Protein 7UDM (pdb70)

Radius of gyration: 28.14 Å; Cα contacts (8 Å, |Δi|>4): 615; chains: 3; bounding box: 60×64×90 Å

Secondary structure (DSSP, 8-state):
-HHHHHHHHHHHHHHHHHHHHHHHT-HHHHHHHHHHHHHHHHHHHHHHHHHHHHHHHHHHHHHHHHHHHHTT-HHHHHHHHHHHHHHHHHHHHHHHHHHHHHHHHHHHHHHHHHHHHHT-HHHHHHHHHHHHHHHHHHHHHHHHHHHHHHHHHHHHHHHHHHHHTT-HHHHHHHHHHHHHHHHHHHHHHHHHHHHHHHHHHHHHHHHHHHHHT-HHHHHHHHHHHHHHHHHHHHHHHHHHHHHHHHHHHHHHHHHHHHTT-HHHHHHHHHHHHHHHHHH-/-TTHHHHHHHHHHHHHHHHHHHHT-HHHHHHHHHHHHHHHHHHHHHHHHHHHHHHHHHHHHHHHHHHHHHT-HHHHHHHHHHHHHHHHHHHHHHHHHHHHHHHHHHHHHHHHHHHHHT-HHHHHHHHHHHHHHHHHHHHHHHHHHHHHHHHHHHHHHHHHHHHTT-HHHHHHHHHHHHHHHHHHHHHHHHHHHHHHHHHHHHHHHHHHHHHT-HHHHHHHHHHHHHHHHHHHHHHHHHHHHHHHHHHHHHHHHHHHHTT-HHHHHHHHHHHHHHHHHTTT-/---PPPPPPP--

Foldseek 3Di:
DVVVVLLVVLLVLLCVQLVVCVVVVNVLSNVLSVLLSVLSVVLSVLVVVLVVLLVVLLCLLQVVLVVCVVVPNNVLNVLSVLLSVLSVVLVVLVVVLVVLLSVLLVLLSVQLSVCVVVPVNVSNSLSSNLSSLSSVLSVLVSVVSVLLSVLLVLLSVQLVVCVVVVNNVSNSLSSLLSSLSSVLSSVVSVVSVVLSVVLSVLSVQLSVCVVVPVNVSNSVSSVVSSVSSVVVSVVVVVLSVLSVVLVVLSVQLVVCVVVPVNVRNSVSSVVSSVSSNPSD/DLPPLLVVLLVLLVVQLVVCVVVVNVLSNVLSVLLSVLSVVLNVLVVVLVVLLVVLLVLLQVQLVVCVVVPNNVSSVLSVLLSVLSVVLVVLVVVLVVLLSVLLVLLSVQLSVCVVVPVNVSNSLSSLLSSLSSVLSVVVSVVSVVLSVVLVVLQVLLVVCVVVVNHVSNSLSSLLSSLSSVLSSLVSVVSSVLSVVLVVLSVQLSVCVVVVVNVSNSVSSVVSSVSSVVVVVVVVVVVVLVVVLVVLQVQLVVCVVVPNNVSNSVSSVVSSVSSNPHSPD/DDDDDDDDDDDD

Solvent-accessible surface area: 29214 Å² total; per-residue (Å²): 70,108,125,75,115,149,40,124,118,12,22,83,17,1,65,90,1,7,127,37,0,124,163,87,53,45,75,116,0,1,126,30,0,89,153,0,4,85,10,11,70,91,14,37,116,124,19,97,69,28,80,113,102,34,81,128,6,31,80,22,0,70,105,2,4,105,39,0,110,194,94,52,49,76,104,0,5,142,19,0,96,130,0,2,100,28,8,64,99,10,33,83,83,17,105,74,31,81,116,90,29,42,102,7,22,40,6,2,8,48,0,0,48,32,0,21,196,93,48,61,43,136,4,0,36,21,0,0,91,2,0,15,41,6,2,54,19,28,28,91,24,21,61,21,33,25,18,36,10,16,7,13,19,6,0,1,63,1,0,28,84,0,10,158,110,59,55,40,103,0,0,72,28,0,0,119,0,0,5,23,6,3,59,12,26,36,87,20,25,89,92,30,9,157,42,13,127,78,10,19,62,27,2,67,72,0,22,109,4,14,142,105,52,82,52,104,87,0,78,100,8,0,126,77,1,1,73,32,13,53,58,32,12,136,42,48,95,104,52,30,121,59,20,24,68,6,1,32,11,0,30,35,0,48,20,0,16,99,28,48,64,45,124,91,0,34,155,9,0,44,48,0,28,116,31,6,74,86,42,88,76,153,110,136,103,44,130,89,7,30,82,10,2,67,90,2,11,129,35,0,128,158,84,53,36,80,115,0,3,127,18,0,89,151,1,4,93,24,9,70,108,14,44,118,35,20,109,57,30,75,110,32,32,76,29,6,28,62,8,0,71,107,3,2,124,49,0,114,218,92,52,60,73,108,1,3,130,18,0,96,134,0,2,97,33,6,63,96,8,31,79,90,16,107,73,29,79,84,93,30,18,107,6,18,18,9,2,3,50,0,0,60,38,0,23,199,97,46,60,39,129,8,0,25,41,0,0,104,1,0,3,18,7,4,60,21,30,16,123,24,19,38,25,34,7,68,40,10,27,35,10,5,21,3,1,36,7,2,26,51,1,14,161,114,58,55,46,113,0,0,63,20,0,0,116,1,1,6,19,13,8,71,14,33,38,55,17,28,86,96,45,8,182,60,11,133,69,10,20,63,28,2,73,70,0,20,106,4,15,139,104,51,78,58,103,88,0,92,102,8,0,130,75,1,7,66,34,11,46,55,43,45,146,38,57,132,102,55,30,111,81,42,7,74,15,19,23,11,15,21,113,0,38,82,7,21,112,94,49,90,47,124,152,0,34,168,13,1,48,66,0,26,120,90,12,59,71,30,65,235,57,132,65,33,7,30,27,33,95,58,112,129,225

Nearest PDB structures (foldseek):
  7udm-assembly1_A  TM=1.004E+00  e=1.720E-29  synthetic construct
  7n6g-assembly1_3X  TM=1.688E-01  e=4.566E-02  Chlamydomonas reinhardtii
  7n6g-assembly1_3T  TM=1.803E-01  e=6.769E-02  Chlamydomonas reinhardtii
  7n6g-assembly1_3U  TM=1.849E-01  e=1.424E-01  Chlamydomonas reinhardtii
  7n6g-assembly1_3W  TM=1.535E-01  e=7.718E-02  Chlamydomonas reinhardtii

Structure (mmCIF, N/CA/C/O backbone):
data_7UDM
#
_entry.id   7UDM
#
_cell.length_a   54.380
_cell.length_b   80.260
_cell.length_c   154.360
_cell.angle_alpha   90.000
_cell.angle_beta   90.000
_cell.angle_gamma   90.000
#
_symmetry.space_group_name_H-M   'P 2 21 21'
#
loop_
_entity.id
_entity.type
_entity.pdbx_description
1 polymer 'Designed helical repeat protein (DHR) RPB_PLP1_R6'
2 polymer 6xPLP
#
loop_
_atom_site.group_PDB
_atom_site.id
_atom_site.type_symbol
_atom_site.label_atom_id
_atom_site.label_alt_id
_atom_site.label_comp_id
_atom_site.label_asym_id
_atom_site.label_entity_id
_atom_site.label_seq_id
_atom_site.pdbx_PDB_ins_code
_atom_site.Cartn_x
_atom_site.Cartn_y
_atom_site.Cartn_z
_atom_site.occupancy
_atom_site.B_iso_or_equiv
_atom_site.auth_seq_id
_atom_site.auth_comp_id
_atom_site.auth_asym_id
_atom_site.auth_atom_id
_atom_site.pdbx_PDB_model_num
ATOM 1 N N . ALA A 1 1 ? 3.20747 30.71457 24.62195 1.000 157.53138 0 ALA A N 1
ATOM 2 C CA . ALA A 1 1 ? 4.66489 30.68537 24.58801 1.000 175.29797 0 ALA A CA 1
ATOM 3 C C . ALA A 1 1 ? 5.17053 29.81037 23.44545 1.000 194.41080 0 ALA A C 1
ATOM 4 O O . ALA A 1 1 ? 5.13148 28.58403 23.53858 1.000 192.23650 0 ALA A O 1
ATOM 6 N N . PRO A 1 2 ? 5.64607 30.44230 22.36847 1.000 205.68432 1 PRO A N 1
ATOM 7 C CA . PRO A 1 2 ? 6.17482 29.65951 21.23766 1.000 211.18180 1 PRO A CA 1
ATOM 8 C C . PRO A 1 2 ? 7.36641 28.79448 21.61027 1.000 213.39422 1 PRO A C 1
ATOM 9 O O . PRO A 1 2 ? 7.51957 27.69544 21.06263 1.000 208.02341 1 PRO A O 1
ATOM 13 N N . GLU A 1 3 ? 8.21709 29.26035 22.52787 1.000 220.92264 2 GLU A N 1
ATOM 14 C CA . GLU A 1 3 ? 9.33959 28.46127 23.00856 1.000 219.34184 2 GLU A CA 1
ATOM 15 C C . GLU A 1 3 ? 8.87411 27.23742 23.78664 1.000 213.25468 2 GLU A C 1
ATOM 16 O O . GLU A 1 3 ? 9.64493 26.28421 23.94301 1.000 209.60419 2 GLU A O 1
ATOM 22 N N . GLU A 1 4 ? 7.63049 27.24432 24.26768 1.000 206.52969 3 GLU A N 1
ATOM 23 C CA . GLU A 1 4 ? 7.07229 26.15036 25.04844 1.000 201.03548 3 GLU A CA 1
ATOM 24 C C . GLU A 1 4 ? 6.17263 25.24507 24.22138 1.000 198.00267 3 GLU A C 1
ATOM 25 O O . GLU A 1 4 ? 6.02489 24.06697 24.56102 1.000 195.44755 3 GLU A O 1
ATOM 31 N N . GLU A 1 5 ? 5.59316 25.75668 23.13525 1.000 202.90886 4 GLU A N 1
ATOM 32 C CA . GLU A 1 5 ? 4.69769 24.94920 22.31582 1.000 201.22655 4 GLU A CA 1
ATOM 33 C C . GLU A 1 5 ? 5.49052 24.04447 21.38138 1.000 188.64368 4 GLU A C 1
ATOM 34 O O . GLU A 1 5 ? 5.08605 22.90495 21.12493 1.000 182.78205 4 GLU A O 1
ATOM 40 N N . ARG A 1 6 ? 6.61611 24.53941 20.85996 1.000 187.14099 5 ARG A N 1
ATOM 41 C CA . ARG A 1 6 ? 7.42891 23.73779 19.95173 1.000 182.40191 5 ARG A CA 1
ATOM 42 C C . ARG A 1 6 ? 8.00951 22.52355 20.66625 1.000 169.92121 5 ARG A C 1
ATOM 43 O O . ARG A 1 6 ? 8.09606 21.43422 20.08736 1.000 165.22054 5 ARG A O 1
ATOM 51 N N . ILE A 1 7 ? 8.41469 22.69400 21.92699 1.000 169.83032 6 ILE A N 1
ATOM 52 C CA . ILE A 1 7 ? 8.98694 21.58622 22.68617 1.000 163.80301 6 ILE A CA 1
ATOM 53 C C . ILE A 1 7 ? 7.91781 20.55349 23.02435 1.000 157.60745 6 ILE A C 1
ATOM 54 O O . ILE A 1 7 ? 8.16566 19.34277 22.96545 1.000 143.24985 6 ILE A O 1
ATOM 59 N N . LYS A 1 8 ? 6.71398 21.01085 23.38261 1.000 169.67342 7 LYS A N 1
ATOM 60 C CA . LYS A 1 8 ? 5.63049 20.08108 23.69015 1.000 168.32855 7 LYS A CA 1
ATOM 61 C C . LYS A 1 8 ? 5.25857 19.23495 22.47983 1.000 161.13358 7 LYS A C 1
ATOM 62 O O . LYS A 1 8 ? 4.99525 18.03453 22.61370 1.000 175.79854 7 LYS A O 1
ATOM 68 N N . TYR A 1 9 ? 5.23006 19.83897 21.28928 1.000 162.64858 8 TYR A N 1
ATOM 69 C CA . TYR A 1 9 ? 4.90027 19.07124 20.09289 1.000 156.25927 8 TYR A CA 1
ATOM 70 C C . TYR A 1 9 ? 5.97725 18.03831 19.78710 1.000 142.39558 8 TYR A C 1
ATOM 71 O O . TYR A 1 9 ? 5.66844 16.92195 19.35493 1.000 141.11233 8 TYR A O 1
ATOM 80 N N . VAL A 1 10 ? 7.24545 18.39399 20.00208 1.000 136.72266 9 VAL A N 1
ATOM 81 C CA . VAL A 1 10 ? 8.33905 17.45900 19.74939 1.000 129.22386 9 VAL A CA 1
ATOM 82 C C . VAL A 1 10 ? 8.22051 16.24360 20.66134 1.000 125.59339 9 VAL A C 1
ATOM 83 O O . VAL A 1 10 ? 8.31101 15.09482 20.21235 1.000 114.19064 9 VAL A O 1
ATOM 87 N N . ILE A 1 11 ? 8.00929 16.48077 21.95728 1.000 127.69094 10 ILE A N 1
ATOM 88 C CA . ILE A 1 11 ? 7.90702 15.37983 22.90998 1.000 113.67725 10 ILE A CA 1
ATOM 89 C C . ILE A 1 11 ? 6.63247 14.57657 22.67406 1.000 116.45165 10 ILE A C 1
ATOM 90 O O . ILE A 1 11 ? 6.62396 13.34756 22.81333 1.000 115.10288 10 ILE A O 1
ATOM 95 N N . THR A 1 12 ? 5.53958 15.25147 22.30662 1.000 121.31646 11 THR A N 1
ATOM 96 C CA . THR A 1 12 ? 4.27439 14.55298 22.09346 1.000 125.87510 11 THR A CA 1
ATOM 97 C C . THR A 1 12 ? 4.36617 13.57931 20.92417 1.000 125.88120 11 THR A C 1
ATOM 98 O O . THR A 1 12 ? 3.81907 12.47150 20.98511 1.000 127.80747 11 THR A O 1
ATOM 102 N N . VAL A 1 13 ? 5.05537 13.97310 19.85136 1.000 124.64909 12 VAL A N 1
ATOM 103 C CA . VAL A 1 13 ? 5.17652 13.10455 18.68341 1.000 124.96895 12 VAL A CA 1
ATOM 104 C C . VAL A 1 13 ? 5.97357 11.85195 19.02873 1.000 111.24920 12 VAL A C 1
ATOM 105 O O . VAL A 1 13 ? 5.58689 10.73316 18.67082 1.000 107.02769 12 VAL A O 1
ATOM 109 N N . VAL A 1 14 ? 7.09420 12.01921 19.73482 1.000 112.42821 13 VAL A N 1
ATOM 110 C CA . VAL A 1 14 ? 7.93653 10.87433 20.06814 1.000 112.44415 13 VAL A CA 1
ATOM 111 C C . VAL A 1 14 ? 7.20904 9.93200 21.01961 1.000 114.55515 13 VAL A C 1
ATOM 112 O O . VAL A 1 14 ? 7.30910 8.70521 20.89561 1.000 112.38229 13 VAL A O 1
ATOM 116 N N . GLU A 1 15 ? 6.46652 10.48399 21.98309 1.000 116.62058 14 GLU A N 1
ATOM 117 C CA . GLU A 1 15 ? 5.67585 9.63789 22.87052 1.000 122.05812 14 GLU A CA 1
ATOM 118 C C . GLU A 1 15 ? 4.55661 8.93265 22.11616 1.000 123.85516 14 GLU A C 1
ATOM 119 O O . GLU A 1 15 ? 4.16759 7.81895 22.48619 1.000 128.27187 14 GLU A O 1
ATOM 125 N N . GLN A 1 16 ? 4.02803 9.56075 21.06262 1.000 124.50023 15 GLN A N 1
ATOM 126 C CA . GLN A 1 16 ? 3.02918 8.89642 20.23318 1.000 132.19836 15 GLN A CA 1
ATOM 127 C C . GLN A 1 16 ? 3.63962 7.74890 19.43901 1.000 126.11903 15 GLN A C 1
ATOM 128 O O . GLN A 1 16 ? 2.97175 6.73555 19.20241 1.000 124.95213 15 GLN A O 1
ATOM 134 N N . ILE A 1 17 ? 4.90069 7.88698 19.02344 1.000 119.71983 16 ILE A N 1
ATOM 135 C CA . ILE A 1 17 ? 5.57308 6.80266 18.31527 1.000 119.93845 16 ILE A CA 1
ATOM 136 C C . ILE A 1 17 ? 5.82635 5.63147 19.25598 1.000 118.56636 16 ILE A C 1
ATOM 137 O O . ILE A 1 17 ? 5.71054 4.46410 18.86278 1.000 114.35287 16 ILE A O 1
ATOM 142 N N . ALA A 1 18 ? 6.16944 5.92257 20.51358 1.000 116.60523 17 ALA A N 1
ATOM 143 C CA . ALA A 1 18 ? 6.42490 4.85834 21.47881 1.000 115.38834 17 ALA A CA 1
ATOM 144 C C . ALA A 1 18 ? 5.16168 4.05673 21.76603 1.000 117.26319 17 ALA A C 1
ATOM 145 O O . ALA A 1 18 ? 5.21527 2.82790 21.89367 1.000 110.28562 17 ALA A O 1
ATOM 147 N N . LYS A 1 19 ? 4.01623 4.73405 21.87407 1.000 120.65128 18 LYS A N 1
ATOM 148 C CA . LYS A 1 19 ? 2.76302 4.02813 22.12013 1.000 125.70224 18 LYS A CA 1
ATOM 149 C C . LYS A 1 19 ? 2.35054 3.19868 20.91028 1.000 137.74959 18 LYS A C 1
ATOM 150 O O . LYS A 1 19 ? 1.79985 2.10163 21.06168 1.000 142.85826 18 LYS A O 1
ATOM 156 N N . ASP A 1 20 ? 2.60608 3.70521 19.70092 1.000 152.83099 19 ASP A N 1
ATOM 157 C CA . ASP A 1 20 ? 2.29018 2.93585 18.50233 1.000 138.80836 19 ASP A CA 1
ATOM 158 C C . ASP A 1 20 ? 3.25314 1.77073 18.31746 1.000 136.72412 19 ASP A C 1
ATOM 159 O O . ASP A 1 20 ? 2.87326 0.73746 17.75532 1.000 137.47932 19 ASP A O 1
ATOM 164 N N . ALA A 1 21 ? 4.49882 1.91948 18.77319 1.000 132.18329 20 ALA A N 1
ATOM 165 C CA . ALA A 1 21 ? 5.46168 0.82889 18.66596 1.000 128.89146 20 ALA A CA 1
ATOM 166 C C . ALA A 1 21 ? 5.09642 -0.31999 19.59761 1.000 134.83164 20 ALA A C 1
ATOM 167 O O . ALA A 1 21 ? 5.27920 -1.49259 19.24922 1.000 139.12740 20 ALA A O 1
ATOM 169 N N . HIS A 1 22 ? 4.58249 -0.00113 20.78858 1.000 131.49701 21 HIS A N 1
ATOM 170 C CA . HIS A 1 22 ? 4.22198 -1.04134 21.74635 1.000 133.16761 21 HIS A CA 1
ATOM 171 C C . HIS A 1 22 ? 3.02177 -1.84709 21.26465 1.000 141.27423 21 HIS A C 1
ATOM 172 O O . HIS A 1 22 ? 3.00183 -3.07694 21.39313 1.000 144.52415 21 HIS A O 1
ATOM 179 N N . ARG A 1 23 ? 2.01012 -1.17452 20.71010 1.000 141.10086 22 ARG A N 1
ATOM 180 C CA . ARG A 1 23 ? 0.82930 -1.88104 20.22810 1.000 148.71895 22 ARG A CA 1
ATOM 181 C C . ARG A 1 23 ? 1.11526 -2.69449 18.97212 1.000 154.57054 22 ARG A C 1
ATOM 182 O O . ARG A 1 23 ? 0.38129 -3.64649 18.68599 1.000 151.92820 22 ARG A O 1
ATOM 190 N N . ASN A 1 24 ? 2.15894 -2.34467 18.21872 1.000 179.12295 23 ASN A N 1
ATOM 191 C CA . ASN A 1 24 ? 2.52265 -3.09452 17.02402 1.000 180.76317 23 ASN A CA 1
ATOM 192 C C . ASN A 1 24 ? 3.53722 -4.19620 17.29621 1.000 175.07832 23 ASN A C 1
ATOM 193 O O . ASN A 1 24 ? 3.70471 -5.08509 16.45387 1.000 188.24994 23 ASN A O 1
ATOM 198 N N . GLY A 1 25 ? 4.21412 -4.16128 18.44289 1.000 148.56510 24 GLY A N 1
ATOM 199 C CA . GLY A 1 25 ? 5.14021 -5.20197 18.83201 1.000 139.21431 24 GLY A CA 1
ATOM 200 C C . GLY A 1 25 ? 6.60699 -4.86049 18.67035 1.000 135.65294 24 GLY A C 1
ATOM 201 O O . GLY A 1 25 ? 7.45608 -5.65269 19.09765 1.000 131.59971 24 GLY A O 1
ATOM 202 N N . GLN A 1 26 ? 6.93496 -3.71644 18.07317 1.000 147.86053 25 GLN A N 1
ATOM 203 C CA . GLN A 1 26 ? 8.33144 -3.32085 17.89684 1.000 146.95802 25 GLN A CA 1
ATOM 204 C C . GLN A 1 26 ? 8.81948 -2.67962 19.18878 1.000 146.56064 25 GLN A C 1
ATOM 205 O O . GLN A 1 26 ? 8.62813 -1.48263 19.41435 1.000 151.86433 25 GLN A O 1
ATOM 211 N N . GLU A 1 27 ? 9.45666 -3.47952 20.04589 1.000 129.15580 26 GLU A N 1
ATOM 212 C CA . GLU A 1 27 ? 9.98432 -2.95104 21.29800 1.000 129.33247 26 GLU A CA 1
ATOM 213 C C . GLU A 1 27 ? 11.28706 -2.18944 21.09861 1.000 125.04027 26 GLU A C 1
ATOM 214 O O . GLU A 1 27 ? 11.56650 -1.24898 21.85099 1.000 128.73126 26 GLU A O 1
ATOM 220 N N . GLU A 1 28 ? 12.09553 -2.57918 20.10943 1.000 121.12393 27 GLU A N 1
ATOM 221 C CA . GLU A 1 28 ? 13.29179 -1.80471 19.79621 1.000 133.05704 27 GLU A CA 1
ATOM 222 C C . GLU A 1 28 ? 12.92796 -0.37500 19.41794 1.000 121.87728 27 GLU A C 1
ATOM 223 O O . GLU A 1 28 ? 13.59711 0.57673 19.83650 1.000 112.02269 27 GLU A O 1
ATOM 229 N N . LEU A 1 29 ? 11.86430 -0.20523 18.62885 1.000 120.79748 28 LEU A N 1
ATOM 230 C CA . LEU A 1 29 ? 11.39209 1.13439 18.29942 1.000 117.99832 28 LEU A CA 1
ATOM 231 C C . LEU A 1 29 ? 10.76302 1.81763 19.50693 1.000 116.12410 28 LEU A C 1
ATOM 232 O O . LEU A 1 29 ? 10.87518 3.04023 19.65496 1.000 109.83943 28 LEU A O 1
ATOM 237 N N . ALA A 1 30 ? 10.10577 1.04862 20.37864 1.000 115.30762 29 ALA A N 1
ATOM 238 C CA . ALA A 1 30 ? 9.47917 1.62956 21.56194 1.000 113.00669 29 ALA A CA 1
ATOM 239 C C . ALA A 1 30 ? 10.52314 2.10246 22.56618 1.000 110.09676 29 ALA A C 1
ATOM 240 O O . ALA A 1 30 ? 10.45152 3.23148 23.06494 1.000 107.80905 29 ALA A O 1
ATOM 242 N N . LYS A 1 31 ? 11.50422 1.25026 22.87585 1.000 112.34125 30 LYS A N 1
ATOM 243 C CA . LYS A 1 31 ? 12.54933 1.63976 23.81726 1.000 114.59535 30 LYS A CA 1
ATOM 244 C C . LYS A 1 31 ? 13.40593 2.77228 23.26837 1.000 105.16776 30 LYS A C 1
ATOM 245 O O . LYS A 1 31 ? 13.91445 3.59371 24.04006 1.000 105.48205 30 LYS A O 1
ATOM 251 N N . LEU A 1 32 ? 13.57756 2.83209 21.94645 1.000 118.80661 31 LEU A N 1
ATOM 252 C CA . LEU A 1 32 ? 14.33712 3.92314 21.34811 1.000 106.84647 31 LEU A CA 1
ATOM 253 C C . LEU A 1 32 ? 13.55629 5.23049 21.38452 1.000 106.96449 31 LEU A C 1
ATOM 254 O O . LEU A 1 32 ? 14.15094 6.30206 21.54649 1.000 98.25083 31 LEU A O 1
ATOM 259 N N . ALA A 1 33 ? 12.23078 5.16394 21.23680 1.000 103.85788 32 ALA A N 1
ATOM 260 C CA . ALA A 1 33 ? 11.41764 6.37446 21.28918 1.000 101.63630 32 ALA A CA 1
ATOM 261 C C . ALA A 1 33 ? 11.27878 6.89207 22.71596 1.000 109.42162 32 ALA A C 1
ATOM 262 O O . ALA A 1 33 ? 11.40146 8.09871 22.95766 1.000 105.77261 32 ALA A O 1
ATOM 264 N N . GLU A 1 34 ? 11.01653 5.99690 23.67319 1.000 105.27690 33 GLU A N 1
ATOM 265 C CA . GLU A 1 34 ? 10.86562 6.42137 25.06226 1.000 109.20927 33 GLU A CA 1
ATOM 266 C C . GLU A 1 34 ? 12.13988 7.06878 25.58847 1.000 106.59196 33 GLU A C 1
ATOM 267 O O . GLU A 1 34 ? 12.08378 8.08377 26.29257 1.000 96.89807 33 GLU A O 1
ATOM 273 N N . ARG A 1 35 ? 13.29962 6.49742 25.25826 1.000 105.22283 34 ARG A N 1
ATOM 274 C CA . ARG A 1 35 ? 14.55634 7.07240 25.72490 1.000 99.30276 34 ARG A CA 1
ATOM 275 C C . ARG A 1 35 ? 14.84934 8.39440 25.02627 1.000 95.23494 34 ARG A C 1
ATOM 276 O O . ARG A 1 35 ? 15.36491 9.32982 25.64862 1.000 106.19572 34 ARG A O 1
ATOM 284 N N . THR A 1 36 ? 14.52317 8.49248 23.73462 1.000 104.93988 35 THR A N 1
ATOM 285 C CA . THR A 1 36 ? 14.73788 9.74128 23.00901 1.000 106.63464 35 THR A CA 1
ATOM 286 C C . THR A 1 36 ? 13.83641 10.84945 23.54012 1.000 104.89298 35 THR A C 1
ATOM 287 O O . THR A 1 36 ? 14.27215 11.99856 23.67967 1.000 103.65800 35 THR A O 1
ATOM 291 N N . ALA A 1 37 ? 12.57628 10.52421 23.84199 1.000 114.06592 36 ALA A N 1
ATOM 292 C CA . ALA A 1 37 ? 11.66148 11.52875 24.37394 1.000 119.41279 36 ALA A CA 1
ATOM 293 C C . ALA A 1 37 ? 12.12465 12.04344 25.72899 1.000 117.15258 36 ALA A C 1
ATOM 294 O O . ALA A 1 37 ? 11.89577 13.21222 26.06137 1.000 118.30456 36 ALA A O 1
ATOM 296 N N A GLU A 1 38 ? 12.76289 11.18115 26.52620 0.659 104.80690 37 GLU A N 1
ATOM 297 N N B GLU A 1 38 ? 12.78730 11.20266 26.51941 0.341 105.10646 37 GLU A N 1
ATOM 298 C CA A GLU A 1 38 ? 13.28272 11.58690 27.82626 0.659 101.30704 37 GLU A CA 1
ATOM 299 C CA B GLU A 1 38 ? 13.26322 11.63877 27.82453 0.341 101.23842 37 GLU A CA 1
ATOM 300 C C A GLU A 1 38 ? 14.53656 12.44056 27.69179 0.659 99.83764 37 GLU A C 1
ATOM 301 C C B GLU A 1 38 ? 14.59485 12.37195 27.75212 0.341 99.77595 37 GLU A C 1
ATOM 302 O O A GLU A 1 38 ? 14.74626 13.35946 28.49296 0.659 98.17528 37 GLU A O 1
ATOM 303 O O B GLU A 1 38 ? 14.91203 13.14022 28.66617 0.341 98.48409 37 GLU A O 1
ATOM 314 N N . GLU A 1 39 ? 15.37786 12.15263 26.69425 1.000 99.93583 38 GLU A N 1
ATOM 315 C CA . GLU A 1 39 ? 16.56634 12.96731 26.47600 1.000 98.19135 38 GLU A CA 1
ATOM 316 C C . GLU A 1 39 ? 16.18685 14.38225 26.06368 1.000 92.74864 38 GLU A C 1
ATOM 317 O O . GLU A 1 39 ? 16.88214 15.33927 26.41987 1.000 95.14980 38 GLU A O 1
ATOM 323 N N . ALA A 1 40 ? 15.09254 14.53077 25.31266 1.000 94.71969 39 ALA A N 1
ATOM 324 C CA . ALA A 1 40 ? 14.61683 15.85876 24.94204 1.000 94.32316 39 ALA A CA 1
ATOM 325 C C . ALA A 1 40 ? 14.13596 16.63284 26.16280 1.000 94.40790 39 ALA A C 1
ATOM 326 O O . ALA A 1 40 ? 14.33878 17.84969 26.25171 1.000 90.73772 39 ALA A O 1
ATOM 328 N N . LYS A 1 41 ? 13.48755 15.94683 27.10885 1.000 88.14325 40 LYS A N 1
ATOM 329 C CA . LYS A 1 41 ? 13.04592 16.61161 28.33105 1.000 90.29325 40 LYS A CA 1
ATOM 330 C C . LYS A 1 41 ? 14.23244 17.12118 29.13792 1.000 92.39490 40 LYS A C 1
ATOM 331 O O . LYS A 1 41 ? 14.20638 18.24444 29.65488 1.000 96.57713 40 LYS A O 1
ATOM 337 N N . LYS A 1 42 ? 15.28507 16.30817 29.25456 1.000 91.04960 41 LYS A N 1
ATOM 338 C CA . LYS A 1 42 ? 16.47346 16.73761 29.98250 1.000 88.76291 41 LYS A CA 1
ATOM 339 C C . LYS A 1 42 ? 17.21827 17.83987 29.24225 1.000 83.40526 41 LYS A C 1
ATOM 340 O O . LYS A 1 42 ? 17.80359 18.72323 29.87804 1.000 80.05115 41 LYS A O 1
ATOM 346 N N . ALA A 1 43 ? 17.20871 17.81005 27.90769 1.000 87.47523 42 ALA A N 1
ATOM 347 C CA . ALA A 1 43 ? 17.85160 18.87747 27.15059 1.000 84.45113 42 ALA A CA 1
ATOM 348 C C . ALA A 1 43 ? 17.07777 20.18295 27.26667 1.000 87.15626 42 ALA A C 1
ATOM 349 O O . ALA A 1 43 ? 17.67816 21.26323 27.23800 1.000 83.79207 42 ALA A O 1
ATOM 351 N N . THR A 1 44 ? 15.75222 20.10497 27.39747 1.000 89.29194 43 THR A N 1
ATOM 352 C CA . THR A 1 44 ? 14.95431 21.30937 27.59831 1.000 89.56246 43 THR A CA 1
ATOM 353 C C . THR A 1 44 ? 15.16402 21.87173 28.99889 1.000 98.00460 43 THR A C 1
ATOM 354 O O . THR A 1 44 ? 15.37015 23.07918 29.17047 1.000 101.70497 43 THR A O 1
ATOM 358 N N . GLU A 1 45 ? 15.11372 21.00587 30.01563 1.000 93.24754 44 GLU A N 1
ATOM 359 C CA . GLU A 1 45 ? 15.31172 21.46311 31.38707 1.000 93.65013 44 GLU A CA 1
ATOM 360 C C . GLU A 1 45 ? 16.71762 22.01290 31.58901 1.000 89.98102 44 GLU A C 1
ATOM 361 O O . GLU A 1 45 ? 16.90471 23.02218 32.27838 1.000 102.18581 44 GLU A O 1
ATOM 367 N N . ARG A 1 46 ? 17.72187 21.35667 31.00254 1.000 85.91611 45 ARG A N 1
ATOM 368 C CA . ARG A 1 46 ? 19.08865 21.85403 31.10993 1.000 85.78528 45 ARG A CA 1
ATOM 369 C C . ARG A 1 46 ? 19.27719 23.13542 30.30949 1.000 92.71360 45 ARG A C 1
ATOM 370 O O . ARG A 1 46 ? 20.09547 23.98357 30.68036 1.000 86.40645 45 ARG A O 1
ATOM 378 N N . GLY A 1 47 ? 18.53738 23.28637 29.20987 1.000 89.74525 46 GLY A N 1
ATOM 379 C CA . GLY A 1 47 ? 18.62635 24.50896 28.42871 1.000 90.36635 46 GLY A CA 1
ATOM 380 C C . GLY A 1 47 ? 18.03072 25.70408 29.14215 1.000 92.23952 46 GLY A C 1
ATOM 381 O O . GLY A 1 47 ? 18.53936 26.82450 29.02668 1.000 84.97652 46 GLY A O 1
ATOM 382 N N A GLU A 1 48 ? 16.94480 25.49058 29.89272 0.541 94.65398 47 GLU A N 1
ATOM 383 N N B GLU A 1 48 ? 16.94508 25.49357 29.89252 0.459 90.99209 47 GLU A N 1
ATOM 384 C CA A GLU A 1 48 ? 16.35432 26.57509 30.66959 0.541 94.37387 47 GLU A CA 1
ATOM 385 C CA B GLU A 1 48 ? 16.36454 26.58953 30.65950 0.459 90.79238 47 GLU A CA 1
ATOM 386 C C A GLU A 1 48 ? 17.30175 27.05169 31.76217 0.541 88.01501 47 GLU A C 1
ATOM 387 C C B GLU A 1 48 ? 17.31359 27.05718 31.75512 0.459 88.89140 47 GLU A C 1
ATOM 388 O O A GLU A 1 48 ? 17.40465 28.25634 32.02056 0.541 85.15401 47 GLU A O 1
ATOM 389 O O B GLU A 1 48 ? 17.43385 28.26168 32.00586 0.459 85.77085 47 GLU A O 1
ATOM 400 N N . GLU A 1 49 ? 17.99582 26.12115 32.41985 1.000 94.16867 48 GLU A N 1
ATOM 401 C CA . GLU A 1 49 ? 18.95328 26.51032 33.44587 1.000 89.37619 48 GLU A CA 1
ATOM 402 C C . GLU A 1 49 ? 20.18640 27.15066 32.82433 1.000 90.43590 48 GLU A C 1
ATOM 403 O O . GLU A 1 49 ? 20.77599 28.05888 33.41553 1.000 91.64517 48 GLU A O 1
ATOM 409 N N . GLU A 1 50 ? 20.55545 26.73080 31.61236 1.000 88.72229 49 GLU A N 1
ATOM 410 C CA . GLU A 1 50 ? 21.68629 27.34706 30.92677 1.000 82.31495 49 GLU A CA 1
ATOM 411 C C . GLU A 1 50 ? 21.38841 28.79690 30.56773 1.000 89.56725 49 GLU A C 1
ATOM 412 O O . GLU A 1 50 ? 22.27243 29.65707 30.65370 1.000 85.42621 49 GLU A O 1
ATOM 418 N N . THR A 1 51 ? 20.14859 29.08682 30.16553 1.000 88.45418 50 THR A N 1
ATOM 419 C CA . THR A 1 51 ? 19.78573 30.45454 29.80803 1.000 80.64773 50 THR A CA 1
ATOM 420 C C . THR A 1 51 ? 19.85671 31.37960 31.01837 1.000 76.80073 50 THR A C 1
ATOM 421 O O . THR A 1 51 ? 20.29108 32.53173 30.90349 1.000 87.53322 50 THR A O 1
ATOM 425 N N . LEU A 1 52 ? 19.44331 30.88905 32.18841 1.000 84.03938 51 LEU A N 1
ATOM 426 C CA . LEU A 1 52 ? 19.43760 31.72340 33.38574 1.000 83.30594 51 LEU A CA 1
ATOM 427 C C . LEU A 1 52 ? 20.85282 32.06839 33.84117 1.000 76.59139 51 LEU A C 1
ATOM 428 O O . LEU A 1 52 ? 21.11595 33.20768 34.24357 1.000 69.35543 51 LEU A O 1
ATOM 433 N N . ARG A 1 53 ? 21.77856 31.10355 33.78625 1.000 84.45485 52 ARG A N 1
ATOM 434 C CA . ARG A 1 53 ? 23.15325 31.38113 34.19907 1.000 79.42808 52 ARG A CA 1
ATOM 435 C C . ARG A 1 53 ? 23.81981 32.38498 33.26782 1.000 77.96092 52 ARG A C 1
ATOM 436 O O . ARG A 1 53 ? 24.59514 33.23632 33.71799 1.000 76.89552 52 ARG A O 1
ATOM 444 N N . ILE A 1 54 ? 23.53426 32.29918 31.96652 1.000 78.38222 53 ILE A N 1
ATOM 445 C CA . ILE A 1 54 ? 24.10964 33.24729 31.01627 1.000 79.14072 53 ILE A CA 1
ATOM 446 C C . ILE A 1 54 ? 23.60116 34.65755 31.28926 1.000 79.07848 53 ILE A C 1
ATOM 447 O O . ILE A 1 54 ? 24.37211 35.62568 31.27299 1.000 68.90227 53 ILE A O 1
ATOM 452 N N . VAL A 1 55 ? 22.29793 34.79757 31.54452 1.000 81.93896 54 VAL A N 1
ATOM 453 C CA . VAL A 1 55 ? 21.75213 36.09707 31.92823 1.000 73.47433 54 VAL A CA 1
ATOM 454 C C . VAL A 1 55 ? 22.41032 36.59089 33.21011 1.000 73.11144 54 VAL A C 1
ATOM 455 O O . VAL A 1 55 ? 22.76457 37.77024 33.33012 1.000 76.96310 54 VAL A O 1
ATOM 459 N N . TYR A 1 56 ? 22.59066 35.69465 34.18414 1.000 74.39620 55 TYR A N 1
ATOM 460 C CA . TYR A 1 56 ? 23.26043 36.06647 35.42670 1.000 82.49096 55 TYR A CA 1
ATOM 461 C C . TYR A 1 56 ? 24.67564 36.56680 35.16216 1.000 74.94526 55 TYR A C 1
ATOM 462 O O . TYR A 1 56 ? 25.12733 37.53168 35.78912 1.000 73.20485 55 TYR A O 1
ATOM 471 N N . VAL A 1 57 ? 25.39061 35.92147 34.23673 1.000 73.63643 56 VAL A N 1
ATOM 472 C CA . VAL A 1 57 ? 26.74834 36.34974 33.90783 1.000 80.34549 56 VAL A CA 1
ATOM 473 C C . VAL A 1 57 ? 26.73415 37.74944 33.30909 1.000 82.87531 56 VAL A C 1
ATOM 474 O O . VAL A 1 57 ? 27.55916 38.60127 33.66279 1.000 81.45023 56 VAL A O 1
ATOM 478 N N . ILE A 1 58 ? 25.79566 38.00985 32.39604 1.000 80.88906 57 ILE A N 1
ATOM 479 C CA . ILE A 1 58 ? 25.73825 39.31014 31.73468 1.000 78.27607 57 ILE A CA 1
ATOM 480 C C . ILE A 1 58 ? 25.45328 40.40790 32.75151 1.000 77.69629 57 ILE A C 1
ATOM 481 O O . ILE A 1 58 ? 25.99878 41.51505 32.66353 1.000 73.51941 57 ILE A O 1
ATOM 486 N N . VAL A 1 59 ? 24.59975 40.11748 33.73605 1.000 75.12115 58 VAL A N 1
ATOM 487 C CA . VAL A 1 59 ? 24.30046 41.09975 34.77443 1.000 75.40894 58 VAL A CA 1
ATOM 488 C C . VAL A 1 59 ? 25.54747 41.40819 35.59303 1.000 72.88409 58 VAL A C 1
ATOM 489 O O . VAL A 1 59 ? 25.82541 42.57006 35.91157 1.000 81.94023 58 VAL A O 1
ATOM 493 N N . VAL A 1 60 ? 26.32703 40.37827 35.92964 1.000 71.82318 59 VAL A N 1
ATOM 494 C CA . VAL A 1 60 ? 27.51503 40.57765 36.75663 1.000 80.63204 59 VAL A CA 1
ATOM 495 C C . VAL A 1 60 ? 28.55476 41.41089 36.01584 1.000 77.67607 59 VAL A C 1
ATOM 496 O O . VAL A 1 60 ? 29.12904 42.35194 36.57614 1.000 78.17336 59 VAL A O 1
ATOM 500 N N . VAL A 1 61 ? 28.81478 41.07926 34.74775 1.000 81.24835 60 VAL A N 1
ATOM 501 C CA . VAL A 1 61 ? 29.80945 41.82570 33.97985 1.000 83.85994 60 VAL A CA 1
ATOM 502 C C . VAL A 1 61 ? 29.37729 43.27752 33.82543 1.000 83.64161 60 VAL A C 1
ATOM 503 O O . VAL A 1 61 ? 30.18759 44.20256 33.96359 1.000 81.91076 60 VAL A O 1
ATOM 507 N N . LEU A 1 62 ? 28.09348 43.50033 33.53754 1.000 76.25811 61 LEU A N 1
ATOM 508 C CA . LEU A 1 62 ? 27.57915 44.86182 33.45754 1.000 73.82479 61 LEU A CA 1
ATOM 509 C C . LEU A 1 62 ? 27.57020 45.53600 34.82426 1.000 79.35799 61 LEU A C 1
ATOM 510 O O . LEU A 1 62 ? 27.78244 46.75053 34.91562 1.000 84.37002 61 LEU A O 1
ATOM 515 N N . GLN A 1 63 ? 27.31866 44.77081 35.89067 1.000 79.87780 62 GLN A N 1
ATOM 516 C CA . GLN A 1 63 ? 27.34489 45.33589 37.23684 1.000 68.14719 62 GLN A CA 1
ATOM 517 C C . GLN A 1 63 ? 28.74502 45.81134 37.60544 1.000 77.69869 62 GLN A C 1
ATOM 518 O O . GLN A 1 63 ? 28.90556 46.84441 38.26651 1.000 85.25920 62 GLN A O 1
ATOM 524 N N . ILE A 1 64 ? 29.77115 45.06602 37.18722 1.000 68.57788 63 ILE A N 1
ATOM 525 C CA . ILE A 1 64 ? 31.14929 45.45147 37.47708 1.000 75.67860 63 ILE A CA 1
ATOM 526 C C . ILE A 1 64 ? 31.50774 46.74841 36.76249 1.000 82.48181 63 ILE A C 1
ATOM 527 O O . ILE A 1 64 ? 32.17390 47.62229 37.33125 1.000 86.48832 63 ILE A O 1
ATOM 532 N N . ALA A 1 65 ? 31.07363 46.89586 35.50794 1.000 80.48522 64 ALA A N 1
ATOM 533 C CA . ALA A 1 65 ? 31.37533 48.11098 34.75784 1.000 80.26022 64 ALA A CA 1
ATOM 534 C C . ALA A 1 65 ? 30.77880 49.34130 35.42998 1.000 83.46930 64 ALA A C 1
ATOM 535 O O . ALA A 1 65 ? 31.43491 50.38536 35.52404 1.000 89.59105 64 ALA A O 1
ATOM 537 N N . LEU A 1 66 ? 29.53370 49.24020 35.90087 1.000 76.43824 65 LEU A N 1
ATOM 538 C CA . LEU A 1 66 ? 28.90934 50.37215 36.57827 1.000 82.68907 65 LEU A CA 1
ATOM 539 C C . LEU A 1 66 ? 29.57848 50.65591 37.91856 1.000 90.47066 65 LEU A C 1
ATOM 540 O O . LEU A 1 66 ? 29.71060 51.81879 38.31876 1.000 83.39079 65 LEU A O 1
ATOM 545 N N . GLU A 1 67 ? 30.00607 49.60809 38.62721 1.000 85.60070 66 GLU A N 1
ATOM 546 C CA . GLU A 1 67 ? 30.66275 49.81019 39.91493 1.000 86.13712 66 GLU A CA 1
ATOM 547 C C . GLU A 1 67 ? 32.07490 50.35602 39.73821 1.000 89.36495 66 GLU A C 1
ATOM 548 O O . GLU A 1 67 ? 32.49347 51.25676 40.47467 1.000 99.31429 66 GLU A O 1
ATOM 554 N N . ALA A 1 68 ? 32.82383 49.82580 38.76683 1.000 89.43811 67 ALA A N 1
ATOM 555 C CA . ALA A 1 68 ? 34.18986 50.29230 38.54996 1.000 92.16142 67 ALA A CA 1
ATOM 556 C C . ALA A 1 68 ? 34.22290 51.74819 38.10564 1.000 94.34985 67 ALA A C 1
ATOM 557 O O . ALA A 1 68 ? 35.17254 52.47255 38.42578 1.000 102.57619 67 ALA A O 1
ATOM 559 N N . HIS A 1 69 ? 33.20188 52.19405 37.37015 1.000 92.21848 68 HIS A N 1
ATOM 560 C CA . HIS A 1 69 ? 33.13763 53.59527 36.96849 1.000 94.62847 68 HIS A CA 1
ATOM 561 C C . HIS A 1 69 ? 32.92525 54.50464 38.17177 1.000 94.23681 68 HIS A C 1
ATOM 562 O O . HIS A 1 69 ? 33.53769 55.57502 38.26486 1.000 90.84824 68 HIS A O 1
ATOM 569 N N . ARG A 1 70 ? 32.06053 54.09523 39.10250 1.000 92.12551 69 ARG A N 1
ATOM 570 C CA . ARG A 1 70 ? 31.81141 54.90330 40.29069 1.000 96.28250 69 ARG A CA 1
ATOM 571 C C . ARG A 1 70 ? 33.01933 54.92861 41.21866 1.000 93.04064 69 ARG A C 1
ATOM 572 O O . ARG A 1 70 ? 33.22764 55.91535 41.93382 1.000 128.30981 69 ARG A O 1
ATOM 580 N N . ASN A 1 71 ? 33.82108 53.86276 41.22467 1.000 82.64115 70 ASN A N 1
ATOM 581 C CA . ASN A 1 71 ? 34.99389 53.79669 42.08693 1.000 90.70632 70 ASN A CA 1
ATOM 582 C C . ASN A 1 71 ? 36.20376 54.51796 41.50649 1.000 90.96699 70 ASN A C 1
ATOM 583 O O . ASN A 1 71 ? 37.22161 54.63475 42.19801 1.000 99.49451 70 ASN A O 1
ATOM 588 N N . GLY A 1 72 ? 36.12451 54.99750 40.26291 1.000 91.38338 71 GLY A N 1
ATOM 589 C CA . GLY A 1 72 ? 37.17087 55.78090 39.64925 1.000 92.83461 71 GLY A CA 1
ATOM 590 C C . GLY A 1 72 ? 38.01005 55.03530 38.62951 1.000 98.11715 71 GLY A C 1
ATOM 591 O O . GLY A 1 72 ? 38.55737 55.66322 37.71542 1.000 104.40915 71 GLY A O 1
ATOM 592 N N . GLN A 1 73 ? 38.12870 53.71819 38.76587 1.000 99.50552 72 GLN A N 1
ATOM 593 C CA . GLN A 1 73 ? 38.93566 52.91272 37.85125 1.000 109.31979 72 GLN A CA 1
ATOM 594 C C . GLN A 1 73 ? 38.22655 52.81667 36.50591 1.000 105.35889 72 GLN A C 1
ATOM 595 O O . GLN A 1 73 ? 37.30463 52.01735 36.32893 1.000 97.09464 72 GLN A O 1
ATOM 601 N N . GLU A 1 74 ? 38.66183 53.63537 35.54491 1.000 109.99881 73 GLU A N 1
ATOM 602 C CA . GLU A 1 74 ? 37.99001 53.69366 34.25080 1.000 105.86150 73 GLU A CA 1
ATOM 603 C C . GLU A 1 74 ? 38.47352 52.60146 33.30356 1.000 109.39014 73 GLU A C 1
ATOM 604 O O . GLU A 1 74 ? 37.68370 52.07368 32.51221 1.000 103.65698 73 GLU A O 1
ATOM 610 N N . GLU A 1 75 ? 39.76415 52.25991 33.35549 1.000 106.05691 74 GLU A N 1
ATOM 611 C CA . GLU A 1 75 ? 40.28958 51.23793 32.45534 1.000 93.99101 74 GLU A CA 1
ATOM 612 C C . GLU A 1 75 ? 39.64498 49.88299 32.71245 1.000 101.86266 74 GLU A C 1
ATOM 613 O O . GLU A 1 75 ? 39.49210 49.08124 31.78329 1.000 97.85233 74 GLU A O 1
ATOM 619 N N . LEU A 1 76 ? 39.26004 49.61071 33.96029 1.000 101.37404 75 LEU A N 1
ATOM 620 C CA . LEU A 1 76 ? 38.55216 48.37577 34.27263 1.000 80.06132 75 LEU A CA 1
ATOM 621 C C . LEU A 1 76 ? 37.10117 48.42069 33.81202 1.000 84.64533 75 LEU A C 1
ATOM 622 O O . LEU A 1 76 ? 36.54389 47.38495 33.43187 1.000 91.49300 75 LEU A O 1
ATOM 627 N N . ALA A 1 77 ? 36.47711 49.60072 33.84052 1.000 92.34088 76 ALA A N 1
ATOM 628 C CA . ALA A 1 77 ? 35.10071 49.72159 33.37219 1.000 99.51726 76 ALA A CA 1
ATOM 629 C C . ALA A 1 77 ? 35.00167 49.49588 31.86866 1.000 93.73721 76 ALA A C 1
ATOM 630 O O . ALA A 1 77 ? 34.07720 48.82269 31.39882 1.000 85.31115 76 ALA A O 1
ATOM 632 N N . LYS A 1 78 ? 35.94035 50.05150 31.09701 1.000 94.97059 77 LYS A N 1
ATOM 633 C CA . LYS A 1 78 ? 35.94173 49.81468 29.65649 1.000 91.31711 77 LYS A CA 1
ATOM 634 C C . LYS A 1 78 ? 36.21775 48.35050 29.33825 1.000 94.62358 77 LYS A C 1
ATOM 635 O O . LYS A 1 78 ? 35.64658 47.79603 28.39170 1.000 87.40331 77 LYS A O 1
ATOM 641 N N . LEU A 1 79 ? 37.09281 47.70950 30.11633 1.000 88.75276 78 LEU A N 1
ATOM 642 C CA . LEU A 1 79 ? 37.38809 46.29879 29.89065 1.000 84.72953 78 LEU A CA 1
ATOM 643 C C . LEU A 1 79 ? 36.16954 45.42883 30.17361 1.000 83.44551 78 LEU A C 1
ATOM 644 O O . LEU A 1 79 ? 35.92034 44.44945 29.46077 1.000 91.16049 78 LEU A O 1
ATOM 649 N N . ALA A 1 80 ? 35.39675 45.77111 31.20745 1.000 82.67815 79 ALA A N 1
ATOM 650 C CA . ALA A 1 80 ? 34.18033 45.01906 31.49681 1.000 84.58578 79 ALA A CA 1
ATOM 651 C C . ALA A 1 80 ? 33.11591 45.26961 30.43640 1.000 78.14104 79 ALA A C 1
ATOM 652 O O . ALA A 1 80 ? 32.36692 44.35535 30.07246 1.000 87.21856 79 ALA A O 1
ATOM 654 N N . LEU A 1 81 ? 33.02854 46.50491 29.93583 1.000 80.56729 80 LEU A N 1
ATOM 655 C CA . LEU A 1 81 ? 32.08972 46.80109 28.85855 1.000 87.10911 80 LEU A CA 1
ATOM 656 C C . LEU A 1 81 ? 32.44990 46.03624 27.59158 1.000 89.80808 80 LEU A C 1
ATOM 657 O O . LEU A 1 81 ? 31.56805 45.50833 26.90358 1.000 91.47591 80 LEU A O 1
ATOM 662 N N . ARG A 1 82 ? 33.74288 45.96968 27.26453 1.000 92.56018 81 ARG A N 1
ATOM 663 C CA . ARG A 1 82 ? 34.17441 45.17153 26.12212 1.000 88.15046 81 ARG A CA 1
ATOM 664 C C . ARG A 1 82 ? 33.91372 43.69046 26.36316 1.000 88.84157 81 ARG A C 1
ATOM 665 O O . ARG A 1 82 ? 33.54151 42.95962 25.43759 1.000 88.25947 81 ARG A O 1
ATOM 673 N N . THR A 1 83 ? 34.10573 43.23141 27.60197 1.000 87.39446 82 THR A N 1
ATOM 674 C CA . THR A 1 83 ? 33.82407 41.83837 27.93199 1.000 85.62777 82 THR A CA 1
ATOM 675 C C . THR A 1 83 ? 32.32811 41.55207 27.87088 1.000 83.84179 82 THR A C 1
ATOM 676 O O . THR A 1 83 ? 31.91190 40.47926 27.41746 1.000 87.49285 82 THR A O 1
ATOM 680 N N . ALA A 1 84 ? 31.50536 42.50373 28.31776 1.000 82.84214 83 ALA A N 1
ATOM 681 C CA . ALA A 1 84 ? 30.05879 42.31364 28.28730 1.000 84.22284 83 ALA A CA 1
ATOM 682 C C . ALA A 1 84 ? 29.52950 42.27505 26.85921 1.000 86.72061 83 ALA A C 1
ATOM 683 O O . ALA A 1 84 ? 28.62219 41.49364 26.55023 1.000 89.79354 83 ALA A O 1
ATOM 685 N N . GLU A 1 85 ? 30.07836 43.11406 25.97663 1.000 79.66615 84 GLU A N 1
ATOM 686 C CA . GLU A 1 85 ? 29.61416 43.13907 24.59290 1.000 90.59356 84 GLU A CA 1
ATOM 687 C C . GLU A 1 85 ? 29.88314 41.81324 23.89263 1.000 92.71497 84 GLU A C 1
ATOM 688 O O . GLU A 1 85 ? 29.03759 41.31789 23.13799 1.000 86.92180 84 GLU A O 1
ATOM 694 N N . GLU A 1 86 ? 31.05773 41.22486 24.12733 1.000 89.05790 85 GLU A N 1
ATOM 695 C CA . GLU A 1 86 ? 31.37007 39.93236 23.52813 1.000 87.67803 85 GLU A CA 1
ATOM 696 C C . GLU A 1 86 ? 30.53534 38.81216 24.13550 1.000 82.53873 85 GLU A C 1
ATOM 697 O O . GLU A 1 86 ? 30.17363 37.86172 23.43276 1.000 87.03435 85 GLU A O 1
ATOM 703 N N . ALA A 1 87 ? 30.22536 38.90009 25.43170 1.000 86.76483 86 ALA A N 1
ATOM 704 C CA . ALA A 1 87 ? 29.32426 37.92750 26.04189 1.000 82.23292 86 ALA A CA 1
ATOM 705 C C . ALA A 1 87 ? 27.93815 37.99476 25.41539 1.000 82.15922 86 ALA A C 1
ATOM 706 O O . ALA A 1 87 ? 27.27413 36.96564 25.24341 1.000 83.93675 86 ALA A O 1
ATOM 708 N N . ILE A 1 88 ? 27.48246 39.20080 25.07284 1.000 84.48815 87 ILE A N 1
ATOM 709 C CA . ILE A 1 88 ? 26.20121 39.34421 24.39116 1.000 82.76453 87 ILE A CA 1
ATOM 710 C C . ILE A 1 88 ? 26.27831 38.76451 22.98437 1.000 89.03849 87 ILE A C 1
ATOM 711 O O . ILE A 1 88 ? 25.35935 38.06999 22.53309 1.000 92.13228 87 ILE A O 1
ATOM 716 N N . LYS A 1 89 ? 27.37436 39.03581 22.27023 1.000 86.51198 88 LYS A N 1
ATOM 717 C CA . LYS A 1 89 ? 27.54356 38.47509 20.93304 1.000 91.79256 88 LYS A CA 1
ATOM 718 C C . LYS A 1 89 ? 27.65214 36.95632 20.98308 1.000 96.42169 88 LYS A C 1
ATOM 719 O O . LYS A 1 89 ? 27.15605 36.26048 20.08896 1.000 90.34302 88 LYS A O 1
ATOM 725 N N . ALA A 1 90 ? 28.30143 36.42449 22.02164 1.000 86.68882 89 ALA A N 1
ATOM 726 C CA . ALA A 1 90 ? 28.38957 34.97667 22.17945 1.000 86.62996 89 ALA A CA 1
ATOM 727 C C . ALA A 1 90 ? 27.01838 34.36373 22.43375 1.000 82.79211 89 ALA A C 1
ATOM 728 O O . ALA A 1 90 ? 26.71044 33.28260 21.91877 1.000 92.28415 89 ALA A O 1
ATOM 730 N N . THR A 1 91 ? 26.18341 35.03645 23.22915 1.000 81.70133 90 THR A N 1
ATOM 731 C CA . THR A 1 91 ? 24.85607 34.50599 23.52169 1.000 82.52810 90 THR A CA 1
ATOM 732 C C . THR A 1 91 ? 23.96208 34.55207 22.28933 1.000 87.41329 90 THR A C 1
ATOM 733 O O . THR A 1 91 ? 23.19288 33.61685 22.03978 1.000 88.05443 90 THR A O 1
ATOM 737 N N . GLU A 1 92 ? 24.05118 35.63057 21.50598 1.000 88.02633 91 GLU A N 1
ATOM 738 C CA . GLU A 1 92 ? 23.24772 35.73150 20.29130 1.000 99.94128 91 GLU A CA 1
ATOM 739 C C . GLU A 1 92 ? 23.62859 34.65041 19.28719 1.000 97.66371 91 GLU A C 1
ATOM 740 O O . GLU A 1 92 ? 22.76365 34.10870 18.58847 1.000 96.21804 91 GLU A O 1
ATOM 746 N N . ARG A 1 93 ? 24.92139 34.32859 19.19428 1.000 94.13623 92 ARG A N 1
ATOM 747 C CA . ARG A 1 93 ? 25.34411 33.22217 18.34205 1.000 90.47473 92 ARG A CA 1
ATOM 748 C C . ARG A 1 93 ? 24.81690 31.89213 18.86435 1.000 91.52836 92 ARG A C 1
ATOM 749 O O . ARG A 1 93 ? 24.43246 31.01882 18.07736 1.000 92.80816 92 ARG A O 1
ATOM 757 N N . GLY A 1 94 ? 24.79850 31.71616 20.18791 1.000 83.45886 93 GLY A N 1
ATOM 758 C CA . GLY A 1 94 ? 24.22606 30.50912 20.75652 1.000 84.50238 93 GLY A CA 1
ATOM 759 C C . GLY A 1 94 ? 22.73568 30.38607 20.51476 1.000 90.11789 93 GLY A C 1
ATOM 760 O O . GLY A 1 94 ? 22.20970 29.27276 20.41824 1.000 94.71753 93 GLY A O 1
ATOM 761 N N . GLU A 1 95 ? 22.03460 31.51861 20.41978 1.000 87.19568 94 GLU A N 1
ATOM 762 C CA . GLU A 1 95 ? 20.60737 31.48564 20.11670 1.000 91.48091 94 GLU A CA 1
ATOM 763 C C . GLU A 1 95 ? 20.36002 30.98294 18.69976 1.000 98.49015 94 GLU A C 1
ATOM 764 O O . GLU A 1 95 ? 19.47595 30.14884 18.47137 1.000 98.64002 94 GLU A O 1
ATOM 770 N N . GLU A 1 96 ? 21.12894 31.48629 17.73038 1.000 106.32222 95 GLU A N 1
ATOM 771 C CA . GLU A 1 96 ? 21.00541 30.98820 16.36521 1.000 114.62107 95 GLU A CA 1
ATOM 772 C C . GLU A 1 96 ? 21.50953 29.55677 16.24902 1.000 110.99972 95 GLU A C 1
ATOM 773 O O . GLU A 1 96 ? 20.98812 28.78054 15.44037 1.000 109.51812 95 GLU A O 1
ATOM 779 N N . GLU A 1 97 ? 22.52003 29.19276 17.04179 1.000 102.76556 96 GLU A N 1
ATOM 780 C CA . GLU A 1 97 ? 22.97562 27.80736 17.07352 1.000 97.38465 96 GLU A CA 1
ATOM 781 C C . GLU A 1 97 ? 21.89861 26.89006 17.63624 1.000 88.05843 96 GLU A C 1
ATOM 782 O O . GLU A 1 97 ? 21.66329 25.79896 17.10486 1.000 92.28443 96 GLU A O 1
ATOM 788 N N . THR A 1 98 ? 21.23483 27.31782 18.71231 1.000 87.76176 97 THR A N 1
ATOM 789 C CA . THR A 1 98 ? 20.14644 26.52775 19.27687 1.000 85.77420 97 THR A CA 1
ATOM 790 C C . THR A 1 98 ? 18.97334 26.43499 18.30893 1.000 88.74867 97 THR A C 1
ATOM 791 O O . THR A 1 98 ? 18.34197 25.37866 18.18957 1.000 86.97996 97 THR A O 1
ATOM 795 N N . LEU A 1 99 ? 18.67258 27.52750 17.60215 1.000 86.16139 98 LEU A N 1
ATOM 796 C CA . LEU A 1 99 ? 17.54564 27.52041 16.67544 1.000 93.33508 98 LEU A CA 1
ATOM 797 C C . LEU A 1 99 ? 17.77227 26.55579 15.51798 1.000 88.23261 98 LEU A C 1
ATOM 798 O O . LEU A 1 99 ? 16.81706 25.93937 15.03209 1.000 81.24067 98 LEU A O 1
ATOM 803 N N . ARG A 1 100 ? 19.01986 26.40681 15.06734 1.000 86.34380 99 ARG A N 1
ATOM 804 C CA . ARG A 1 100 ? 19.31602 25.45477 14.00291 1.000 101.13165 99 ARG A CA 1
ATOM 805 C C . ARG A 1 100 ? 19.32587 24.01732 14.50701 1.000 99.62274 99 ARG A C 1
ATOM 806 O O . ARG A 1 100 ? 18.95336 23.10293 13.76293 1.000 96.32154 99 ARG A O 1
ATOM 814 N N . ILE A 1 101 ? 19.74402 23.79880 15.75568 1.000 92.46935 100 ILE A N 1
ATOM 815 C CA . ILE A 1 101 ? 19.74215 22.45081 16.31522 1.000 74.38791 100 ILE A CA 1
ATOM 816 C C . ILE A 1 101 ? 18.31423 21.95585 16.51413 1.000 86.28684 100 ILE A C 1
ATOM 817 O O . ILE A 1 101 ? 18.01621 20.77504 16.29469 1.000 82.28419 100 ILE A O 1
ATOM 822 N N . VAL A 1 102 ? 17.40802 22.84587 16.92714 1.000 88.95623 101 VAL A N 1
ATOM 823 C CA . VAL A 1 102 ? 16.00630 22.46057 17.07306 1.000 94.03520 101 VAL A CA 1
ATOM 824 C C . VAL A 1 102 ? 15.42968 22.03938 15.72735 1.000 93.94827 101 VAL A C 1
ATOM 825 O O . VAL A 1 102 ? 14.70082 21.04422 15.63085 1.000 99.33211 101 VAL A O 1
ATOM 829 N N . TYR A 1 103 ? 15.75447 22.78280 14.66614 1.000 83.89499 102 TYR A N 1
ATOM 830 C CA . TYR A 1 103 ? 15.30041 22.40664 13.33138 1.000 86.96258 102 TYR A CA 1
ATOM 831 C C . TYR A 1 103 ? 15.88276 21.06721 12.89913 1.000 81.36755 102 TYR A C 1
ATOM 832 O O . TYR A 1 103 ? 15.22435 20.30844 12.17868 1.000 87.38231 102 TYR A O 1
ATOM 841 N N . VAL A 1 104 ? 17.11532 20.76733 13.31605 1.000 78.03306 103 VAL A N 1
ATOM 842 C CA . VAL A 1 104 ? 17.70617 19.45924 13.04043 1.000 81.88780 103 VAL A CA 1
ATOM 843 C C . VAL A 1 104 ? 16.84820 18.35056 13.63820 1.000 86.83500 103 VAL A C 1
ATOM 844 O O . VAL A 1 104 ? 16.52112 17.36295 12.96951 1.000 85.11928 103 VAL A O 1
ATOM 848 N N . ILE A 1 105 ? 16.46571 18.50320 14.90755 1.000 82.55197 104 ILE A N 1
ATOM 849 C CA . ILE A 1 105 ? 15.69238 17.46704 15.58441 1.000 82.86214 104 ILE A CA 1
ATOM 850 C C . ILE A 1 105 ? 14.30052 17.34333 14.97483 1.000 87.77197 104 ILE A C 1
ATOM 851 O O . ILE A 1 105 ? 13.77364 16.23499 14.82027 1.000 89.58742 104 ILE A O 1
ATOM 856 N N . VAL A 1 106 ? 13.68601 18.47176 14.61189 1.000 88.66251 105 VAL A N 1
ATOM 857 C CA . VAL A 1 106 ? 12.33217 18.43675 14.06337 1.000 92.28493 105 VAL A CA 1
ATOM 858 C C . VAL A 1 106 ? 12.31246 17.71022 12.72404 1.000 90.69283 105 VAL A C 1
ATOM 859 O O . VAL A 1 106 ? 11.40520 16.91580 12.44587 1.000 97.52434 105 VAL A O 1
ATOM 863 N N . VAL A 1 107 ? 13.31272 17.96337 11.87679 1.000 86.13410 106 VAL A N 1
ATOM 864 C CA . VAL A 1 107 ? 13.36503 17.30493 10.57464 1.000 88.89770 106 VAL A CA 1
ATOM 865 C C . VAL A 1 107 ? 13.57214 15.80379 10.73765 1.000 89.48205 106 VAL A C 1
ATOM 866 O O . VAL A 1 107 ? 12.91140 14.99806 10.07134 1.000 99.44483 106 VAL A O 1
ATOM 870 N N . VAL A 1 108 ? 14.48328 15.40302 11.62722 1.000 87.66471 107 VAL A N 1
ATOM 871 C CA . VAL A 1 108 ? 14.74945 13.98081 11.83365 1.000 89.55602 107 VAL A CA 1
ATOM 872 C C . VAL A 1 108 ? 13.50903 13.28010 12.37320 1.000 91.47767 107 VAL A C 1
ATOM 873 O O . VAL A 1 108 ? 13.12091 12.20782 11.89458 1.000 93.69532 107 VAL A O 1
ATOM 877 N N . LEU A 1 109 ? 12.87029 13.87487 13.38373 1.000 98.98394 108 LEU A N 1
ATOM 878 C CA . LEU A 1 109 ? 11.65381 13.28553 13.93193 1.000 97.11216 108 LEU A CA 1
ATOM 879 C C . LEU A 1 109 ? 10.52168 13.28744 12.91392 1.000 94.29560 108 LEU A C 1
ATOM 880 O O . LEU A 1 109 ? 9.66643 12.39516 12.94004 1.000 98.46565 108 LEU A O 1
ATOM 885 N N . GLN A 1 110 ? 10.49350 14.27676 12.01815 1.000 90.99417 109 GLN A N 1
ATOM 886 C CA . GLN A 1 110 ? 9.52143 14.25130 10.93098 1.000 101.94019 109 GLN A CA 1
ATOM 887 C C . GLN A 1 110 ? 9.78830 13.08175 9.99199 1.000 106.68647 109 GLN A C 1
ATOM 888 O O . GLN A 1 110 ? 8.84964 12.46519 9.47445 1.000 108.53881 109 GLN A O 1
ATOM 894 N N . ILE A 1 111 ? 11.06431 12.76298 9.76170 1.000 101.16134 110 ILE A N 1
ATOM 895 C CA . ILE A 1 111 ? 11.40760 11.57150 8.99083 1.000 99.26078 110 ILE A CA 1
ATOM 896 C C . ILE A 1 111 ? 10.94948 10.31802 9.72363 1.000 102.12137 110 ILE A C 1
ATOM 897 O O . ILE A 1 111 ? 10.37820 9.40175 9.12067 1.000 114.93031 110 ILE A O 1
ATOM 902 N N . ALA A 1 112 ? 11.18733 10.25972 11.03656 1.000 105.48140 111 ALA A N 1
ATOM 903 C CA . ALA A 1 112 ? 10.77684 9.09478 11.81388 1.000 105.94142 111 ALA A CA 1
ATOM 904 C C . ALA A 1 112 ? 9.25975 8.96964 11.86494 1.000 107.90374 111 ALA A C 1
ATOM 905 O O . ALA A 1 112 ? 8.72080 7.85866 11.79822 1.000 118.08248 111 ALA A O 1
ATOM 907 N N . LEU A 1 113 ? 8.55485 10.09653 11.99039 1.000 107.66877 112 LEU A N 1
ATOM 908 C CA . LEU A 1 113 ? 7.09677 10.05416 12.02653 1.000 108.23092 112 LEU A CA 1
ATOM 909 C C . LEU A 1 113 ? 6.52572 9.56325 10.70279 1.000 113.61435 112 LEU A C 1
ATOM 910 O O . LEU A 1 113 ? 5.57848 8.76881 10.68527 1.000 117.44635 112 LEU A O 1
ATOM 915 N N . GLU A 1 114 ? 7.09217 10.02073 9.58420 1.000 114.39037 113 GLU A N 1
ATOM 916 C CA . GLU A 1 114 ? 6.60234 9.59097 8.27865 1.000 122.34867 113 GLU A CA 1
ATOM 917 C C . GLU A 1 114 ? 7.03441 8.16380 7.96173 1.000 118.56841 113 GLU A C 1
ATOM 918 O O . GLU A 1 114 ? 6.27185 7.40066 7.35742 1.000 122.24053 113 GLU A O 1
ATOM 924 N N . ALA A 1 115 ? 8.25378 7.78467 8.35501 1.000 119.21170 114 ALA A N 1
ATOM 925 C CA . ALA A 1 115 ? 8.72340 6.42860 8.08543 1.000 117.49559 114 ALA A CA 1
ATOM 926 C C . ALA A 1 115 ? 7.91896 5.39845 8.86756 1.000 118.39767 114 ALA A C 1
ATOM 927 O O . ALA A 1 115 ? 7.54889 4.35041 8.32536 1.000 128.93491 114 ALA A O 1
ATOM 929 N N . HIS A 1 116 ? 7.64394 5.67390 10.14455 1.000 116.46114 115 HIS A N 1
ATOM 930 C CA . HIS A 1 116 ? 6.83728 4.75274 10.93697 1.000 124.82526 115 HIS A CA 1
ATOM 931 C C . HIS A 1 116 ? 5.39313 4.71618 10.45484 1.000 130.88524 115 HIS A C 1
ATOM 932 O O . HIS A 1 116 ? 4.73718 3.67192 10.54335 1.000 139.67615 115 HIS A O 1
ATOM 939 N N . ARG A 1 117 ? 4.88252 5.83859 9.94517 1.000 128.33402 116 ARG A N 1
ATOM 940 C CA . ARG A 1 117 ? 3.50667 5.88224 9.46545 1.000 136.23368 116 ARG A CA 1
ATOM 941 C C . ARG A 1 117 ? 3.34674 5.19225 8.11632 1.000 144.46235 116 ARG A C 1
ATOM 942 O O . ARG A 1 117 ? 2.26507 4.67475 7.81577 1.000 150.42291 116 ARG A O 1
ATOM 950 N N . ASN A 1 118 ? 4.39788 5.16866 7.29862 1.000 132.61484 117 ASN A N 1
ATOM 951 C CA . ASN A 1 118 ? 4.35026 4.53853 5.98645 1.000 123.07034 117 ASN A CA 1
ATOM 952 C C . ASN A 1 118 ? 4.86347 3.10414 5.99203 1.000 133.46785 117 ASN A C 1
ATOM 953 O O . ASN A 1 118 ? 4.88349 2.46519 4.93560 1.000 142.77831 117 ASN A O 1
ATOM 958 N N . GLY A 1 119 ? 5.27714 2.58308 7.14671 1.000 133.09361 118 GLY A N 1
ATOM 959 C CA . GLY A 1 119 ? 5.66452 1.19828 7.28539 1.000 130.16934 118 GLY A CA 1
ATOM 960 C C . GLY A 1 119 ? 7.15818 0.94934 7.35570 1.000 136.57635 118 GLY A C 1
ATOM 961 O O . GLY A 1 119 ? 7.56806 -0.11973 7.82293 1.000 143.20571 118 GLY A O 1
ATOM 962 N N . GLN A 1 120 ? 7.98195 1.89792 6.90605 1.000 135.84042 119 GLN A N 1
ATOM 963 C CA . GLN A 1 120 ? 9.43663 1.73608 6.93275 1.000 131.41242 119 GLN A CA 1
ATOM 964 C C . GLN A 1 120 ? 9.90842 1.76151 8.38425 1.000 131.72444 119 GLN A C 1
ATOM 965 O O . GLN A 1 120 ? 10.36688 2.77775 8.91164 1.000 129.20255 119 GLN A O 1
ATOM 971 N N . GLU A 1 121 ? 9.79021 0.60579 9.04300 1.000 147.77413 120 GLU A N 1
ATOM 972 C CA . GLU A 1 121 ? 10.18865 0.51043 10.44316 1.000 161.34397 120 GLU A CA 1
ATOM 973 C C . GLU A 1 121 ? 11.70111 0.58052 10.60523 1.000 141.16653 120 GLU A C 1
ATOM 974 O O . GLU A 1 121 ? 12.19006 1.11739 11.60551 1.000 139.79616 120 GLU A O 1
ATOM 980 N N . GLU A 1 122 ? 12.45580 0.04700 9.64150 1.000 135.41127 121 GLU A N 1
ATOM 981 C CA . GLU A 1 122 ? 13.91016 0.13120 9.71813 1.000 132.51915 121 GLU A CA 1
ATOM 982 C C . GLU A 1 122 ? 14.39510 1.56270 9.52795 1.000 130.18235 121 GLU A C 1
ATOM 983 O O . GLU A 1 122 ? 15.38826 1.96827 10.14288 1.000 125.75189 121 GLU A O 1
ATOM 989 N N . LEU A 1 123 ? 13.70922 2.34018 8.68736 1.000 124.27271 122 LEU A N 1
ATOM 990 C CA . LEU A 1 123 ? 14.06667 3.74476 8.51980 1.000 112.57408 122 LEU A CA 1
ATOM 991 C C . LEU A 1 123 ? 13.65012 4.56690 9.73291 1.000 122.01824 122 LEU A C 1
ATOM 992 O O . LEU A 1 123 ? 14.35553 5.50331 10.12735 1.000 108.78498 122 LEU A O 1
ATOM 997 N N . ALA A 1 124 ? 12.50552 4.23268 10.33554 1.000 126.44108 123 ALA A N 1
ATOM 998 C CA . ALA A 1 124 ? 12.06550 4.93741 11.53535 1.000 118.31850 123 ALA A CA 1
ATOM 999 C C . ALA A 1 124 ? 13.03426 4.72425 12.69203 1.000 119.59725 123 ALA A C 1
ATOM 1000 O O . ALA A 1 124 ? 13.36101 5.66993 13.41906 1.000 113.18317 123 ALA A O 1
ATOM 1002 N N . LYS A 1 125 ? 13.49791 3.48626 12.88452 1.000 126.15599 124 LYS A N 1
ATOM 1003 C CA . LYS A 1 125 ? 14.46915 3.21892 13.94111 1.000 130.15413 124 LYS A CA 1
ATOM 1004 C C . LYS A 1 125 ? 15.78316 3.94369 13.67945 1.000 126.76937 124 LYS A C 1
ATOM 1005 O O . LYS A 1 125 ? 16.42209 4.44234 14.61347 1.000 128.52352 124 LYS A O 1
ATOM 1011 N N . LEU A 1 126 ? 16.20673 4.00649 12.41459 1.000 115.35486 125 LEU A N 1
ATOM 1012 C CA . LEU A 1 126 ? 17.42423 4.73817 12.08057 1.000 113.49543 125 LEU A CA 1
ATOM 1013 C C . LEU A 1 126 ? 17.27749 6.22275 12.38494 1.000 108.48398 125 LEU A C 1
ATOM 1014 O O . LEU A 1 126 ? 18.21844 6.85936 12.87060 1.000 105.55954 125 LEU A O 1
ATOM 1019 N N . ALA A 1 127 ? 16.10195 6.79177 12.11361 1.000 107.98564 126 ALA A N 1
ATOM 1020 C CA . ALA A 1 127 ? 15.89964 8.21189 12.37755 1.000 104.29286 126 ALA A CA 1
ATOM 1021 C C . ALA A 1 127 ? 15.88593 8.50554 13.87232 1.000 110.29787 126 ALA A C 1
ATOM 1022 O O . ALA A 1 127 ? 16.50555 9.47496 14.32489 1.000 107.11216 126 ALA A O 1
ATOM 1024 N N . LEU A 1 128 ? 15.19107 7.67783 14.65545 1.000 108.04534 127 LEU A N 1
ATOM 1025 C CA . LEU A 1 128 ? 15.09160 7.93104 16.08930 1.000 101.30202 127 LEU A CA 1
ATOM 1026 C C . LEU A 1 128 ? 16.45225 7.84927 16.77226 1.000 104.65027 127 LEU A C 1
ATOM 1027 O O . LEU A 1 128 ? 16.75482 8.65379 17.66151 1.000 102.76020 127 LEU A O 1
ATOM 1032 N N . ARG A 1 129 ? 17.28967 6.88724 16.37319 1.000 105.83040 128 ARG A N 1
ATOM 1033 C CA . ARG A 1 129 ? 18.61202 6.78357 16.98381 1.000 109.07824 128 ARG A CA 1
ATOM 1034 C C . ARG A 1 129 ? 19.51691 7.93674 16.56412 1.000 100.81367 128 ARG A C 1
ATOM 1035 O O . ARG A 1 129 ? 20.38630 8.35121 17.33931 1.000 108.37001 128 ARG A O 1
ATOM 1043 N N . THR A 1 130 ? 19.33536 8.46506 15.35092 1.000 101.61379 129 THR A N 1
ATOM 1044 C CA . THR A 1 130 ? 20.04305 9.68468 14.97322 1.000 116.39271 129 THR A CA 1
ATOM 1045 C C . THR A 1 130 ? 19.51239 10.88190 15.75019 1.000 107.16730 129 THR A C 1
ATOM 1046 O O . THR A 1 130 ? 20.28101 11.77070 16.13608 1.000 105.07835 129 THR A O 1
ATOM 1050 N N . ALA A 1 131 ? 18.19756 10.92527 15.98031 1.000 101.87088 130 ALA A N 1
ATOM 1051 C CA . ALA A 1 131 ? 17.62017 12.00229 16.77659 1.000 103.56237 130 ALA A CA 1
ATOM 1052 C C . ALA A 1 131 ? 18.11663 11.94954 18.21510 1.000 96.39210 130 ALA A C 1
ATOM 1053 O O . ALA A 1 131 ? 18.37527 12.99139 18.82800 1.000 92.89372 130 ALA A O 1
ATOM 1055 N N . GLU A 1 132 ? 18.26223 10.74394 18.77026 1.000 96.03292 131 GLU A N 1
ATOM 1056 C CA . GLU A 1 132 ? 18.76266 10.62140 20.13527 1.000 99.66820 131 GLU A CA 1
ATOM 1057 C C . GLU A 1 132 ? 20.21428 11.07201 20.23325 1.000 101.85615 131 GLU A C 1
ATOM 1058 O O . GLU A 1 132 ? 20.59311 11.75827 21.18983 1.000 101.02966 131 GLU A O 1
ATOM 1064 N N . GLU A 1 133 ? 21.04219 10.69436 19.25538 1.000 98.43976 132 GLU A N 1
ATOM 1065 C CA . GLU A 1 133 ? 22.43256 11.13544 19.25830 1.000 98.28389 132 GLU A CA 1
ATOM 1066 C C . GLU A 1 133 ? 22.53849 12.64509 19.09788 1.000 99.85875 132 GLU A C 1
ATOM 1067 O O . GLU A 1 133 ? 23.44418 13.26700 19.66471 1.000 104.56802 132 GLU A O 1
ATOM 1073 N N . ALA A 1 134 ? 21.62795 13.25052 18.33199 1.000 99.19126 133 ALA A N 1
ATOM 1074 C CA . ALA A 1 134 ? 21.62432 14.70311 18.20167 1.000 96.19927 133 ALA A CA 1
ATOM 1075 C C . ALA A 1 134 ? 21.24671 15.37116 19.51718 1.000 86.84635 133 ALA A C 1
ATOM 1076 O O . ALA A 1 134 ? 21.80555 16.41528 19.87301 1.000 82.26428 133 ALA A O 1
ATOM 1078 N N . ILE A 1 135 ? 20.30070 14.78377 20.25291 1.000 77.91919 134 ILE A N 1
ATOM 1079 C CA . ILE A 1 135 ? 19.92234 15.33619 21.54919 1.000 89.94603 134 ILE A CA 1
ATOM 1080 C C . ILE A 1 135 ? 21.03208 15.11404 22.56987 1.000 99.37177 134 ILE A C 1
ATOM 1081 O O . ILE A 1 135 ? 21.34938 16.00781 23.36422 1.000 88.41112 134 ILE A O 1
ATOM 1086 N N . LYS A 1 136 ? 21.63605 13.92130 22.57121 1.000 90.05193 135 LYS A N 1
ATOM 1087 C CA . LYS A 1 136 ? 22.74895 13.65933 23.47985 1.000 93.41797 135 LYS A CA 1
ATOM 1088 C C . LYS A 1 136 ? 23.92109 14.59035 23.19866 1.000 92.38368 135 LYS A C 1
ATOM 1089 O O . LYS A 1 136 ? 24.54684 15.11047 24.13002 1.000 96.83181 135 LYS A O 1
ATOM 1095 N N . ALA A 1 137 ? 24.23790 14.80768 21.91911 1.000 89.81792 136 ALA A N 1
ATOM 1096 C CA . ALA A 1 137 ? 25.29106 15.75539 21.57231 1.000 87.56723 136 ALA A CA 1
ATOM 1097 C C . ALA A 1 137 ? 24.93034 17.16772 22.00817 1.000 85.99904 136 ALA A C 1
ATOM 1098 O O . ALA A 1 137 ? 25.81273 17.94375 22.39281 1.000 86.79951 136 ALA A O 1
ATOM 1100 N N . THR A 1 138 ? 23.64356 17.51952 21.95189 1.000 82.38469 137 THR A N 1
ATOM 1101 C CA . THR A 1 138 ? 23.21425 18.83046 22.42565 1.000 83.56928 137 THR A CA 1
ATOM 1102 C C . THR A 1 138 ? 23.36954 18.94193 23.93737 1.000 90.41322 137 THR A C 1
ATOM 1103 O O . THR A 1 138 ? 23.79733 19.98394 24.44842 1.000 80.43349 137 THR A O 1
ATOM 1107 N N . GLU A 1 139 ? 23.03197 17.87455 24.66713 1.000 97.67844 138 GLU A N 1
ATOM 1108 C CA . GLU A 1 139 ? 23.21335 17.87651 26.11542 1.000 85.69603 138 GLU A CA 1
ATOM 1109 C C . GLU A 1 139 ? 24.68277 18.02288 26.48633 1.000 89.25491 138 GLU A C 1
ATOM 1110 O O . GLU A 1 139 ? 25.02333 18.74663 27.42951 1.000 102.10274 138 GLU A O 1
ATOM 1116 N N . ARG A 1 140 ? 25.56858 17.33561 25.75969 1.000 87.77286 139 ARG A N 1
ATOM 1117 C CA . ARG A 1 140 ? 26.99812 17.48142 26.00993 1.000 86.16712 139 ARG A CA 1
ATOM 1118 C C . ARG A 1 140 ? 27.46343 18.90661 25.74736 1.000 97.07041 139 ARG A C 1
ATOM 1119 O O . ARG A 1 140 ? 28.37236 19.39800 26.42606 1.000 90.99019 139 ARG A O 1
ATOM 1127 N N . GLY A 1 141 ? 26.85509 19.58456 24.77156 1.000 95.58379 140 GLY A N 1
ATOM 1128 C CA . GLY A 1 141 ? 27.16162 20.98685 24.55531 1.000 87.25587 140 GLY A CA 1
ATOM 1129 C C . GLY A 1 141 ? 26.58879 21.88835 25.62949 1.000 83.56841 140 GLY A C 1
ATOM 1130 O O . GLY A 1 141 ? 27.19652 22.90466 25.97920 1.000 96.71652 140 GLY A O 1
ATOM 1131 N N . GLU A 1 142 ? 25.41686 21.53654 26.16521 1.000 85.78755 141 GLU A N 1
ATOM 1132 C CA . GLU A 1 142 ? 24.83270 22.31820 27.25073 1.000 80.48052 141 GLU A CA 1
ATOM 1133 C C . GLU A 1 142 ? 25.67117 22.20069 28.51715 1.000 87.59451 141 GLU A C 1
ATOM 1134 O O . GLU A 1 142 ? 25.96961 23.20601 29.17283 1.000 85.34596 141 GLU A O 1
ATOM 1140 N N . GLU A 1 143 ? 26.05303 20.97374 28.88124 1.000 90.81970 142 GLU A N 1
ATOM 1141 C CA . GLU A 1 143 ? 26.90425 20.77914 30.05046 1.000 96.09066 142 GLU A CA 1
ATOM 1142 C C . GLU A 1 143 ? 28.24799 21.47237 29.86694 1.000 93.06617 142 GLU A C 1
ATOM 1143 O O . GLU A 1 143 ? 28.81160 22.01924 30.82244 1.000 96.86540 142 GLU A O 1
ATOM 1149 N N . GLU A 1 144 ? 28.77759 21.45540 28.64174 1.000 93.42739 143 GLU A N 1
ATOM 1150 C CA . GLU A 1 144 ? 30.05748 22.10163 28.37372 1.000 95.86684 143 GLU A CA 1
ATOM 1151 C C . GLU A 1 144 ? 29.94503 23.61735 28.47498 1.000 98.24471 143 GLU A C 1
ATOM 1152 O O . GLU A 1 144 ? 30.86658 24.28147 28.96432 1.000 87.85290 143 GLU A O 1
ATOM 1158 N N . THR A 1 145 ? 28.82613 24.18323 28.01526 1.000 87.37532 144 THR A N 1
ATOM 1159 C CA . THR A 1 145 ? 28.61351 25.61817 28.17043 1.000 85.31200 144 THR A CA 1
ATOM 1160 C C . THR A 1 145 ? 28.48953 25.99353 29.64166 1.000 84.27564 144 THR A C 1
ATOM 1161 O O . THR A 1 145 ? 29.02038 27.02372 30.07266 1.000 83.28065 144 THR A O 1
ATOM 1165 N N . LEU A 1 146 ? 27.79789 25.16469 30.42799 1.000 85.68163 145 LEU A N 1
ATOM 1166 C CA . LEU A 1 146 ? 27.70287 25.41020 31.86324 1.000 80.44317 145 LEU A CA 1
ATOM 1167 C C . LEU A 1 146 ? 29.07705 25.35843 32.51675 1.000 79.27985 145 LEU A C 1
ATOM 1168 O O . LEU A 1 146 ? 29.35525 26.11110 33.45737 1.000 81.78089 145 LEU A O 1
ATOM 1173 N N . ARG A 1 147 ? 29.94796 24.46871 32.03497 1.000 75.65329 146 ARG A N 1
ATOM 1174 C CA . ARG A 1 147 ? 31.32384 24.44390 32.51859 1.000 74.69988 146 ARG A CA 1
ATOM 1175 C C . ARG A 1 147 ? 32.06268 25.71904 32.13266 1.000 80.19604 146 ARG A C 1
ATOM 1176 O O . ARG A 1 147 ? 32.86992 26.23678 32.91361 1.000 84.82161 146 ARG A O 1
ATOM 1184 N N . ILE A 1 148 ? 31.80328 26.23594 30.92948 1.000 82.73500 147 ILE A N 1
ATOM 1185 C CA . ILE A 1 148 ? 32.40532 27.49978 30.51747 1.000 78.97341 147 ILE A CA 1
ATOM 1186 C C . ILE A 1 148 ? 31.84995 28.64652 31.35270 1.000 76.53997 147 ILE A C 1
ATOM 1187 O O . ILE A 1 148 ? 32.58904 29.55143 31.76007 1.000 67.68384 147 ILE A O 1
ATOM 1192 N N . VAL A 1 149 ? 30.54063 28.62768 31.61883 1.000 76.29307 148 VAL A N 1
ATOM 1193 C CA . VAL A 1 149 ? 29.92486 29.66762 32.43947 1.000 77.07840 148 VAL A CA 1
ATOM 1194 C C . VAL A 1 149 ? 30.55628 29.69409 33.82566 1.000 74.75073 148 VAL A C 1
ATOM 1195 O O . VAL A 1 149 ? 30.83502 30.76655 34.37587 1.000 80.28027 148 VAL A O 1
ATOM 1199 N N . TYR A 1 150 ? 30.80122 28.51650 34.40763 1.000 73.22335 149 TYR A N 1
ATOM 1200 C CA . TYR A 1 150 ? 31.46470 28.45779 35.70681 1.000 85.37042 149 TYR A CA 1
ATOM 1201 C C . TYR A 1 150 ? 32.84737 29.09332 35.65716 1.000 84.52311 149 TYR A C 1
ATOM 1202 O O . TYR A 1 150 ? 33.24947 29.79356 36.59446 1.000 86.58308 149 TYR A O 1
ATOM 1211 N N . VAL A 1 151 ? 33.59687 28.84470 34.58099 1.000 76.14499 150 VAL A N 1
ATOM 1212 C CA . VAL A 1 151 ? 34.90670 29.47092 34.42729 1.000 82.63115 150 VAL A CA 1
ATOM 1213 C C . VAL A 1 151 ? 34.77481 30.98809 34.44165 1.000 88.14604 150 VAL A C 1
ATOM 1214 O O . VAL A 1 151 ? 35.57149 31.69066 35.07563 1.000 88.96620 150 VAL A O 1
ATOM 1218 N N . ILE A 1 152 ? 33.75640 31.51619 33.76090 1.000 83.29008 151 ILE A N 1
ATOM 1219 C CA . ILE A 1 152 ? 33.55621 32.96089 33.73274 1.000 83.09989 151 ILE A CA 1
ATOM 1220 C C . ILE A 1 152 ? 33.14552 33.47961 35.10682 1.000 80.65288 151 ILE A C 1
ATOM 1221 O O . ILE A 1 152 ? 33.68057 34.48521 35.58709 1.000 78.59160 151 ILE A O 1
ATOM 1226 N N . VAL A 1 153 ? 32.21166 32.79096 35.77104 1.000 82.58016 152 VAL A N 1
ATOM 1227 C CA . VAL A 1 153 ? 31.69893 33.26501 37.05676 1.000 79.47826 152 VAL A CA 1
ATOM 1228 C C . VAL A 1 153 ? 32.80601 33.31619 38.10278 1.000 84.42237 152 VAL A C 1
ATOM 1229 O O . VAL A 1 153 ? 32.91867 34.28884 38.85939 1.000 82.53947 152 VAL A O 1
ATOM 1233 N N . VAL A 1 154 ? 33.64224 32.27735 38.16122 1.000 82.28374 153 VAL A N 1
ATOM 1234 C CA . VAL A 1 154 ? 34.74322 32.26616 39.12171 1.000 85.73230 153 VAL A CA 1
ATOM 1235 C C . VAL A 1 154 ? 35.70335 33.41422 38.84722 1.000 87.33215 153 VAL A C 1
ATOM 1236 O O . VAL A 1 154 ? 36.15933 34.09972 39.77101 1.000 92.81500 153 VAL A O 1
ATOM 1240 N N . VAL A 1 155 ? 36.01165 33.65265 37.57355 1.000 85.01493 154 VAL A N 1
ATOM 1241 C CA . VAL A 1 155 ? 36.92231 34.73459 37.22123 1.000 85.99120 154 VAL A CA 1
ATOM 1242 C C . VAL A 1 155 ? 36.29599 36.08971 37.53402 1.000 84.98499 154 VAL A C 1
ATOM 1243 O O . VAL A 1 155 ? 36.98043 37.01420 37.99037 1.000 70.93438 154 VAL A O 1
ATOM 1247 N N . LEU A 1 156 ? 34.98680 36.22886 37.30578 1.000 86.33330 155 LEU A N 1
ATOM 1248 C CA . LEU A 1 156 ? 34.31419 37.48809 37.61327 1.000 76.29738 155 LEU A CA 1
ATOM 1249 C C . LEU A 1 156 ? 34.34613 37.78457 39.10721 1.000 88.97892 155 LEU A C 1
ATOM 1250 O O . LEU A 1 156 ? 34.46174 38.94675 39.51450 1.000 96.12443 155 LEU A O 1
ATOM 1255 N N . GLN A 1 157 ? 34.24108 36.74665 39.94043 1.000 89.53054 156 GLN A N 1
ATOM 1256 C CA . GLN A 1 157 ? 34.28851 36.95382 41.38394 1.000 92.94862 156 GLN A CA 1
ATOM 1257 C C . GLN A 1 157 ? 35.67461 37.39778 41.83490 1.000 95.57949 156 GLN A C 1
ATOM 1258 O O . GLN A 1 157 ? 35.80183 38.21245 42.75645 1.000 94.79906 156 GLN A O 1
ATOM 1264 N N . ILE A 1 158 ? 36.72443 36.86965 41.20137 1.000 84.89208 157 ILE A N 1
ATOM 1265 C CA . ILE A 1 158 ? 38.08357 37.29114 41.53126 1.000 87.35029 157 ILE A CA 1
ATOM 1266 C C . ILE A 1 158 ? 38.29206 38.75639 41.17196 1.000 88.45254 157 ILE A C 1
ATOM 1267 O O . ILE A 1 158 ? 38.90310 39.51744 41.93231 1.000 90.24627 157 ILE A O 1
ATOM 1272 N N . ALA A 1 159 ? 37.78721 39.17543 40.00912 1.000 85.81477 158 ALA A N 1
ATOM 1273 C CA . ALA A 1 159 ? 37.94872 40.56335 39.58801 1.000 81.84868 158 ALA A CA 1
ATOM 1274 C C . ALA A 1 159 ? 37.20531 41.51884 40.51285 1.000 86.86603 158 ALA A C 1
ATOM 1275 O O . ALA A 1 159 ? 37.69516 42.61678 40.80128 1.000 90.94340 158 ALA A O 1
ATOM 1277 N N . LEU A 1 160 ? 36.02215 41.12349 40.98724 1.000 91.21783 159 LEU A N 1
ATOM 1278 C CA . LEU A 1 160 ? 35.26043 41.99889 41.87244 1.000 89.34169 159 LEU A CA 1
ATOM 1279 C C . LEU A 1 160 ? 35.92299 42.11961 43.23930 1.000 91.17037 159 LEU A C 1
ATOM 1280 O O . LEU A 1 160 ? 35.97626 43.21308 43.81425 1.000 100.06156 159 LEU A O 1
ATOM 1285 N N . GLU A 1 161 ? 36.42976 41.00798 43.77833 1.000 106.75507 160 GLU A N 1
ATOM 1286 C CA . GLU A 1 161 ? 37.12619 41.06485 45.05973 1.000 110.21130 160 GLU A CA 1
ATOM 1287 C C . GLU A 1 161 ? 38.43289 41.83802 44.94187 1.000 112.16786 160 GLU A C 1
ATOM 1288 O O . GLU A 1 161 ? 38.79133 42.60322 45.84465 1.000 118.72423 160 GLU A O 1
ATOM 1294 N N . ALA A 1 162 ? 39.15919 41.65023 43.83798 1.000 100.44656 161 ALA A N 1
ATOM 1295 C CA . ALA A 1 162 ? 40.40325 42.38595 43.64365 1.000 95.93507 161 ALA A CA 1
ATOM 1296 C C . ALA A 1 162 ? 40.13820 43.87133 43.43262 1.000 96.38870 161 ALA A C 1
ATOM 1297 O O . ALA A 1 162 ? 40.92609 44.71581 43.87401 1.000 103.00683 161 ALA A O 1
ATOM 1299 N N . HIS A 1 163 ? 39.03356 44.20963 42.76178 1.000 91.81195 162 HIS A N 1
ATOM 1300 C CA . HIS A 1 163 ? 38.69013 45.61424 42.56272 1.000 94.13516 162 HIS A CA 1
ATOM 1301 C C . HIS A 1 163 ? 38.36734 46.29909 43.88436 1.000 93.39848 162 HIS A C 1
ATOM 1302 O O . HIS A 1 163 ? 38.81467 47.42501 44.13183 1.000 91.60621 162 HIS A O 1
ATOM 1309 N N . ARG A 1 164 ? 37.59365 45.63592 44.74654 1.000 88.98587 163 ARG A N 1
ATOM 1310 C CA . ARG A 1 164 ? 37.23943 46.22315 46.03270 1.000 94.02785 163 ARG A CA 1
ATOM 1311 C C . ARG A 1 164 ? 38.41296 46.24505 47.00223 1.000 95.57604 163 ARG A C 1
ATOM 1312 O O . ARG A 1 164 ? 38.41329 47.05507 47.93540 1.000 88.31903 163 ARG A O 1
ATOM 1320 N N . ASN A 1 165 ? 39.40544 45.38038 46.80563 1.000 89.70633 164 ASN A N 1
ATOM 1321 C CA . ASN A 1 165 ? 40.61595 45.38172 47.61358 1.000 93.42372 164 ASN A CA 1
ATOM 1322 C C . ASN A 1 165 ? 41.68967 46.30415 47.05271 1.000 90.74937 164 ASN A C 1
ATOM 1323 O O . ASN A 1 165 ? 42.81309 46.31317 47.56743 1.000 90.25041 164 ASN A O 1
ATOM 1328 N N . GLY A 1 166 ? 41.37117 47.07413 46.01350 1.000 90.65016 165 GLY A N 1
ATOM 1329 C CA . GLY A 1 166 ? 42.33241 47.96335 45.39706 1.000 92.43263 165 GLY A CA 1
ATOM 1330 C C . GLY A 1 166 ? 43.34877 47.28536 44.51358 1.000 95.22593 165 GLY A C 1
ATOM 1331 O O . GLY A 1 166 ? 44.30136 47.94060 44.07505 1.000 98.22462 165 GLY A O 1
ATOM 1332 N N A GLN A 1 167 ? 43.18546 45.98846 44.24509 0.409 95.70938 166 GLN A N 1
ATOM 1333 N N B GLN A 1 167 ? 43.18157 45.99225 44.23689 0.591 95.54329 166 GLN A N 1
ATOM 1334 C CA A GLN A 1 167 ? 44.10534 45.24954 43.38125 0.409 97.62040 166 GLN A CA 1
ATOM 1335 C CA B GLN A 1 167 ? 44.10197 45.24859 43.37775 0.591 100.37251 166 GLN A CA 1
ATOM 1336 C C A GLN A 1 167 ? 43.56579 45.29548 41.95291 0.409 95.79437 166 GLN A C 1
ATOM 1337 C C B GLN A 1 167 ? 43.56831 45.29447 41.94973 0.591 98.34061 166 GLN A C 1
ATOM 1338 O O A GLN A 1 167 ? 42.88796 44.38552 41.46899 0.409 100.49115 166 GLN A O 1
ATOM 1339 O O B GLN A 1 167 ? 42.89578 44.38201 41.46373 0.591 99.78842 166 GLN A O 1
ATOM 1350 N N . GLU A 1 168 ? 43.87882 46.39943 41.26955 1.000 98.54084 167 GLU A N 1
ATOM 1351 C CA . GLU A 1 168 ? 43.41287 46.58411 39.90075 1.000 103.55242 167 GLU A CA 1
ATOM 1352 C C . GLU A 1 168 ? 44.14621 45.67368 38.92576 1.000 92.77598 167 GLU A C 1
ATOM 1353 O O . GLU A 1 168 ? 43.56723 45.26341 37.91342 1.000 91.65121 167 GLU A O 1
ATOM 1359 N N . GLU A 1 169 ? 45.41723 45.36857 39.19646 1.000 97.58282 168 GLU A N 1
ATOM 1360 C CA . GLU A 1 169 ? 46.16629 44.46965 38.32431 1.000 92.16444 168 GLU A CA 1
ATOM 1361 C C . GLU A 1 169 ? 45.48294 43.11085 38.22113 1.000 91.65187 168 GLU A C 1
ATOM 1362 O O . GLU A 1 169 ? 45.29774 42.57805 37.12100 1.000 84.76465 168 GLU A O 1
ATOM 1368 N N . LEU A 1 170 ? 45.09762 42.53421 39.36242 1.000 87.42387 169 LEU A N 1
ATOM 1369 C CA . LEU A 1 170 ? 44.39967 41.25283 39.34347 1.000 90.02752 169 LEU A CA 1
ATOM 1370 C C . LEU A 1 170 ? 43.00046 41.37693 38.75222 1.000 85.99177 169 LEU A C 1
ATOM 1371 O O . LEU A 1 170 ? 42.52607 40.44759 38.08954 1.000 87.70210 169 LEU A O 1
ATOM 1376 N N . ALA A 1 171 ? 42.32673 42.50697 38.97973 1.000 86.75897 170 ALA A N 1
ATOM 1377 C CA . ALA A 1 171 ? 40.98989 42.70008 38.42493 1.000 90.34966 170 ALA A CA 1
ATOM 1378 C C . ALA A 1 171 ? 41.02694 42.77951 36.90319 1.000 86.44274 170 ALA A C 1
ATOM 1379 O O . ALA A 1 171 ? 40.20561 42.15730 36.21911 1.000 90.15909 170 ALA A O 1
ATOM 1381 N N . LYS A 1 172 ? 41.97160 43.54676 36.35397 1.000 87.52630 171 LYS A N 1
ATOM 1382 C CA . LYS A 1 172 ? 42.10508 43.62466 34.90262 1.000 96.29576 171 LYS A CA 1
ATOM 1383 C C . LYS A 1 172 ? 42.57649 42.29834 34.32019 1.000 94.37150 171 LYS A C 1
ATOM 1384 O O . LYS A 1 172 ? 42.10280 41.87587 33.25864 1.000 92.19420 171 LYS A O 1
ATOM 1390 N N . LEU A 1 173 ? 43.51250 41.63013 34.99879 1.000 91.78585 172 LEU A N 1
ATOM 1391 C CA . LEU A 1 173 ? 43.99658 40.34038 34.51908 1.000 86.19931 172 LEU A CA 1
ATOM 1392 C C . LEU A 1 173 ? 42.90456 39.27993 34.56100 1.000 88.72726 172 LEU A C 1
ATOM 1393 O O . LEU A 1 173 ? 42.85978 38.40248 33.69077 1.000 93.47802 172 LEU A O 1
ATOM 1398 N N . ALA A 1 174 ? 42.01825 39.34228 35.55598 1.000 90.79964 173 ALA A N 1
ATOM 1399 C CA . ALA A 1 174 ? 40.89571 38.41228 35.59878 1.000 82.44757 173 ALA A CA 1
ATOM 1400 C C . ALA A 1 174 ? 39.92188 38.67383 34.45641 1.000 84.66155 173 ALA A C 1
ATOM 1401 O O . ALA A 1 174 ? 39.61427 37.76864 33.67374 1.000 86.24526 173 ALA A O 1
ATOM 1403 N N . LEU A 1 175 ? 39.46080 39.92010 34.31597 1.000 81.73689 174 LEU A N 1
ATOM 1404 C CA . LEU A 1 175 ? 38.52904 40.24378 33.23861 1.000 83.41258 174 LEU A CA 1
ATOM 1405 C C . LEU A 1 175 ? 39.09973 39.86970 31.87644 1.000 84.47046 174 LEU A C 1
ATOM 1406 O O . LEU A 1 175 ? 38.36115 39.42858 30.98835 1.000 85.75153 174 LEU A O 1
ATOM 1411 N N . ARG A 1 176 ? 40.41038 40.04117 31.68901 1.000 83.07870 175 ARG A N 1
ATOM 1412 C CA . ARG A 1 176 ? 41.02948 39.60513 30.44212 1.000 97.17491 175 ARG A CA 1
ATOM 1413 C C . ARG A 1 176 ? 40.94357 38.09111 30.29058 1.000 91.28633 175 ARG A C 1
ATOM 1414 O O . ARG A 1 176 ? 40.75336 37.58028 29.18034 1.000 86.99427 175 ARG A O 1
ATOM 1422 N N . THR A 1 177 ? 41.08256 37.35577 31.39749 1.000 96.28595 176 THR A N 1
ATOM 1423 C CA . THR A 1 177 ? 40.90370 35.90774 31.34881 1.000 89.61907 176 THR A CA 1
ATOM 1424 C C . THR A 1 177 ? 39.45922 35.54503 31.02606 1.000 95.55750 176 THR A C 1
ATOM 1425 O O . THR A 1 177 ? 39.20450 34.64988 30.21137 1.000 113.80871 176 THR A O 1
ATOM 1429 N N . ALA A 1 178 ? 38.49958 36.22820 31.65667 1.000 88.41016 177 ALA A N 1
ATOM 1430 C CA . ALA A 1 178 ? 37.09775 36.01693 31.31283 1.000 91.67440 177 ALA A CA 1
ATOM 1431 C C . ALA A 1 178 ? 36.79423 36.47896 29.89418 1.000 96.19045 177 ALA A C 1
ATOM 1432 O O . ALA A 1 178 ? 35.90994 35.91816 29.23716 1.000 90.27137 177 ALA A O 1
ATOM 1434 N N . GLU A 1 179 ? 37.51015 37.49572 29.40920 1.000 93.10762 178 GLU A N 1
ATOM 1435 C CA . GLU A 1 179 ? 37.29802 37.97398 28.04712 1.000 91.38079 178 GLU A CA 1
ATOM 1436 C C . GLU A 1 179 ? 37.70497 36.91792 27.02670 1.000 89.79073 178 GLU A C 1
ATOM 1437 O O . GLU A 1 179 ? 36.95922 36.63209 26.08241 1.000 76.02405 178 GLU A O 1
ATOM 1443 N N . GLU A 1 180 ? 38.89012 36.32654 27.20171 1.000 84.63787 179 GLU A N 1
ATOM 1444 C CA . GLU A 1 180 ? 39.35690 35.31179 26.26322 1.000 90.51632 179 GLU A CA 1
ATOM 1445 C C . GLU A 1 180 ? 38.48770 34.06186 26.30537 1.000 94.43647 179 GLU A C 1
ATOM 1446 O O . GLU A 1 180 ? 38.32058 33.39196 25.27978 1.000 95.76227 179 GLU A O 1
ATOM 1452 N N . ALA A 1 181 ? 37.93222 33.72947 27.47379 1.000 96.07654 180 ALA A N 1
ATOM 1453 C CA . ALA A 1 181 ? 37.02978 32.58651 27.56097 1.000 91.20656 180 ALA A CA 1
ATOM 1454 C C . ALA A 1 181 ? 35.77041 32.80952 26.73690 1.000 82.94491 180 ALA A C 1
ATOM 1455 O O . ALA A 1 181 ? 35.21645 31.85639 26.17701 1.000 82.45259 180 ALA A O 1
ATOM 1457 N N . ILE A 1 182 ? 35.30698 34.05721 26.64803 1.000 85.00897 181 ILE A N 1
ATOM 1458 C CA . ILE A 1 182 ? 34.16434 34.36469 25.79601 1.000 86.96533 181 ILE A CA 1
ATOM 1459 C C . ILE A 1 182 ? 34.56783 34.32832 24.32680 1.000 92.50636 181 ILE A C 1
ATOM 1460 O O . ILE A 1 182 ? 33.82497 33.81826 23.47956 1.000 85.01811 181 ILE A O 1
ATOM 1465 N N . LYS A 1 183 ? 35.74899 34.86322 23.99988 1.000 90.95694 182 LYS A N 1
ATOM 1466 C CA . LYS A 1 183 ? 36.23468 34.79648 22.62417 1.000 85.36033 182 LYS A CA 1
ATOM 1467 C C . LYS A 1 183 ? 36.43128 33.35432 22.17552 1.000 89.54064 182 LYS A C 1
ATOM 1468 O O . LYS A 1 183 ? 36.12682 33.00613 21.02855 1.000 88.73448 182 LYS A O 1
ATOM 1474 N N . ALA A 1 184 ? 36.94187 32.50075 23.06601 1.000 92.16673 183 ALA A N 1
ATOM 1475 C CA . ALA A 1 184 ? 37.11632 31.09361 22.72313 1.000 91.50755 183 ALA A CA 1
ATOM 1476 C C . ALA A 1 184 ? 35.77463 30.40506 22.50895 1.000 92.41881 183 ALA A C 1
ATOM 1477 O O . ALA A 1 184 ? 35.64400 29.54998 21.62484 1.000 91.87679 183 ALA A O 1
ATOM 1479 N N . THR A 1 185 ? 34.76650 30.76127 23.30928 1.000 87.52192 184 THR A N 1
ATOM 1480 C CA . THR A 1 185 ? 33.43617 30.19626 23.11221 1.000 92.00166 184 THR A CA 1
ATOM 1481 C C . THR A 1 185 ? 32.81562 30.67102 21.80353 1.000 84.92607 184 THR A C 1
ATOM 1482 O O . THR A 1 185 ? 32.10179 29.90595 21.14455 1.000 79.58490 184 THR A O 1
ATOM 1486 N N . GLU A 1 186 ? 33.08582 31.91709 21.40556 1.000 87.80953 185 GLU A N 1
ATOM 1487 C CA . GLU A 1 186 ? 32.58395 32.41619 20.12831 1.000 86.79662 185 GLU A CA 1
ATOM 1488 C C . GLU A 1 186 ? 33.15692 31.62017 18.96213 1.000 88.64965 185 GLU A C 1
ATOM 1489 O O . GLU A 1 186 ? 32.42303 31.20977 18.05531 1.000 83.75159 185 GLU A O 1
ATOM 1495 N N . ARG A 1 187 ? 34.47443 31.39748 18.96611 1.000 88.75354 186 ARG A N 1
ATOM 1496 C CA . ARG A 1 187 ? 35.09746 30.64528 17.88230 1.000 85.76172 186 ARG A CA 1
ATOM 1497 C C . ARG A 1 187 ? 34.57798 29.21505 17.82644 1.000 101.42674 186 ARG A C 1
ATOM 1498 O O . ARG A 1 187 ? 34.45200 28.64204 16.73793 1.000 99.44314 186 ARG A O 1
ATOM 1506 N N . GLY A 1 188 ? 34.27551 28.62146 18.98285 1.000 108.47665 187 GLY A N 1
ATOM 1507 C CA . GLY A 1 188 ? 33.65537 27.30877 18.98729 1.000 101.55007 187 GLY A CA 1
ATOM 1508 C C . GLY A 1 188 ? 32.23824 27.32506 18.45141 1.000 91.79069 187 GLY A C 1
ATOM 1509 O O . GLY A 1 188 ? 31.80313 26.36644 17.80604 1.000 103.24640 187 GLY A O 1
ATOM 1510 N N . GLU A 1 189 ? 31.49915 28.40676 18.70902 1.000 89.05039 188 GLU A N 1
ATOM 1511 C CA . GLU A 1 189 ? 30.15259 28.53250 18.16062 1.000 89.37472 188 GLU A CA 1
ATOM 1512 C C . GLU A 1 189 ? 30.18672 28.72686 16.65013 1.000 97.51740 188 GLU A C 1
ATOM 1513 O O . GLU A 1 189 ? 29.29813 28.24611 15.93718 1.000 83.63250 188 GLU A O 1
ATOM 1519 N N . GLU A 1 190 ? 31.19911 29.43575 16.14433 1.000 105.90509 189 GLU A N 1
ATOM 1520 C CA . GLU A 1 190 ? 31.30608 29.64025 14.70354 1.000 101.35577 189 GLU A CA 1
ATOM 1521 C C . GLU A 1 190 ? 31.57912 28.32832 13.98024 1.000 101.52381 189 GLU A C 1
ATOM 1522 O O . GLU A 1 190 ? 30.96417 28.04341 12.94587 1.000 99.41166 189 GLU A O 1
ATOM 1528 N N . GLU A 1 191 ? 32.49925 27.51781 14.50842 1.000 108.09887 190 GLU A N 1
ATOM 1529 C CA . GLU A 1 191 ? 32.78977 26.22926 13.89092 1.000 107.38617 190 GLU A CA 1
ATOM 1530 C C . GLU A 1 191 ? 31.62053 25.26368 14.03674 1.000 96.59849 190 GLU A C 1
ATOM 1531 O O . GLU A 1 191 ? 31.37442 24.45085 13.13839 1.000 103.55641 190 GLU A O 1
ATOM 153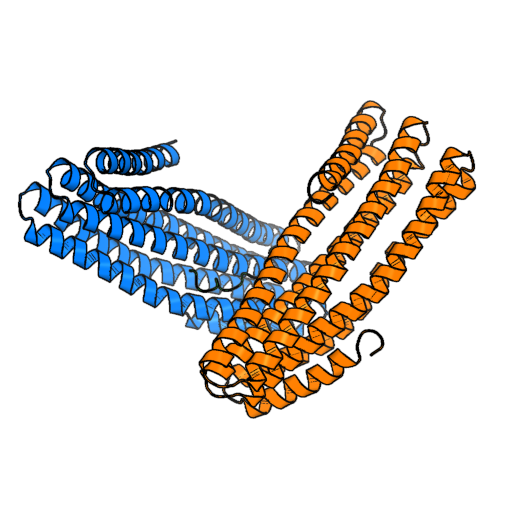7 N N . THR A 1 192 ? 30.89151 25.33657 15.15353 1.000 91.76361 191 THR A N 1
ATOM 1538 C CA . THR A 1 192 ? 29.71711 24.48720 15.32633 1.000 94.59475 191 THR A CA 1
ATOM 1539 C C . THR A 1 192 ? 28.60066 24.88794 14.36854 1.000 90.17470 191 THR A C 1
ATOM 1540 O O . THR A 1 192 ? 27.90108 24.02426 13.82635 1.000 88.26701 191 THR A O 1
ATOM 1544 N N . LEU A 1 193 ? 28.42575 26.19302 14.14102 1.000 92.59108 192 LEU A N 1
ATOM 1545 C CA . LEU A 1 193 ? 27.38466 26.65639 13.22784 1.000 88.68192 192 LEU A CA 1
ATOM 1546 C C . LEU A 1 193 ? 27.63650 26.15913 11.81096 1.000 91.36759 192 LEU A C 1
ATOM 1547 O O . LEU A 1 193 ? 26.69313 25.83880 11.07803 1.000 82.86053 192 LEU A O 1
ATOM 1552 N N . ARG A 1 194 ? 28.90638 26.09311 11.40841 1.000 94.58077 193 ARG A N 1
ATOM 1553 C CA . ARG A 1 194 ? 29.24839 25.55692 10.09627 1.000 100.45927 193 ARG A CA 1
ATOM 1554 C C . ARG A 1 194 ? 28.91988 24.07208 9.99933 1.000 99.24924 193 ARG A C 1
ATOM 1555 O O . ARG A 1 194 ? 28.48188 23.59450 8.94567 1.000 98.27272 193 ARG A O 1
ATOM 1563 N N . ILE A 1 195 ? 29.10692 23.33052 11.09172 1.000 102.18212 194 ILE A N 1
ATOM 1564 C CA . ILE A 1 195 ? 28.80880 21.90175 11.08131 1.000 94.33139 194 ILE A CA 1
ATOM 1565 C C . ILE A 1 195 ? 27.30238 21.66678 11.07769 1.000 94.75125 194 ILE A C 1
ATOM 1566 O O . ILE A 1 195 ? 26.78989 20.83759 10.31646 1.000 90.93032 194 ILE A O 1
ATOM 1571 N N . VAL A 1 196 ? 26.57042 22.39668 11.92447 1.000 90.46566 195 VAL A N 1
ATOM 1572 C CA . VAL A 1 196 ? 25.12821 22.18591 12.03657 1.000 86.84705 195 VAL A CA 1
ATOM 1573 C C . VAL A 1 196 ? 24.42776 22.52022 10.72530 1.000 87.45458 195 VAL A C 1
ATOM 1574 O O . VAL A 1 196 ? 23.52253 21.79813 10.28971 1.000 82.96324 195 VAL A O 1
ATOM 1578 N N . TYR A 1 197 ? 24.83841 23.60899 10.06880 1.000 85.98583 196 TYR A N 1
ATOM 1579 C CA . TYR A 1 197 ? 24.25977 23.94127 8.76996 1.000 96.05391 196 TYR A CA 1
ATOM 1580 C C . TYR A 1 197 ? 24.51743 22.83437 7.75725 1.000 98.48092 196 TYR A C 1
ATOM 1581 O O . TYR A 1 197 ? 23.64684 22.51309 6.93952 1.000 92.16377 196 TYR A O 1
ATOM 1590 N N . VAL A 1 198 ? 25.71571 22.24893 7.79071 1.000 101.88927 197 VAL A N 1
ATOM 1591 C CA . VAL A 1 198 ? 26.03308 21.13692 6.90053 1.000 96.14927 197 VAL A CA 1
ATOM 1592 C C . VAL A 1 198 ? 25.11423 19.95323 7.17869 1.000 102.37028 197 VAL A C 1
ATOM 1593 O O . VAL A 1 198 ? 24.66711 19.26304 6.25372 1.000 90.60134 197 VAL A O 1
ATOM 1597 N N . ILE A 1 199 ? 24.79334 19.71801 8.45347 1.000 94.59197 198 ILE A N 1
ATOM 1598 C CA . ILE A 1 199 ? 23.90760 18.61171 8.80144 1.000 91.83687 198 ILE A CA 1
ATOM 1599 C C . ILE A 1 199 ? 22.47208 18.91512 8.38668 1.000 87.76978 198 ILE A C 1
ATOM 1600 O O . ILE A 1 199 ? 21.72768 18.00705 7.99561 1.000 86.19376 198 ILE A O 1
ATOM 1605 N N . VAL A 1 200 ? 22.06235 20.18573 8.44531 1.000 88.78959 199 VAL A N 1
ATOM 1606 C CA . VAL A 1 200 ? 20.71505 20.55456 8.01429 1.000 89.24220 199 VAL A CA 1
ATOM 1607 C C . VAL A 1 200 ? 20.52046 20.23586 6.53730 1.000 95.59860 199 VAL A C 1
ATOM 1608 O O . VAL A 1 200 ? 19.47451 19.71323 6.13196 1.000 96.63452 199 VAL A O 1
ATOM 1612 N N . VAL A 1 201 ? 21.52476 20.53986 5.71158 1.000 90.24803 200 VAL A N 1
ATOM 1613 C CA . VAL A 1 201 ? 21.42258 20.26949 4.27975 1.000 96.80316 200 VAL A CA 1
ATOM 1614 C C . VAL A 1 201 ? 21.24218 18.77789 4.02799 1.000 94.64061 200 VAL A C 1
ATOM 1615 O O . VAL A 1 201 ? 20.40661 18.36725 3.21367 1.000 94.88402 200 VAL A O 1
ATOM 1619 N N . VAL A 1 202 ? 22.01191 17.94426 4.73040 1.000 92.67704 201 VAL A N 1
ATOM 1620 C CA . VAL A 1 202 ? 21.94186 16.50274 4.51158 1.000 93.46960 201 VAL A CA 1
ATOM 1621 C C . VAL A 1 202 ? 20.60014 15.95081 4.97851 1.000 91.16761 201 VAL A C 1
ATOM 1622 O O . VAL A 1 202 ? 20.02864 15.05328 4.34731 1.000 108.74786 201 VAL A O 1
ATOM 1626 N N . LEU A 1 203 ? 20.07383 16.47672 6.08623 1.000 88.68211 202 LEU A N 1
ATOM 1627 C CA . LEU A 1 203 ? 18.79409 15.99540 6.59499 1.000 87.58285 202 LEU A CA 1
ATOM 1628 C C . LEU A 1 203 ? 17.63443 16.40551 5.69653 1.000 91.23374 202 LEU A C 1
ATOM 1629 O O . LEU A 1 203 ? 16.64967 15.66622 5.58505 1.000 97.72577 202 LEU A O 1
ATOM 1634 N N . GLN A 1 204 ? 17.72762 17.57045 5.05019 1.000 94.07527 203 GLN A N 1
ATOM 1635 C CA . GLN A 1 204 ? 16.68723 17.96978 4.10871 1.000 98.59355 203 GLN A CA 1
ATOM 1636 C C . GLN A 1 204 ? 16.68506 17.08469 2.86921 1.000 102.98317 203 GLN A C 1
ATOM 1637 O O . GLN A 1 204 ? 15.64209 16.92603 2.22439 1.000 111.37817 203 GLN A O 1
ATOM 1643 N N . ILE A 1 205 ? 17.83625 16.50866 2.51871 1.000 94.55252 204 ILE A N 1
ATOM 1644 C CA . ILE A 1 205 ? 17.88878 15.56174 1.40932 1.000 100.83857 204 ILE A CA 1
ATOM 1645 C C . ILE A 1 205 ? 17.08780 14.31087 1.74434 1.000 100.31358 204 ILE A C 1
ATOM 1646 O O . ILE A 1 205 ? 16.28562 13.83056 0.93508 1.000 102.97983 204 ILE A O 1
ATOM 1651 N N . ALA A 1 206 ? 17.29419 13.76679 2.94633 1.000 94.30854 205 ALA A N 1
ATOM 1652 C CA . ALA A 1 206 ? 16.61582 12.53447 3.33377 1.000 96.61280 205 ALA A CA 1
ATOM 1653 C C . ALA A 1 206 ? 15.10944 12.73660 3.44421 1.000 101.29361 205 ALA A C 1
ATOM 1654 O O . ALA A 1 206 ? 14.33094 11.84804 3.07790 1.000 115.03714 205 ALA A O 1
ATOM 1656 N N . LEU A 1 207 ? 14.67941 13.89352 3.95231 1.000 99.26244 206 LEU A N 1
ATOM 1657 C CA . LEU A 1 207 ? 13.25027 14.15415 4.09574 1.000 111.66793 206 LEU A CA 1
ATOM 1658 C C . LEU A 1 207 ? 12.56490 14.23718 2.73664 1.000 112.84243 206 LEU A C 1
ATOM 1659 O O . LEU A 1 207 ? 11.48915 13.66110 2.53676 1.000 114.64810 206 LEU A O 1
ATOM 1664 N N . GLU A 1 208 ? 13.17256 14.95386 1.78816 1.000 114.10886 207 GLU A N 1
ATOM 1665 C CA . GLU A 1 208 ? 12.58568 15.05923 0.45581 1.000 124.20745 207 GLU A CA 1
ATOM 1666 C C . GLU A 1 208 ? 12.67318 13.73668 -0.29669 1.000 125.27966 207 GLU A C 1
ATOM 1667 O O . GLU A 1 208 ? 11.74204 13.36714 -1.02202 1.000 144.46563 207 GLU A O 1
ATOM 1673 N N . ALA A 1 209 ? 13.78647 13.01436 -0.14446 1.000 113.11032 208 ALA A N 1
ATOM 1674 C CA . ALA A 1 209 ? 13.94673 11.74614 -0.84961 1.000 105.62022 208 ALA A CA 1
ATOM 1675 C C . ALA A 1 209 ? 12.93586 10.71138 -0.37148 1.000 120.52194 208 ALA A C 1
ATOM 1676 O O . ALA A 1 209 ? 12.43123 9.91393 -1.17080 1.000 132.89268 208 ALA A O 1
ATOM 1678 N N . HIS A 1 210 ? 12.63068 10.70362 0.92816 1.000 114.67458 209 HIS A N 1
ATOM 1679 C CA . HIS A 1 210 ? 11.63755 9.76608 1.44208 1.000 120.72673 209 HIS A CA 1
ATOM 1680 C C . HIS A 1 210 ? 10.24166 10.10215 0.93300 1.000 119.65427 209 HIS A C 1
ATOM 1681 O O . HIS A 1 210 ? 9.45274 9.20026 0.62675 1.000 134.50880 209 HIS A O 1
ATOM 1688 N N . ARG A 1 211 ? 9.91702 11.39349 0.83795 1.000 114.19930 210 ARG A N 1
ATOM 1689 C CA . ARG A 1 211 ? 8.60276 11.78634 0.34272 1.000 108.92142 210 ARG A CA 1
ATOM 1690 C C . ARG A 1 211 ? 8.46026 11.51628 -1.14907 1.000 120.02803 210 ARG A C 1
ATOM 1691 O O . ARG A 1 211 ? 7.34088 11.32470 -1.63744 1.000 125.72443 210 ARG A O 1
ATOM 1699 N N . ASN A 1 212 ? 9.56974 11.49657 -1.88397 1.000 123.02223 211 ASN A N 1
ATOM 1700 C CA . ASN A 1 212 ? 9.55125 11.22423 -3.31455 1.000 127.58664 211 ASN A CA 1
ATOM 1701 C C . ASN A 1 212 ? 9.78118 9.75420 -3.64013 1.000 129.22564 211 ASN A C 1
ATOM 1702 O O . ASN A 1 212 ? 9.74937 9.38326 -4.81775 1.000 146.35428 211 ASN A O 1
ATOM 1707 N N . GLY A 1 213 ? 10.01013 8.91383 -2.63324 1.000 125.79199 212 GLY A N 1
ATOM 1708 C CA . GLY A 1 213 ? 10.17787 7.49149 -2.83561 1.000 119.67646 212 GLY A CA 1
ATOM 1709 C C . GLY A 1 213 ? 11.60573 7.01033 -2.97643 1.000 126.98866 212 GLY A C 1
ATOM 1710 O O . GLY A 1 213 ? 11.81401 5.81439 -3.21974 1.000 132.58407 212 GLY A O 1
ATOM 1711 N N . GLN A 1 214 ? 12.59710 7.89187 -2.83196 1.000 120.29546 213 GLN A N 1
ATOM 1712 C CA . GLN A 1 214 ? 14.00171 7.48523 -2.88990 1.000 123.36962 213 GLN A CA 1
ATOM 1713 C C . GLN A 1 214 ? 14.41503 7.00817 -1.50090 1.000 130.55332 213 GLN A C 1
ATOM 1714 O O . GLN A 1 214 ? 15.04217 7.72286 -0.71612 1.000 128.06467 213 GLN A O 1
ATOM 1720 N N . GLU A 1 215 ? 14.04361 5.76188 -1.19939 1.000 146.00687 214 GLU A N 1
ATOM 1721 C CA . GLU A 1 215 ? 14.31987 5.20212 0.11946 1.000 159.47460 214 GLU A CA 1
ATOM 1722 C C . GLU A 1 215 ? 15.81282 4.98342 0.33143 1.000 159.47659 214 GLU A C 1
ATOM 1723 O O . GLU A 1 215 ? 16.33410 5.24552 1.42175 1.000 153.34749 214 GLU A O 1
ATOM 1729 N N . GLU A 1 216 ? 16.51598 4.49734 -0.69467 1.000 155.90368 215 GLU A N 1
ATOM 1730 C CA . GLU A 1 216 ? 17.94981 4.26045 -0.55798 1.000 152.64064 215 GLU A CA 1
ATOM 1731 C C . GLU A 1 216 ? 18.71004 5.56515 -0.35583 1.000 135.03925 215 GLU A C 1
ATOM 1732 O O . GLU A 1 216 ? 19.66731 5.61665 0.42487 1.000 124.39492 215 GLU A O 1
ATOM 1738 N N . LEU A 1 217 ? 18.29860 6.63063 -1.04644 1.000 132.25817 216 LEU A N 1
ATOM 1739 C CA . LEU A 1 217 ? 18.93171 7.92873 -0.83865 1.000 119.92422 216 LEU A CA 1
ATOM 1740 C C . LEU A 1 217 ? 18.59882 8.48788 0.53874 1.000 119.06187 216 LEU A C 1
ATOM 1741 O O . LEU A 1 217 ? 19.44439 9.12538 1.17785 1.000 114.99856 216 LEU A O 1
ATOM 1746 N N . ALA A 1 218 ? 17.37177 8.25756 1.01241 1.000 116.31079 217 ALA A N 1
ATOM 1747 C CA . ALA A 1 218 ? 16.97819 8.75981 2.32432 1.000 110.54490 217 ALA A CA 1
ATOM 1748 C C . ALA A 1 218 ? 17.77832 8.09421 3.43685 1.000 112.80474 217 ALA A C 1
ATOM 1749 O O . ALA A 1 218 ? 18.20350 8.76241 4.38682 1.000 113.44286 217 ALA A O 1
ATOM 1751 N N . LYS A 1 219 ? 17.99031 6.77918 3.34125 1.000 110.52456 218 LYS A N 1
ATOM 1752 C CA . LYS A 1 219 ? 18.74433 6.08146 4.37774 1.000 108.14209 218 LYS A CA 1
ATOM 1753 C C . LYS A 1 219 ? 20.20642 6.51100 4.38631 1.000 106.55475 218 LYS A C 1
ATOM 1754 O O . LYS A 1 219 ? 20.79669 6.69615 5.45652 1.000 111.69773 218 LYS A O 1
ATOM 1760 N N . LEU A 1 220 ? 20.80673 6.67718 3.20518 1.000 106.99468 219 LEU A N 1
ATOM 1761 C CA . LEU A 1 220 ? 22.21715 7.04833 3.13939 1.000 106.37664 219 LEU A CA 1
ATOM 1762 C C . LEU A 1 220 ? 22.44440 8.47300 3.63020 1.000 112.55155 219 LEU A C 1
ATOM 1763 O O . LEU A 1 220 ? 23.44240 8.74870 4.30625 1.000 108.23710 219 LEU A O 1
ATOM 1768 N N . ALA A 1 221 ? 21.53523 9.39252 3.30028 1.000 100.92637 220 ALA A N 1
ATOM 1769 C CA . ALA A 1 221 ? 21.66287 10.76035 3.79208 1.000 100.70129 220 ALA A CA 1
ATOM 1770 C C . ALA A 1 221 ? 21.47768 10.80941 5.30289 1.000 107.01546 220 ALA A C 1
ATOM 1771 O O . ALA A 1 221 ? 22.25099 11.46020 6.01522 1.000 95.92116 220 ALA A O 1
ATOM 1773 N N . LEU A 1 222 ? 20.45382 10.11927 5.80850 1.000 110.11304 221 LEU A N 1
ATOM 1774 C CA . LEU A 1 222 ? 20.23501 10.05797 7.24910 1.000 96.61678 221 LEU A CA 1
ATOM 1775 C C . LEU A 1 222 ? 21.41116 9.39077 7.95130 1.000 99.38643 221 LEU A C 1
ATOM 1776 O O . LEU A 1 222 ? 21.79182 9.78735 9.05908 1.000 106.02534 221 LEU A O 1
ATOM 1781 N N . ARG A 1 223 ? 21.99768 8.37154 7.31944 1.000 99.78391 222 ARG A N 1
ATOM 1782 C CA . ARG A 1 223 ? 23.17426 7.71893 7.88399 1.000 102.13833 222 ARG A CA 1
ATOM 1783 C C . ARG A 1 223 ? 24.37947 8.65166 7.87062 1.000 99.08151 222 ARG A C 1
ATOM 1784 O O . ARG A 1 223 ? 25.20491 8.62271 8.79147 1.000 98.81956 222 ARG A O 1
ATOM 1792 N N . THR A 1 224 ? 24.49628 9.48576 6.83313 1.000 98.04715 223 THR A N 1
ATOM 1793 C CA . THR A 1 224 ? 25.60703 10.42979 6.75597 1.000 96.69360 223 THR A CA 1
ATOM 1794 C C . THR A 1 224 ? 25.53687 11.45876 7.87749 1.000 102.10811 223 THR A C 1
ATOM 1795 O O . THR A 1 224 ? 26.56504 11.81991 8.46228 1.000 92.74694 223 THR A O 1
ATOM 1799 N N . ALA A 1 225 ? 24.33205 11.93883 8.19424 1.000 98.47123 224 ALA A N 1
ATOM 1800 C CA . ALA A 1 225 ? 24.18227 12.89739 9.28263 1.000 89.06610 224 ALA A CA 1
ATOM 1801 C C . ALA A 1 225 ? 24.46766 12.26173 10.63595 1.000 89.17321 224 ALA A C 1
ATOM 1802 O O . ALA A 1 225 ? 24.85147 12.96326 11.57819 1.000 87.22792 224 ALA A O 1
ATOM 1804 N N . GLU A 1 226 ? 24.28640 10.94494 10.75374 1.000 94.97869 225 GLU A N 1
ATOM 1805 C CA . GLU A 1 226 ? 24.57418 10.26883 12.01392 1.000 92.62009 225 GLU A CA 1
ATOM 1806 C C . GLU A 1 226 ? 26.06572 10.29607 12.32115 1.000 92.72847 225 GLU A C 1
ATOM 1807 O O . GLU A 1 226 ? 26.47660 10.68509 13.42064 1.000 98.46234 225 GLU A O 1
ATOM 1813 N N . GLU A 1 227 ? 26.89445 9.88496 11.35846 1.000 94.75661 226 GLU A N 1
ATOM 1814 C CA . GLU A 1 227 ? 28.33552 9.88783 11.58243 1.000 95.69757 226 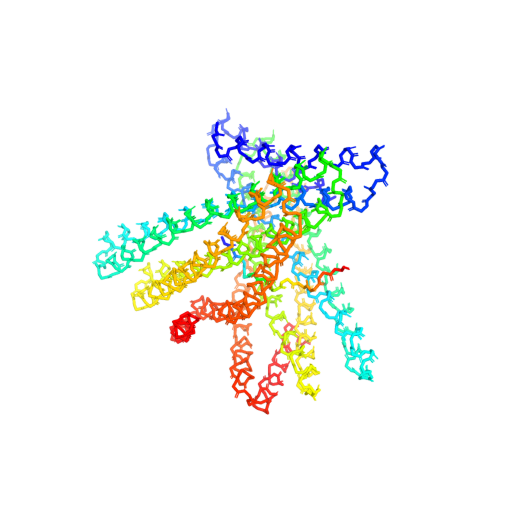GLU A CA 1
ATOM 1815 C C . GLU A 1 227 ? 28.88570 11.30367 11.68520 1.000 92.69597 226 GLU A C 1
ATOM 1816 O O . GLU A 1 227 ? 29.91323 11.51897 12.33684 1.000 96.90209 226 GLU A O 1
ATOM 1822 N N . ALA A 1 228 ? 28.22482 12.27688 11.05343 1.000 90.54635 227 ALA A N 1
ATOM 1823 C CA . ALA A 1 228 ? 28.63946 13.66652 11.21418 1.000 96.98562 227 ALA A CA 1
ATOM 1824 C C . ALA A 1 228 ? 28.40756 14.14227 12.64247 1.000 90.28239 227 ALA A C 1
ATOM 1825 O O . ALA A 1 228 ? 29.23096 14.87622 13.20181 1.000 91.47625 227 ALA A O 1
ATOM 1827 N N . ILE A 1 229 ? 27.29097 13.73300 13.24754 1.000 92.48411 228 ILE A N 1
ATOM 1828 C CA . ILE A 1 229 ? 27.04743 14.04652 14.65109 1.000 91.58685 228 ILE A CA 1
ATOM 1829 C C . ILE A 1 229 ? 28.01349 13.27683 15.54272 1.000 99.11948 228 ILE A C 1
ATOM 1830 O O . ILE A 1 229 ? 28.56449 13.82672 16.50345 1.000 102.71225 228 ILE A O 1
ATOM 1835 N N . LYS A 1 230 ? 28.23954 11.99578 15.23853 1.000 96.81886 229 LYS A N 1
ATOM 1836 C CA . LYS A 1 230 ? 29.15259 11.19550 16.04872 1.000 99.30343 229 LYS A CA 1
ATOM 1837 C C . LYS A 1 230 ? 30.58345 11.70818 15.94171 1.000 104.74828 229 LYS A C 1
ATOM 1838 O O . LYS A 1 230 ? 31.31494 11.73070 16.93816 1.000 115.67656 229 LYS A O 1
ATOM 1844 N N . ALA A 1 231 ? 31.00307 12.12234 14.74315 1.000 100.13480 230 ALA A N 1
ATOM 1845 C CA . ALA A 1 231 ? 32.34028 12.68592 14.59202 1.000 100.09013 230 ALA A CA 1
ATOM 1846 C C . ALA A 1 231 ? 32.46979 14.01546 15.32153 1.000 104.95106 230 ALA A C 1
ATOM 1847 O O . ALA A 1 231 ? 33.55128 14.34418 15.82213 1.000 109.81897 230 ALA A O 1
ATOM 1849 N N . THR A 1 232 ? 31.38486 14.79104 15.38884 1.000 106.83858 231 THR A N 1
ATOM 1850 C CA . THR A 1 232 ? 31.41127 16.03710 16.14628 1.000 120.52253 231 THR A CA 1
ATOM 1851 C C . THR A 1 232 ? 31.50591 15.77827 17.64517 1.000 117.67242 231 THR A C 1
ATOM 1852 O O . THR A 1 232 ? 32.15169 16.54764 18.36621 1.000 123.82061 231 THR A O 1
ATOM 1856 N N . GLU A 1 233 ? 30.87779 14.70338 18.12965 1.000 119.57299 232 GLU A N 1
ATOM 1857 C CA . GLU A 1 233 ? 30.96716 14.36980 19.54788 1.000 112.62104 232 GLU A CA 1
ATOM 1858 C C . GLU A 1 233 ? 32.39028 13.99549 19.94120 1.000 118.83357 232 GLU A C 1
ATOM 1859 O O . GLU A 1 233 ? 32.87922 14.42035 20.99447 1.000 129.49424 232 GLU A O 1
ATOM 1865 N N . ARG A 1 234 ? 33.06813 13.19778 19.11048 1.000 113.24098 233 ARG A N 1
ATOM 1866 C CA . ARG A 1 234 ? 34.43130 12.78405 19.42953 1.000 117.26395 233 ARG A CA 1
ATOM 1867 C C . ARG A 1 234 ? 35.36988 13.98178 19.50417 1.000 121.89205 233 ARG A C 1
ATOM 1868 O O . ARG A 1 234 ? 36.27801 14.01704 20.34343 1.000 126.88191 233 ARG A O 1
ATOM 1876 N N . GLY A 1 235 ? 35.17086 14.97259 18.63204 1.000 112.66076 234 GLY A N 1
ATOM 1877 C CA . GLY A 1 235 ? 35.98072 16.17524 18.70390 1.000 119.20657 234 GLY A CA 1
ATOM 1878 C C . GLY A 1 235 ? 35.68044 17.01262 19.92963 1.000 133.44824 234 GLY A C 1
ATOM 1879 O O . GLY A 1 235 ? 36.58011 17.64784 20.48810 1.000 136.65802 234 GLY A O 1
ATOM 1880 N N . GLU A 1 236 ? 34.41720 17.03108 20.36255 1.000 131.38001 235 GLU A N 1
ATOM 1881 C CA . GLU A 1 236 ? 34.05080 17.78375 21.55682 1.000 135.95572 235 GLU A CA 1
ATOM 1882 C C . GLU A 1 236 ? 34.60557 17.13877 22.82018 1.000 146.47768 235 GLU A C 1
ATOM 1883 O O . GLU A 1 236 ? 34.83365 17.83193 23.81785 1.000 167.89088 235 GLU A O 1
ATOM 1889 N N . GLU A 1 237 ? 34.82391 15.82092 22.79825 1.000 149.68319 236 GLU A N 1
ATOM 1890 C CA . GLU A 1 237 ? 35.38374 15.13926 23.96151 1.000 152.84732 236 GLU A CA 1
ATOM 1891 C C . GLU A 1 237 ? 36.78998 15.63673 24.27241 1.000 148.65200 236 GLU A C 1
ATOM 1892 O O . GLU A 1 237 ? 37.17140 15.74950 25.44362 1.000 149.39635 236 GLU A O 1
ATOM 1898 N N . GLU A 1 238 ? 37.57854 15.93381 23.23672 1.000 140.36854 237 GLU A N 1
ATOM 1899 C CA . GLU A 1 238 ? 38.90784 16.49196 23.46111 1.000 142.35038 237 GLU A CA 1
ATOM 1900 C C . GLU A 1 238 ? 38.82564 17.89530 24.05120 1.000 147.96004 237 GLU A C 1
ATOM 1901 O O . GLU A 1 238 ? 39.62516 18.25591 24.92344 1.000 145.17230 237 GLU A O 1
ATOM 1907 N N . THR A 1 239 ? 37.86521 18.70089 23.58847 1.000 152.33584 238 THR A N 1
ATOM 1908 C CA . THR A 1 239 ? 37.70519 20.04960 24.12353 1.000 142.02113 238 THR A CA 1
ATOM 1909 C C . THR A 1 239 ? 37.31888 20.02799 25.59693 1.000 135.32094 238 THR A C 1
ATOM 1910 O O . THR A 1 239 ? 37.71206 20.92258 26.35454 1.000 130.59743 238 THR A O 1
ATOM 1914 N N . GLU A 1 240 ? 36.54779 19.02255 26.01907 1.000 140.00210 239 GLU A N 1
ATOM 1915 C CA . GLU A 1 240 ? 36.19190 18.90008 27.42865 1.000 134.29294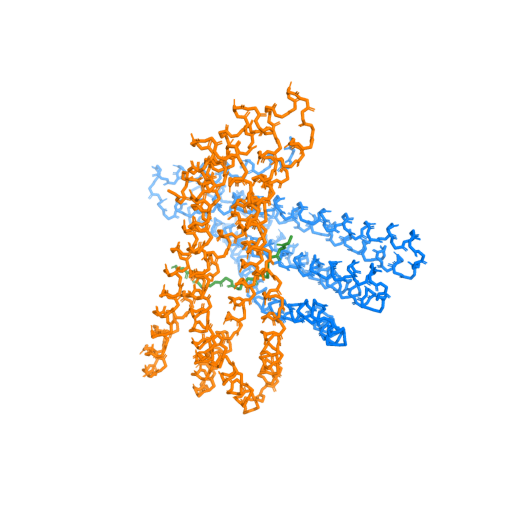 239 GLU A CA 1
ATOM 1916 C C . GLU A 1 240 ? 37.41639 18.63904 28.29505 1.000 129.26625 239 GLU A C 1
ATOM 1917 O O . GLU A 1 240 ? 37.47101 19.08912 29.44505 1.000 126.73321 239 GLU A O 1
ATOM 1923 N N . ARG A 1 241 ? 38.40602 17.92092 27.75934 1.000 136.29727 240 ARG A N 1
ATOM 1924 C CA . ARG A 1 241 ? 39.61729 17.62553 28.51814 1.000 136.74363 240 ARG A CA 1
ATOM 1925 C C . ARG A 1 241 ? 40.40516 18.89192 28.83445 1.000 123.81599 240 ARG A C 1
ATOM 1926 O O . ARG A 1 241 ? 40.97125 19.02366 29.92627 1.000 112.87668 240 ARG A O 1
ATOM 1934 N N . ILE A 1 242 ? 40.45455 19.83457 27.89144 1.000 123.16224 241 ILE A N 1
ATOM 1935 C CA . ILE A 1 242 ? 41.21474 21.06252 28.10551 1.000 112.14715 241 ILE A CA 1
ATOM 1936 C C . ILE A 1 242 ? 40.51972 21.96591 29.11790 1.000 103.49474 241 ILE A C 1
ATOM 1937 O O . ILE A 1 242 ? 41.17618 22.61693 29.93966 1.000 94.74066 241 ILE A O 1
ATOM 1942 N N . VAL A 1 243 ? 39.18609 22.01869 29.08189 1.000 107.22473 242 VAL A N 1
ATOM 1943 C CA . VAL A 1 243 ? 38.45031 22.87794 30.00774 1.000 95.26811 242 VAL A CA 1
ATOM 1944 C C . VAL A 1 243 ? 38.65723 22.42563 31.44824 1.000 96.03647 242 VAL A C 1
ATOM 1945 O O . VAL A 1 243 ? 38.83505 23.25174 32.35227 1.000 103.87200 242 VAL A O 1
ATOM 1949 N N . TYR A 1 244 ? 38.64461 21.11214 31.68781 1.000 100.56225 243 TYR A N 1
ATOM 1950 C CA . TYR A 1 244 ? 38.91018 20.61304 33.03385 1.000 106.45464 243 TYR A CA 1
ATOM 1951 C C . TYR A 1 244 ? 40.31527 20.98565 33.48811 1.000 103.35018 243 TYR A C 1
ATOM 1952 O O . TYR A 1 244 ? 40.54101 21.26390 34.67148 1.000 105.26678 243 TYR A O 1
ATOM 1961 N N . ASP A 1 245 ? 41.27401 20.99501 32.55927 1.000 102.18796 244 ASP A N 1
ATOM 1962 C CA . ASP A 1 245 ? 42.62433 21.43637 32.88892 1.000 97.10092 244 ASP A CA 1
ATOM 1963 C C . ASP A 1 245 ? 42.66286 22.92358 33.21865 1.000 103.09260 244 ASP A C 1
ATOM 1964 O O . ASP A 1 245 ? 43.54578 23.37077 33.95892 1.000 107.16822 244 ASP A O 1
ATOM 1969 N N . ILE A 1 246 ? 41.71765 23.69991 32.68638 1.000 101.61451 245 ILE A N 1
ATOM 1970 C CA . ILE A 1 246 ? 41.65122 25.12066 33.01142 1.000 96.91348 245 ILE A CA 1
ATOM 1971 C C . ILE A 1 246 ? 40.96848 25.34460 34.35662 1.000 95.74585 245 ILE A C 1
ATOM 1972 O O . ILE A 1 246 ? 41.34052 26.26180 35.09867 1.000 89.38485 245 ILE A O 1
ATOM 1977 N N . VAL A 1 247 ? 39.97896 24.51658 34.70083 1.000 96.05003 246 VAL A N 1
ATOM 1978 C CA . VAL A 1 247 ? 39.27050 24.69075 35.96630 1.000 95.42653 246 VAL A CA 1
ATOM 1979 C C . VAL A 1 247 ? 40.21877 24.47300 37.13893 1.000 98.23959 246 VAL A C 1
ATOM 1980 O O . VAL A 1 247 ? 40.14020 25.16926 38.15898 1.000 101.41987 246 VAL A O 1
ATOM 1984 N N . VAL A 1 248 ? 41.13603 23.51027 37.00966 1.000 89.97947 247 VAL A N 1
ATOM 1985 C CA . VAL A 1 248 ? 42.10894 23.25963 38.06932 1.000 94.63361 247 VAL A CA 1
ATOM 1986 C C . VAL A 1 248 ? 43.02032 24.46437 38.26243 1.000 96.10552 247 VAL A C 1
ATOM 1987 O O . VAL A 1 248 ? 43.44405 24.76046 39.38689 1.000 99.26512 247 VAL A O 1
ATOM 1991 N N . VAL A 1 249 ? 43.32534 25.18566 37.18148 1.000 98.85326 248 VAL A N 1
ATOM 1992 C CA . VAL A 1 249 ? 44.15524 26.38129 37.29389 1.000 89.33538 248 VAL A CA 1
ATOM 1993 C C . VAL A 1 249 ? 43.39247 27.50566 37.98465 1.000 89.93929 248 VAL A C 1
ATOM 1994 O O . VAL A 1 249 ? 43.96544 28.26983 38.77091 1.000 91.24008 248 VAL A O 1
ATOM 1998 N N . LEU A 1 250 ? 42.09091 27.62473 37.70987 1.000 91.64417 249 LEU A N 1
ATOM 1999 C CA . LEU A 1 250 ? 41.29287 28.65654 38.36586 1.000 91.99579 249 LEU A CA 1
ATOM 2000 C C . LEU A 1 250 ? 41.15554 28.38585 39.85845 1.000 97.73354 249 LEU A C 1
ATOM 2001 O O . LEU A 1 250 ? 41.14334 29.32338 40.66525 1.000 89.99067 249 LEU A O 1
ATOM 2006 N N . GLN A 1 251 ? 41.04269 27.11279 40.24577 1.000 93.01457 250 GLN A N 1
ATOM 2007 C CA . GLN A 1 251 ? 40.99959 26.78354 41.66568 1.000 91.75823 250 GLN A CA 1
ATOM 2008 C C . GLN A 1 251 ? 42.31272 27.12644 42.35556 1.000 95.28130 250 GLN A C 1
ATOM 2009 O O . GLN A 1 251 ? 42.31176 27.51114 43.53068 1.000 108.91992 250 GLN A O 1
ATOM 2015 N N . GLU A 1 252 ? 43.43721 26.99254 41.64777 1.000 85.67182 251 GLU A N 1
ATOM 2016 C CA . GLU A 1 252 ? 44.71100 27.43808 42.20142 1.000 87.43225 251 GLU A CA 1
ATOM 2017 C C . GLU A 1 252 ? 44.74017 28.95354 42.35400 1.000 89.77684 251 GLU A C 1
ATOM 2018 O O . GLU A 1 252 ? 45.28499 29.47434 43.33445 1.000 96.14619 251 GLU A O 1
ATOM 2024 N N . ALA A 1 253 ? 44.16224 29.67725 41.39113 1.000 92.49056 252 ALA A N 1
ATOM 2025 C CA . ALA A 1 253 ? 44.08938 31.13053 41.50022 1.000 88.01812 252 ALA A CA 1
ATOM 2026 C C . ALA A 1 253 ? 43.15911 31.55415 42.62986 1.000 85.77753 252 ALA A C 1
ATOM 2027 O O . ALA A 1 253 ? 43.43146 32.53695 43.32909 1.000 87.95882 252 ALA A O 1
ATOM 2029 N N . LEU A 1 254 ? 42.05333 30.82960 42.81897 1.000 87.43775 253 LEU A N 1
ATOM 2030 C CA . LEU A 1 254 ? 41.15095 31.12700 43.92718 1.000 86.83995 253 LEU A CA 1
ATOM 2031 C C . LEU A 1 254 ? 41.84306 30.91683 45.26708 1.000 89.12419 253 LEU A C 1
ATOM 2032 O O . LEU A 1 254 ? 41.75579 31.76161 46.16566 1.000 93.23978 253 LEU A O 1
ATOM 2037 N N . GLU A 1 255 ? 42.54117 29.78887 45.41634 1.000 89.50495 254 GLU A N 1
ATOM 2038 C CA . GLU A 1 255 ? 43.19508 29.48340 46.68319 1.000 98.24583 254 GLU A CA 1
ATOM 2039 C C . GLU A 1 255 ? 44.36104 30.42417 46.95776 1.000 96.72144 254 GLU A C 1
ATOM 2040 O O . GLU A 1 255 ? 44.62287 30.76023 48.11848 1.000 109.33638 254 GLU A O 1
ATOM 2046 N N . ALA A 1 256 ? 45.06928 30.85847 45.91241 1.000 94.06933 255 ALA A N 1
ATOM 2047 C CA . ALA A 1 256 ? 46.16722 31.79785 46.10892 1.000 95.11468 255 ALA A CA 1
ATOM 2048 C C . ALA A 1 256 ? 45.65812 33.18780 46.46505 1.000 100.37079 255 ALA A C 1
ATOM 2049 O O . ALA A 1 256 ? 46.31561 33.91183 47.22180 1.000 101.20069 255 ALA A O 1
ATOM 2051 N N . HIS A 1 257 ? 44.49739 33.57763 45.93362 1.000 102.34147 256 HIS A N 1
ATOM 2052 C CA . HIS A 1 257 ? 43.95453 34.89928 46.22593 1.000 99.62130 256 HIS A CA 1
ATOM 2053 C C . HIS A 1 257 ? 43.35637 34.96289 47.62584 1.000 104.28080 256 HIS A C 1
ATOM 2054 O O . HIS A 1 257 ? 43.51537 35.96924 48.32572 1.000 119.68083 256 HIS A O 1
ATOM 2061 N N . ARG A 1 258 ? 42.66531 33.90212 48.05010 1.000 101.82433 257 ARG A N 1
ATOM 2062 C CA . ARG A 1 258 ? 42.04946 33.90771 49.37292 1.000 100.44968 257 ARG A CA 1
ATOM 2063 C C . ARG A 1 258 ? 43.09563 33.82821 50.47829 1.000 101.21066 257 ARG A C 1
ATOM 2064 O O . ARG A 1 258 ? 42.85638 34.31193 51.59074 1.000 108.04769 257 ARG A O 1
ATOM 2072 N N . ASN A 1 259 ? 44.25101 33.22761 50.19680 1.000 98.62612 258 ASN A N 1
ATOM 2073 C CA . ASN A 1 259 ? 45.32956 33.10672 51.16801 1.000 105.59755 258 ASN A CA 1
ATOM 2074 C C . ASN A 1 259 ? 46.31686 34.26698 51.10670 1.000 102.34098 258 ASN A C 1
ATOM 2075 O O . ASN A 1 259 ? 47.34886 34.22263 51.78420 1.000 103.62071 258 ASN A O 1
ATOM 2080 N N . GLY A 1 260 ? 46.02807 35.29784 50.31323 1.000 103.73492 259 GLY A N 1
ATOM 2081 C CA . GLY A 1 260 ? 46.83799 36.49328 50.26625 1.000 113.79011 259 GLY A CA 1
ATOM 2082 C C . GLY A 1 260 ? 47.96876 36.47492 49.25972 1.000 110.72716 259 GLY A C 1
ATOM 2083 O O . GLY A 1 260 ? 48.47802 37.54427 48.90496 1.000 108.71158 259 GLY A O 1
ATOM 2084 N N . GLU A 1 261 ? 48.38098 35.29672 48.79083 1.000 105.80745 260 GLU A N 1
ATOM 2085 C CA . GLU A 1 261 ? 49.46526 35.18471 47.81524 1.000 110.81679 260 GLU A CA 1
ATOM 2086 C C . GLU A 1 261 ? 48.94645 35.67058 46.46459 1.000 112.93065 260 GLU A C 1
ATOM 2087 O O . GLU A 1 261 ? 48.55140 34.89508 45.59050 1.000 112.52523 260 GLU A O 1
ATOM 2093 N N . GLU A 1 262 ? 48.95232 36.99599 46.29818 1.000 124.63859 261 GLU A N 1
ATOM 2094 C CA . GLU A 1 262 ? 48.42337 37.59542 45.07850 1.000 119.52754 261 GLU A CA 1
ATOM 2095 C C . GLU A 1 262 ? 49.33882 37.36114 43.88444 1.000 118.83115 261 GLU A C 1
ATOM 2096 O O . GLU A 1 262 ? 48.86269 37.31259 42.74492 1.000 118.05296 261 GLU A O 1
ATOM 2102 N N . GLU A 1 263 ? 50.64507 37.21301 44.11681 1.000 112.80091 262 GLU A N 1
ATOM 2103 C CA . GLU A 1 263 ? 51.55881 36.96922 43.00564 1.000 104.62137 262 GLU A CA 1
ATOM 2104 C C . GLU A 1 263 ? 51.31770 35.59734 42.38900 1.000 110.52977 262 GLU A C 1
ATOM 2105 O O . GLU A 1 263 ? 51.40083 35.43680 41.16552 1.000 103.73332 262 GLU A O 1
ATOM 2111 N N . ARG A 1 264 ? 51.01500 34.59582 43.21879 1.000 117.48379 263 ARG A N 1
ATOM 2112 C CA . ARG A 1 264 ? 50.70649 33.27339 42.68762 1.000 112.98774 263 ARG A CA 1
ATOM 2113 C C . ARG A 1 264 ? 49.35952 33.25872 41.97547 1.000 108.26369 263 ARG A C 1
ATOM 2114 O O . ARG A 1 264 ? 49.19460 32.54363 40.98020 1.000 124.96573 263 ARG A O 1
ATOM 2122 N N . ALA A 1 265 ? 48.39129 34.04323 42.45813 1.000 102.83470 264 ALA A N 1
ATOM 2123 C CA . ALA A 1 265 ? 47.08903 34.08537 41.80199 1.000 104.98502 264 ALA A CA 1
ATOM 2124 C C . ALA A 1 265 ? 47.16543 34.78269 40.45036 1.000 102.74117 264 ALA A C 1
ATOM 2125 O O . ALA A 1 265 ? 46.41734 34.43233 39.53057 1.000 91.18948 264 ALA A O 1
ATOM 2127 N N . LYS A 1 266 ? 48.05730 35.76648 40.31031 1.000 104.40578 265 LYS A N 1
ATOM 2128 C CA . LYS A 1 266 ? 48.21864 36.43839 39.02545 1.000 100.08840 265 LYS A CA 1
ATOM 2129 C C . LYS A 1 266 ? 48.89847 35.52495 38.01416 1.000 99.79565 265 LYS A C 1
ATOM 2130 O O . LYS A 1 266 ? 48.51490 35.49412 36.83902 1.000 96.73084 265 LYS A O 1
ATOM 2136 N N . LYS A 1 267 ? 49.91303 34.77584 38.45348 1.000 100.94875 266 LYS A N 1
ATOM 2137 C CA . LYS A 1 267 ? 50.57965 33.83219 37.56363 1.000 98.20817 266 LYS A CA 1
ATOM 2138 C C . LYS A 1 267 ? 49.64768 32.69868 37.15352 1.000 101.95309 266 LYS A C 1
ATOM 2139 O O . LYS A 1 267 ? 49.77493 32.16171 36.04685 1.000 102.58915 266 LYS A O 1
ATOM 2145 N N . ALA A 1 268 ? 48.70480 32.32783 38.02293 1.000 98.37738 267 ALA A N 1
ATOM 2146 C CA . ALA A 1 268 ? 47.76427 31.26400 37.68747 1.000 93.71056 267 ALA A CA 1
ATOM 2147 C C . ALA A 1 268 ? 46.76318 31.73018 36.63780 1.000 90.19775 267 ALA A C 1
ATOM 2148 O O . ALA A 1 268 ? 46.50976 31.02772 35.65249 1.000 95.62651 267 ALA A O 1
ATOM 2150 N N . LEU A 1 269 ? 46.18530 32.91912 36.82911 1.000 93.21488 268 LEU A N 1
ATOM 2151 C CA . LEU A 1 269 ? 45.25401 33.45006 35.83925 1.000 87.06636 268 LEU A CA 1
ATOM 2152 C C . LEU A 1 269 ? 45.95142 33.74066 34.51758 1.000 92.58104 268 LEU A C 1
ATOM 2153 O O . LEU A 1 269 ? 45.32198 33.66674 33.45596 1.000 88.33464 268 LEU A O 1
ATOM 2158 N N . ASP A 1 270 ? 47.24389 34.07043 34.56103 1.000 98.17408 269 ASP A N 1
ATOM 2159 C CA . ASP A 1 270 ? 47.98726 34.30320 33.32843 1.000 103.47387 269 ASP A CA 1
ATOM 2160 C C . ASP A 1 270 ? 48.21127 32.99974 32.57244 1.000 108.81881 269 ASP A C 1
ATOM 2161 O O . ASP A 1 270 ? 48.02491 32.94473 31.35147 1.000 109.58503 269 ASP A O 1
ATOM 2166 N N . GLU A 1 271 ? 48.60697 31.93865 33.28164 1.000 106.65524 270 GLU A N 1
ATOM 2167 C CA . GLU A 1 271 ? 48.77379 30.64036 32.63717 1.000 111.63053 270 GLU A CA 1
ATOM 2168 C C . GLU A 1 271 ? 47.45558 30.12459 32.07597 1.000 106.10970 270 GLU A C 1
ATOM 2169 O O . GLU A 1 271 ? 47.43930 29.47992 31.02103 1.000 105.31003 270 GLU A O 1
ATOM 2175 N N . ALA A 1 272 ? 46.34225 30.40358 32.75805 1.000 98.29940 271 ALA A N 1
ATOM 2176 C CA . ALA A 1 272 ? 45.04184 29.98850 32.24568 1.000 96.28924 271 ALA A CA 1
ATOM 2177 C C . ALA A 1 272 ? 44.65917 30.76178 30.99060 1.000 107.44483 271 ALA A C 1
ATOM 2178 O O . ALA A 1 272 ? 43.96811 30.22169 30.11981 1.000 105.69653 271 ALA A O 1
ATOM 2180 N N . ARG A 1 273 ? 45.09589 32.01897 30.87791 1.000 103.89331 272 ARG A N 1
ATOM 2181 C CA . ARG A 1 273 ? 44.76121 32.81415 29.70065 1.000 104.51727 272 ARG A CA 1
ATOM 2182 C C . ARG A 1 273 ? 45.43755 32.26585 28.44971 1.000 107.43717 272 ARG A C 1
ATOM 2183 O O . ARG A 1 273 ? 44.81839 32.20398 27.38097 1.000 112.45075 272 ARG A O 1
ATOM 2191 N N . ARG A 1 274 ? 46.71109 31.87537 28.55845 1.000 107.71937 273 ARG A N 1
ATOM 2192 C CA . ARG A 1 274 ? 47.41062 31.31179 27.40719 1.000 116.92080 273 ARG A CA 1
ATOM 2193 C C . ARG A 1 274 ? 46.75215 30.02012 26.93896 1.000 115.38654 273 ARG A C 1
ATOM 2194 O O . ARG A 1 274 ? 46.70946 29.73672 25.73595 1.000 120.69815 273 ARG A O 1
ATOM 2202 N N . ARG A 1 275 ? 46.23687 29.22091 27.87588 1.000 121.58665 274 ARG A N 1
ATOM 2203 C CA . ARG A 1 275 ? 45.57760 27.97514 27.49964 1.000 117.07253 274 ARG A CA 1
ATOM 2204 C C . ARG A 1 275 ? 44.25100 28.24345 26.80116 1.000 113.03213 274 ARG A C 1
ATOM 2205 O O . ARG A 1 275 ? 43.87979 27.52611 25.86553 1.000 134.71772 274 ARG A O 1
ATOM 2213 N N . ILE A 1 276 ? 43.52345 29.27198 27.24294 1.000 107.40945 275 ILE A N 1
ATOM 2214 C CA . ILE A 1 276 ? 42.22718 29.57956 26.64588 1.000 108.47393 275 ILE A CA 1
ATOM 2215 C C . ILE A 1 276 ? 42.39727 30.07602 25.21536 1.000 116.70427 275 ILE A C 1
ATOM 2216 O O . ILE A 1 276 ? 41.63180 29.70105 24.31864 1.000 118.59595 275 ILE A O 1
ATOM 2221 N N . GLU A 1 277 ? 43.40160 30.92211 24.97590 1.000 113.12352 276 GLU A N 1
ATOM 2222 C CA . GLU A 1 277 ? 43.61941 31.44907 23.63290 1.000 120.36833 276 GLU A CA 1
ATOM 2223 C C . GLU A 1 277 ? 44.01583 30.35043 22.65394 1.000 128.03078 276 GLU A C 1
ATOM 2224 O O . GLU A 1 277 ? 43.74560 30.46445 21.45279 1.000 128.65996 276 GLU A O 1
ATOM 2230 N N . ALA A 1 278 ? 44.65250 29.28674 23.14545 1.000 125.17293 277 ALA A N 1
ATOM 2231 C CA . ALA A 1 278 ? 45.09512 28.17819 22.30948 1.000 119.18828 277 ALA A CA 1
ATOM 2232 C C . ALA A 1 278 ? 44.00095 27.15562 22.02714 1.000 126.64487 277 ALA A C 1
ATOM 2233 O O . ALA A 1 278 ? 44.19959 26.28887 21.16866 1.000 130.74745 277 ALA A O 1
ATOM 2235 N N . THR A 1 279 ? 42.86251 27.22718 22.72168 1.000 128.63853 278 THR A N 1
ATOM 2236 C CA . THR A 1 279 ? 41.81671 26.22426 22.53610 1.000 132.78087 278 THR A CA 1
ATOM 2237 C C . THR A 1 279 ? 41.19451 26.31573 21.14803 1.000 138.42253 278 THR A C 1
ATOM 2238 O O . THR A 1 279 ? 41.00797 25.29645 20.47321 1.000 173.07546 278 THR A O 1
ATOM 2242 N N . GLU A 1 280 ? 40.86329 27.52300 20.70535 1.000 125.09866 279 GLU A N 1
ATOM 2243 C CA . GLU A 1 280 ? 40.25915 27.70109 19.39116 1.000 127.69005 279 GLU A CA 1
ATOM 2244 C C . GLU A 1 280 ? 41.10319 28.62109 18.51443 1.000 124.58786 279 GLU A C 1
ATOM 2245 O O . GLU A 1 280 ? 41.73999 28.17331 17.55985 1.000 98.90282 279 GLU A O 1
ATOM 2251 N N . PRO B 1 2 ? 15.64861 11.99655 60.62390 1.000 163.78909 1 PRO B N 1
ATOM 2252 C CA . PRO B 1 2 ? 16.57740 13.12569 60.72419 1.000 156.81188 1 PRO B CA 1
ATOM 2253 C C . PRO B 1 2 ? 17.16909 13.53709 59.38181 1.000 158.24302 1 PRO B C 1
ATOM 2254 O O . PRO B 1 2 ? 17.42901 14.72116 59.16676 1.000 156.25658 1 PRO B O 1
ATOM 2258 N N . GLU B 1 3 ? 17.38693 12.56660 58.49144 1.000 156.40924 2 GLU B N 1
ATOM 2259 C CA . GLU B 1 3 ? 17.92739 12.90010 57.17958 1.000 159.46312 2 GLU B CA 1
ATOM 2260 C C . GLU B 1 3 ? 16.94287 13.71653 56.35052 1.000 166.24704 2 GLU B C 1
ATOM 2261 O O . GLU B 1 3 ? 17.36358 14.54761 55.53765 1.000 164.19329 2 GLU B O 1
ATOM 2267 N N . GLU B 1 4 ? 15.64085 13.49841 56.53025 1.000 170.07389 3 GLU B N 1
ATOM 2268 C CA . GLU B 1 4 ? 14.63059 14.26712 55.81854 1.000 170.05624 3 GLU B CA 1
ATOM 2269 C C . GLU B 1 4 ? 13.68082 15.03594 56.72446 1.000 159.75315 3 GLU B C 1
ATOM 2270 O O . GLU B 1 4 ? 13.23145 16.11846 56.34376 1.000 156.80602 3 GLU B O 1
ATOM 2276 N N . GLU B 1 5 ? 13.37446 14.51537 57.91372 1.000 158.74649 4 GLU B N 1
ATOM 2277 C CA . GLU B 1 5 ? 12.37129 15.11949 58.78389 1.000 156.80027 4 GLU B CA 1
ATOM 2278 C C . GLU B 1 5 ? 12.92223 16.19839 59.70953 1.000 153.71317 4 GLU B C 1
ATOM 2279 O O . GLU B 1 5 ? 12.28273 17.24083 59.88671 1.000 147.98817 4 GLU B O 1
ATOM 2285 N N . ARG B 1 6 ? 14.09245 15.97157 60.31044 1.000 168.93020 5 ARG B N 1
ATOM 2286 C CA . ARG B 1 6 ? 14.62296 16.93471 61.27163 1.000 155.86218 5 ARG B CA 1
ATOM 2287 C C . ARG B 1 6 ? 15.02260 18.24151 60.59822 1.000 150.84330 5 ARG B C 1
ATOM 2288 O O . ARG B 1 6 ? 14.84460 19.32060 61.17536 1.000 140.96194 5 ARG B O 1
ATOM 2296 N N . ILE B 1 7 ? 15.56380 18.16829 59.38068 1.000 137.16428 6 ILE B N 1
ATOM 2297 C CA . ILE B 1 7 ? 15.98368 19.38323 58.68997 1.000 124.86342 6 ILE B CA 1
ATOM 2298 C C . ILE B 1 7 ? 14.77192 20.23141 58.32538 1.000 123.64137 6 ILE B C 1
ATOM 2299 O O . ILE B 1 7 ? 14.80650 21.46389 58.42707 1.000 115.17036 6 ILE B O 1
ATOM 2304 N N . LYS B 1 8 ? 13.68276 19.58901 57.89619 1.000 126.73308 7 LYS B N 1
ATOM 2305 C CA . LYS B 1 8 ? 12.45571 20.32508 57.61007 1.000 125.29052 7 LYS B CA 1
ATOM 2306 C C . LYS B 1 8 ? 11.91244 20.98819 58.86993 1.000 131.96810 7 LYS B C 1
ATOM 2307 O O . LYS B 1 8 ? 11.41720 22.12045 58.82259 1.000 128.56258 7 LYS B O 1
ATOM 2313 N N . TYR B 1 9 ? 11.99384 20.29160 60.00711 1.000 149.38023 8 TYR B N 1
ATOM 2314 C CA . TYR B 1 9 ? 11.51922 20.85222 61.26872 1.000 149.32073 8 TYR B CA 1
ATOM 2315 C C . TYR B 1 9 ? 12.36442 22.04340 61.70471 1.000 135.83940 8 TYR B C 1
ATOM 2316 O O . TYR B 1 9 ? 11.83656 23.01165 62.26404 1.000 136.01122 8 TYR B O 1
ATOM 2325 N N . VAL B 1 10 ? 13.67725 21.98675 61.46639 1.000 131.75749 9 VAL B N 1
ATOM 2326 C CA . VAL B 1 10 ? 14.55807 23.08659 61.85577 1.000 122.92925 9 VAL B CA 1
ATOM 2327 C C . VAL B 1 10 ? 14.16618 24.36597 61.12596 1.000 123.17731 9 VAL B C 1
ATOM 2328 O O . VAL B 1 10 ? 14.03795 25.43549 61.73400 1.000 119.92748 9 VAL B O 1
ATOM 2332 N N . ILE B 1 11 ? 13.96600 24.27373 59.80994 1.000 132.67621 10 ILE B N 1
ATOM 2333 C CA . ILE B 1 11 ? 13.59611 25.45136 59.03120 1.000 127.54728 10 ILE B CA 1
ATOM 2334 C C . ILE B 1 11 ? 12.19487 25.92035 59.40517 1.000 134.35174 10 ILE B C 1
ATOM 2335 O O . ILE B 1 11 ? 11.91829 27.12542 59.44465 1.000 135.52377 10 ILE B O 1
ATOM 2340 N N . THR B 1 12 ? 11.29268 24.97906 59.69525 1.000 138.63973 11 THR B N 1
ATOM 2341 C CA . THR B 1 12 ? 9.91986 25.34227 60.03491 1.000 138.92369 11 THR B CA 1
ATOM 2342 C C . THR B 1 12 ? 9.86088 26.14889 61.32735 1.000 139.44117 11 THR B C 1
ATOM 2343 O O . THR B 1 12 ? 9.08203 27.10373 61.43665 1.000 143.42842 11 THR B O 1
ATOM 2347 N N . VAL B 1 13 ? 10.67800 25.78225 62.31667 1.000 131.95212 12 VAL B N 1
ATOM 2348 C CA . VAL B 1 13 ? 10.67017 26.49366 63.59215 1.000 133.90188 12 VAL B CA 1
ATOM 2349 C C . VAL B 1 13 ? 11.15634 27.92678 63.40911 1.000 132.66017 12 VAL B C 1
ATOM 2350 O O . VAL B 1 13 ? 10.55323 28.87448 63.92648 1.000 129.10812 12 VAL B O 1
ATOM 2354 N N . VAL B 1 14 ? 12.25141 28.10730 62.66717 1.000 133.92899 13 VAL B N 1
ATOM 2355 C CA . VAL B 1 14 ? 12.80819 29.44401 62.48172 1.000 120.35797 13 VAL B CA 1
ATOM 2356 C C . VAL B 1 14 ? 11.85522 30.31649 61.67364 1.000 126.37247 13 VAL B C 1
ATOM 2357 O O . VAL B 1 14 ? 11.68187 31.50558 61.96689 1.000 116.51787 13 VAL B O 1
ATOM 2361 N N . GLU B 1 15 ? 11.22287 29.74514 60.64525 1.000 147.95980 14 GLU B N 1
ATOM 2362 C CA . GLU B 1 15 ? 10.23877 30.49925 59.87564 1.000 149.48060 14 GLU B CA 1
ATOM 2363 C C . GLU B 1 15 ? 9.00623 30.82811 60.70768 1.000 153.44787 14 GLU B C 1
ATOM 2364 O O . GLU B 1 15 ? 8.36362 31.85939 60.47914 1.000 153.86172 14 GLU B O 1
ATOM 2370 N N . GLN B 1 16 ? 8.65908 29.96888 61.66905 1.000 149.05421 15 GLN B N 1
ATOM 2371 C CA . GLN B 1 16 ? 7.54648 30.27327 62.56164 1.000 154.15313 15 GLN B CA 1
ATOM 2372 C C . GLN B 1 16 ? 7.87970 31.43220 63.49233 1.000 153.47648 15 GLN B C 1
ATOM 2373 O O . GLN B 1 16 ? 6.99316 32.21967 63.84254 1.000 171.43522 15 GLN B O 1
ATOM 2379 N N . ILE B 1 17 ? 9.14519 31.55409 63.89857 1.000 144.43895 16 ILE B N 1
ATOM 2380 C CA . ILE B 1 17 ? 9.55314 32.67205 64.74343 1.000 139.56636 16 ILE B CA 1
ATOM 2381 C C . ILE B 1 17 ? 9.50212 33.97998 63.96251 1.000 139.40854 16 ILE B C 1
ATOM 2382 O O . ILE B 1 17 ? 9.11855 35.02576 64.50063 1.000 146.60667 16 ILE B O 1
ATOM 2387 N N . ALA B 1 18 ? 9.87864 33.94260 62.68141 1.000 135.28388 17 ALA B N 1
ATOM 2388 C CA . ALA B 1 18 ? 9.87578 35.15609 61.86960 1.000 134.89621 17 ALA B CA 1
ATOM 2389 C C . ALA B 1 18 ? 8.46462 35.69686 61.67442 1.000 144.70140 17 ALA B C 1
ATOM 2390 O O . ALA B 1 18 ? 8.25122 36.91444 61.71116 1.000 140.80453 17 ALA B O 1
ATOM 2392 N N . LYS B 1 19 ? 7.48900 34.81106 61.46125 1.000 147.38803 18 LYS B N 1
ATOM 2393 C CA . LYS B 1 19 ? 6.11353 35.26401 61.28029 1.000 151.55898 18 LYS B CA 1
ATOM 2394 C C . LYS B 1 19 ? 5.54253 35.82897 62.57497 1.000 158.11598 18 LYS B C 1
ATOM 2395 O O . LYS B 1 19 ? 4.78646 36.80746 62.55248 1.000 161.64083 18 LYS B O 1
ATOM 2401 N N . ASP B 1 20 ? 5.89000 35.22413 63.71311 1.000 159.23799 19 ASP B N 1
ATOM 2402 C CA . ASP B 1 20 ? 5.42634 35.73858 64.99704 1.000 161.54542 19 ASP B CA 1
ATOM 2403 C C . ASP B 1 20 ? 6.15274 37.01777 65.39337 1.000 163.43086 19 ASP B C 1
ATOM 2404 O O . ASP B 1 20 ? 5.58242 37.85657 66.09961 1.000 196.19568 19 ASP B O 1
ATOM 2409 N N . ALA B 1 21 ? 7.40465 37.18413 64.95967 1.000 155.38975 20 ALA B N 1
ATOM 2410 C CA . ALA B 1 21 ? 8.15499 38.38379 65.31830 1.000 158.16241 20 ALA B CA 1
ATOM 2411 C C . ALA B 1 21 ? 7.58445 39.62646 64.64548 1.000 160.27538 20 ALA B C 1
ATOM 2412 O O . ALA B 1 21 ? 7.54298 40.70240 65.25408 1.000 161.84742 20 ALA B O 1
ATOM 2414 N N . HIS B 1 22 ? 7.14532 39.50364 63.39066 1.000 160.36789 21 HIS B N 1
ATOM 2415 C CA . HIS B 1 22 ? 6.60259 40.66282 62.68921 1.000 165.75425 21 HIS B CA 1
ATOM 2416 C C . HIS B 1 22 ? 5.25814 41.08468 63.27001 1.000 167.84723 21 HIS B C 1
ATOM 2417 O O . HIS B 1 22 ? 5.00027 42.28116 63.44755 1.000 165.84481 21 HIS B O 1
ATOM 2424 N N . ARG B 1 23 ? 4.38883 40.11744 63.57271 1.000 164.81703 22 ARG B N 1
ATOM 2425 C CA . ARG B 1 23 ? 3.07383 40.43721 64.11594 1.000 156.04079 22 ARG B CA 1
ATOM 2426 C C . ARG B 1 23 ? 3.14499 40.95193 65.54833 1.000 157.96562 22 ARG B C 1
ATOM 2427 O O . ARG B 1 23 ? 2.22109 41.64286 65.99083 1.000 152.30553 22 ARG B O 1
ATOM 2435 N N . ASN B 1 24 ? 4.21254 40.63427 66.27974 1.000 160.73349 23 ASN B N 1
ATOM 2436 C CA . ASN B 1 24 ? 4.38920 41.11986 67.64154 1.000 160.10810 23 ASN B CA 1
ATOM 2437 C C . ASN B 1 24 ? 5.17306 42.42358 67.71292 1.000 167.52712 23 ASN B C 1
ATOM 2438 O O . ASN B 1 24 ? 5.15430 43.08121 68.75854 1.000 197.82263 23 ASN B O 1
ATOM 2443 N N . GLY B 1 25 ? 5.85741 42.81124 66.63759 1.000 156.98060 24 GLY B N 1
ATOM 2444 C CA . GLY B 1 25 ? 6.57009 44.06869 66.58068 1.000 155.84166 24 GLY B CA 1
ATOM 2445 C C . GLY B 1 25 ? 8.07496 43.97009 66.72045 1.000 156.98225 24 GLY B C 1
ATOM 2446 O O . GLY B 1 25 ? 8.75786 44.99056 66.56637 1.000 144.65194 24 GLY B O 1
ATOM 2447 N N . GLN B 1 26 ? 8.61429 42.78589 67.00343 1.000 151.82081 25 GLN B N 1
ATOM 2448 C CA . GLN B 1 26 ? 10.06056 42.61661 67.13476 1.000 147.09879 25 GLN B CA 1
ATOM 2449 C C . GLN B 1 26 ? 10.65416 42.46488 65.74051 1.000 153.71025 25 GLN B C 1
ATOM 2450 O O . GLN B 1 26 ? 10.68356 41.36720 65.17955 1.000 156.15852 25 GLN B O 1
ATOM 2456 N N . GLU B 1 27 ? 11.13347 43.57478 65.17429 1.000 162.34856 26 GLU B N 1
ATOM 2457 C CA . GLU B 1 27 ? 11.73499 43.52740 63.84711 1.000 159.35389 26 GLU B CA 1
ATOM 2458 C C . GLU B 1 27 ? 13.14970 42.96510 63.88004 1.000 150.99541 26 GLU B C 1
ATOM 2459 O O . GLU B 1 27 ? 13.57290 42.31332 62.91862 1.000 149.33532 26 GLU B O 1
ATOM 2465 N N . GLU B 1 28 ? 13.89277 43.20976 64.96269 1.000 158.14458 27 GLU B N 1
ATOM 2466 C CA . GLU B 1 28 ? 15.20804 42.59441 65.10964 1.000 167.44150 27 GLU B CA 1
ATOM 2467 C C . GLU B 1 28 ? 15.10381 41.07495 65.13261 1.000 151.58208 27 GLU B C 1
ATOM 2468 O O . GLU B 1 28 ? 15.92657 40.37851 64.52690 1.000 143.75324 27 GLU B O 1
ATOM 2474 N N . LEU B 1 29 ? 14.09352 40.54308 65.82553 1.000 150.73717 28 LEU B N 1
ATOM 2475 C CA . LEU B 1 29 ? 13.88427 39.09958 65.84467 1.000 156.84780 28 LEU B CA 1
ATOM 2476 C C . LEU B 1 29 ? 13.42728 38.58231 64.48698 1.000 142.39017 28 LEU B C 1
ATOM 2477 O O . LEU B 1 29 ? 13.76437 37.45401 64.10945 1.000 129.21283 28 LEU B O 1
ATOM 2482 N N . ALA B 1 30 ? 12.66610 39.38650 63.74207 1.000 142.66366 29 ALA B N 1
ATOM 2483 C CA . ALA B 1 30 ? 12.21527 38.96368 62.42066 1.000 140.44559 29 ALA B CA 1
ATOM 2484 C C . ALA B 1 30 ? 13.38022 38.90426 61.44058 1.000 134.62460 29 ALA B C 1
ATOM 2485 O O . ALA B 1 30 ? 13.54440 37.91696 60.71457 1.000 127.37912 29 ALA B O 1
ATOM 2487 N N . LYS B 1 31 ? 14.20087 39.95741 61.40422 1.000 138.97643 30 LYS B N 1
ATOM 2488 C CA . LYS B 1 31 ? 15.35696 39.96241 60.51426 1.000 127.60639 30 LYS B CA 1
ATOM 2489 C C . LYS B 1 31 ? 16.37953 38.90711 60.91565 1.000 123.23059 30 LYS B C 1
ATOM 2490 O O . LYS B 1 31 ? 17.07816 38.36308 60.05294 1.000 125.39153 30 LYS B O 1
ATOM 2496 N N . LEU B 1 32 ? 16.48247 38.60626 62.21248 1.000 129.80745 31 LEU B N 1
ATOM 2497 C CA . LEU B 1 32 ? 17.40796 37.57262 62.66305 1.000 120.38210 31 LEU B CA 1
ATOM 2498 C C . LEU B 1 32 ? 16.90939 36.17651 62.31255 1.000 117.02356 31 LEU B C 1
ATOM 2499 O O . LEU B 1 32 ? 17.71657 35.29162 62.00580 1.000 117.66195 31 LEU B O 1
ATOM 2504 N N . ALA B 1 33 ? 15.59228 35.95942 62.34601 1.000 120.12600 32 ALA B N 1
ATOM 2505 C CA . ALA B 1 33 ? 15.05507 34.64688 62.00217 1.000 115.81448 32 ALA B CA 1
ATOM 2506 C C . ALA B 1 33 ? 15.13314 34.39489 60.50183 1.000 116.62703 32 ALA B C 1
ATOM 2507 O O . ALA B 1 33 ? 15.51858 33.30235 60.06995 1.000 107.18886 32 ALA B O 1
ATOM 2509 N N . GLU B 1 34 ? 14.76620 35.39093 59.69191 1.000 119.78103 33 GLU B N 1
ATOM 2510 C CA . GLU B 1 34 ? 14.84404 35.23190 58.24326 1.000 117.46716 33 GLU B CA 1
ATOM 2511 C C . GLU B 1 34 ? 16.27704 34.97142 57.79697 1.000 114.26854 33 GLU B C 1
ATOM 2512 O O . GLU B 1 34 ? 16.51861 34.15167 56.90327 1.000 115.87793 33 GLU B O 1
ATOM 2518 N N . ARG B 1 35 ? 17.24167 35.66141 58.40999 1.000 111.08199 34 ARG B N 1
ATOM 2519 C CA . ARG B 1 35 ? 18.64085 35.46776 58.04444 1.000 110.67403 34 ARG B CA 1
ATOM 2520 C C . ARG B 1 35 ? 19.13902 34.09221 58.47192 1.000 112.20472 34 ARG B C 1
ATOM 2521 O O . ARG B 1 35 ? 19.91365 33.45432 57.74916 1.000 106.09800 34 ARG B O 1
ATOM 2529 N N . THR B 1 36 ? 18.70680 33.61973 59.64393 1.000 114.88602 35 THR B N 1
ATOM 2530 C CA . THR B 1 36 ? 19.10801 32.29329 60.10356 1.000 108.72295 35 THR B CA 1
ATOM 2531 C C . THR B 1 36 ? 18.51637 31.19903 59.22235 1.000 110.91911 35 THR B C 1
ATOM 2532 O O . THR B 1 36 ? 19.19522 30.21539 58.90343 1.000 102.92160 35 THR B O 1
ATOM 2536 N N . ALA B 1 37 ? 17.25258 31.35380 58.81886 1.000 119.55010 36 ALA B N 1
ATOM 2537 C CA . ALA B 1 37 ? 16.61260 30.34710 57.97776 1.000 111.86014 36 ALA B CA 1
ATOM 2538 C C . ALA B 1 37 ? 17.30093 30.23191 56.62320 1.000 117.63852 36 ALA B C 1
ATOM 2539 O O . ALA B 1 37 ? 17.45787 29.12639 56.09153 1.000 120.46611 36 ALA B O 1
ATOM 2541 N N . GLU B 1 38 ? 17.71993 31.36209 56.04767 1.000 114.09668 37 GLU B N 1
ATOM 2542 C CA . GLU B 1 38 ? 18.38818 31.31944 54.75101 1.000 110.43162 37 GLU B CA 1
ATOM 2543 C C . GLU B 1 38 ? 19.76089 30.66567 54.84497 1.000 108.72399 37 GLU B C 1
ATOM 2544 O O . GLU B 1 38 ? 20.20537 30.02296 53.88690 1.000 119.02205 37 GLU B O 1
ATOM 2550 N N . GLU B 1 39 ? 20.44535 30.81628 55.98176 1.000 108.67732 38 GLU B N 1
ATOM 2551 C CA . GLU B 1 39 ? 21.73083 30.14970 56.16012 1.000 106.98053 38 GLU B CA 1
ATOM 2552 C C . GLU B 1 39 ? 21.56569 28.64250 56.29834 1.000 106.87581 38 GLU B C 1
ATOM 2553 O O . GLU B 1 39 ? 22.42351 27.88223 55.83573 1.000 106.33712 38 GLU B O 1
ATOM 2559 N N . ALA B 1 40 ? 20.47698 28.19314 56.92711 1.000 108.85153 39 ALA B N 1
ATOM 2560 C CA . ALA B 1 40 ? 20.22323 26.76024 57.03205 1.000 98.51583 39 ALA B CA 1
ATOM 2561 C C . ALA B 1 40 ? 19.94643 26.14818 55.66487 1.000 93.09624 39 ALA B C 1
ATOM 2562 O O . ALA B 1 40 ? 20.37136 25.02088 55.38567 1.000 88.35605 39 ALA B O 1
ATOM 2564 N N . LYS B 1 41 ? 19.23133 26.87437 54.80190 1.000 94.73270 40 LYS B N 1
ATOM 2565 C CA . LYS B 1 41 ? 18.96956 26.37753 53.45491 1.000 96.84287 40 LYS B CA 1
ATOM 2566 C C . LYS B 1 41 ? 20.26199 26.23050 52.66178 1.000 97.06870 40 LYS B C 1
ATOM 2567 O O . LYS B 1 41 ? 20.45165 25.23928 51.94694 1.000 97.57984 40 LYS B O 1
ATOM 2573 N N . LYS B 1 42 ? 21.16225 27.21078 52.77068 1.000 90.30396 41 LYS B N 1
ATOM 2574 C CA . LYS B 1 42 ? 22.44282 27.11352 52.07881 1.000 100.53174 41 LYS B CA 1
ATOM 2575 C C . LYS B 1 42 ? 23.32592 26.03018 52.68396 1.000 91.99339 41 LYS B C 1
ATOM 2576 O O . LYS B 1 42 ? 24.08561 25.37574 51.96091 1.000 85.05026 41 LYS B O 1
ATOM 2582 N N . ALA B 1 43 ? 23.24159 25.82628 54.00057 1.000 96.56070 42 ALA B N 1
ATOM 2583 C CA . ALA B 1 43 ? 24.02189 24.77095 54.63687 1.000 94.31992 42 ALA B CA 1
ATOM 2584 C C . ALA B 1 43 ? 23.50477 23.38670 54.27000 1.000 90.38086 42 ALA B C 1
ATOM 2585 O O . ALA B 1 43 ? 24.28883 22.43353 54.19899 1.000 81.13341 42 ALA B O 1
ATOM 2587 N N . THR B 1 44 ? 22.19776 23.25502 54.03479 1.000 93.79078 43 THR B N 1
ATOM 2588 C CA . THR B 1 44 ? 21.64300 21.96614 53.63402 1.000 98.68717 43 THR B CA 1
ATOM 2589 C C . THR B 1 44 ? 22.05129 21.61009 52.20906 1.000 101.63247 43 THR B C 1
ATOM 2590 O O . THR B 1 44 ? 22.49308 20.48628 51.94232 1.000 95.22966 43 THR B O 1
ATOM 2594 N N . GLU B 1 45 ? 21.91250 22.55867 51.27836 1.000 101.55431 44 GLU B N 1
ATOM 2595 C CA . GLU B 1 45 ? 22.29547 22.29826 49.89348 1.000 99.45596 44 GLU B CA 1
ATOM 2596 C C . GLU B 1 45 ? 23.79256 22.04090 49.77424 1.000 102.67811 44 GLU B C 1
ATOM 2597 O O . GLU B 1 45 ? 24.22366 21.20154 48.97477 1.000 115.08273 44 GLU B O 1
ATOM 2603 N N . ARG B 1 46 ? 24.60275 22.75692 50.55788 1.000 89.92611 45 ARG B N 1
ATOM 2604 C CA . ARG B 1 46 ? 26.03922 22.50360 50.55203 1.000 86.31886 45 ARG B CA 1
ATOM 2605 C C . ARG B 1 46 ? 26.36502 21.13134 51.12451 1.000 94.76153 45 ARG B C 1
ATOM 2606 O O . ARG B 1 46 ? 27.34748 20.50605 50.70979 1.000 92.38669 45 ARG B O 1
ATOM 2614 N N . GLY B 1 47 ? 25.56054 20.64924 52.07302 1.000 94.12406 46 GLY B N 1
ATOM 2615 C CA . GLY B 1 47 ? 25.77802 19.31275 52.59903 1.000 89.35933 46 GLY B CA 1
ATOM 2616 C C . GLY B 1 47 ? 25.44152 18.23224 51.58973 1.000 88.00371 46 GLY B C 1
ATOM 2617 O O . GLY B 1 47 ? 26.17348 17.24786 51.45357 1.000 89.34467 46 GLY B O 1
ATOM 2618 N N . GLU B 1 48 ? 24.33022 18.39949 50.86777 1.000 91.21371 47 GLU B N 1
ATOM 2619 C CA . GLU B 1 48 ? 23.95856 17.42379 49.84831 1.000 94.16832 47 GLU B CA 1
ATOM 2620 C C . GLU B 1 48 ? 24.96471 17.41389 48.70472 1.000 90.93252 47 GLU B C 1
ATOM 2621 O O . GLU B 1 48 ? 25.30318 16.34767 48.17787 1.000 95.57069 47 GLU B O 1
ATOM 2627 N N . GLU B 1 49 ? 25.45154 18.59181 48.30562 1.000 91.56880 48 GLU B N 1
ATOM 2628 C CA . GLU B 1 49 ? 26.49947 18.65206 47.29312 1.000 99.46733 48 GLU B CA 1
ATOM 2629 C C . GLU B 1 49 ? 27.80544 18.06275 47.80761 1.000 90.97623 48 GLU B C 1
ATOM 2630 O O . GLU B 1 49 ? 28.58514 17.51004 47.02400 1.000 89.44730 48 GLU B O 1
ATOM 2636 N N . GLU B 1 50 ? 28.05943 18.16638 49.11415 1.000 89.30406 49 GLU B N 1
ATOM 2637 C CA . GLU B 1 50 ? 29.25378 17.55335 49.68548 1.000 85.29842 49 GLU B CA 1
ATOM 2638 C C . GLU B 1 50 ? 29.17157 16.03357 49.62954 1.000 87.97577 49 GLU B C 1
ATOM 2639 O O . GLU B 1 50 ? 30.17800 15.35979 49.38018 1.000 83.62519 49 GLU B O 1
ATOM 2645 N N . THR B 1 51 ? 27.97897 15.47798 49.85438 1.000 85.38012 50 THR B N 1
ATOM 2646 C CA . THR B 1 51 ? 27.81527 14.02864 49.81754 1.000 84.79642 50 THR B CA 1
ATOM 2647 C C . THR B 1 51 ? 28.07450 13.47914 48.41945 1.000 84.86734 50 THR B C 1
ATOM 2648 O O . THR B 1 51 ? 28.65938 12.40043 48.26638 1.000 80.71302 50 THR B O 1
ATOM 2652 N N . LEU B 1 52 ? 27.65635 14.21325 47.38573 1.000 80.16001 51 LEU B N 1
ATOM 2653 C CA . LEU B 1 52 ? 27.81469 13.72564 46.01931 1.000 75.93726 51 LEU B CA 1
ATOM 2654 C C . LEU B 1 52 ? 29.28317 13.64342 45.61828 1.000 73.96330 51 LEU B C 1
ATOM 2655 O O . LEU B 1 52 ? 29.69912 12.67169 44.97611 1.000 80.15458 51 LEU B O 1
ATOM 2660 N N . ARG B 1 53 ? 30.08437 14.65208 45.97716 1.000 75.54338 52 ARG B N 1
ATOM 2661 C CA . ARG B 1 53 ? 31.50780 14.59656 45.65445 1.000 79.59585 52 ARG B CA 1
ATOM 2662 C C . ARG B 1 53 ? 32.21951 13.50231 46.43839 1.000 80.76781 52 ARG B C 1
ATOM 2663 O O . ARG B 1 53 ? 33.15294 12.88043 45.91845 1.000 76.34467 52 ARG B O 1
ATOM 2671 N N . ILE B 1 54 ? 31.80972 13.26119 47.68545 1.000 77.11534 53 ILE B N 1
ATOM 2672 C CA . ILE B 1 54 ? 32.39264 12.16228 48.45027 1.000 73.85886 53 ILE B CA 1
ATOM 2673 C C . ILE B 1 54 ? 32.08011 10.83305 47.77415 1.000 74.81757 53 ILE B C 1
ATOM 2674 O O . ILE B 1 54 ? 32.94279 9.95153 47.66780 1.000 75.04293 53 ILE B O 1
ATOM 2679 N N . VAL B 1 55 ? 30.83949 10.66943 47.30790 1.000 76.47077 54 VAL B N 1
ATOM 2680 C CA . VAL B 1 55 ? 30.48020 9.49362 46.51934 1.000 73.02900 54 VAL B CA 1
ATOM 2681 C C . VAL B 1 55 ? 31.33154 9.41965 45.25818 1.000 72.53777 54 VAL B C 1
ATOM 2682 O O . VAL B 1 55 ? 31.80782 8.34459 44.87389 1.000 73.69028 54 VAL B O 1
ATOM 2686 N N . TYR B 1 56 ? 31.54617 10.56483 44.60405 1.000 76.91566 55 TYR B N 1
ATOM 2687 C CA . TYR B 1 56 ? 32.37452 10.60555 43.40198 1.000 78.03697 55 TYR B CA 1
ATOM 2688 C C . TYR B 1 56 ? 33.77982 10.08554 43.67903 1.000 75.89252 55 TYR B C 1
ATOM 2689 O O . TYR B 1 56 ? 34.35926 9.37012 42.85344 1.000 78.04579 55 TYR B O 1
ATOM 2698 N N . VAL B 1 57 ? 34.34784 10.44320 44.83254 1.000 75.83034 56 VAL B N 1
ATOM 2699 C CA . VAL B 1 57 ? 35.68360 9.96893 45.18512 1.000 77.50254 56 VAL B CA 1
ATOM 2700 C C . VAL B 1 57 ? 35.68233 8.45733 45.37666 1.000 78.97265 56 VAL B C 1
ATOM 2701 O O . VAL B 1 57 ? 36.56978 7.75162 44.88191 1.000 79.30667 56 VAL B O 1
ATOM 2705 N N . ILE B 1 58 ? 34.67947 7.93708 46.08784 1.000 79.27588 57 ILE B N 1
ATOM 2706 C CA . ILE B 1 58 ? 34.63730 6.51044 46.40132 1.000 75.68385 57 ILE B CA 1
ATOM 2707 C C . ILE B 1 58 ? 34.49807 5.67637 45.13227 1.000 78.41813 57 ILE B C 1
ATOM 2708 O O . ILE B 1 58 ? 35.10178 4.60304 45.00963 1.000 75.16398 57 ILE B O 1
ATOM 2713 N N . VAL B 1 59 ? 33.70781 6.15380 44.16731 1.000 81.27835 58 VAL B N 1
ATOM 2714 C CA . VAL B 1 59 ? 33.53075 5.40992 42.92139 1.000 76.94527 58 VAL B CA 1
ATOM 2715 C C . VAL B 1 59 ? 34.84824 5.31121 42.16326 1.000 73.41168 58 VAL B C 1
ATOM 2716 O O . VAL B 1 59 ? 35.18914 4.25467 41.61701 1.000 83.65818 58 VAL B O 1
ATOM 2720 N N . VAL B 1 60 ? 35.61069 6.40528 42.12030 1.000 80.75159 59 VAL B N 1
ATOM 2721 C CA . VAL B 1 60 ? 36.87138 6.40545 41.38353 1.000 78.99632 59 VAL B CA 1
ATOM 2722 C C . VAL B 1 60 ? 37.86971 5.45557 42.03454 1.000 81.25224 59 VAL B C 1
ATOM 2723 O O . VAL B 1 60 ? 38.52333 4.65524 41.35541 1.000 89.15541 59 VAL B O 1
ATOM 2727 N N . VAL B 1 61 ? 37.99916 5.52747 43.36127 1.000 87.97161 60 VAL B N 1
ATOM 2728 C CA . VAL B 1 61 ? 38.94631 4.66680 44.06586 1.000 83.14473 60 VAL B CA 1
ATOM 2729 C C . VAL B 1 61 ? 38.56109 3.20029 43.90832 1.000 85.35554 60 VAL B C 1
ATOM 2730 O O . VAL B 1 61 ? 39.42143 2.33738 43.69278 1.000 90.30896 60 VAL B O 1
ATOM 2734 N N . LEU B 1 62 ? 37.26525 2.89280 44.01189 1.000 87.33423 61 LEU B N 1
ATOM 2735 C CA . LEU B 1 62 ? 36.81832 1.51830 43.80519 1.000 78.63719 61 LEU B CA 1
ATOM 2736 C C . LEU B 1 62 ? 37.00214 1.08528 42.35581 1.000 83.44714 61 LEU B C 1
ATOM 2737 O O . LEU B 1 62 ? 37.30981 -0.08180 42.08707 1.000 89.16536 61 LEU B O 1
ATOM 2742 N N . GLN B 1 63 ? 36.80810 2.00523 41.40722 1.000 81.78646 62 GLN B N 1
ATOM 2743 C CA . GLN B 1 63 ? 37.03397 1.67141 40.00403 1.000 90.02800 62 GLN B CA 1
ATOM 2744 C C . GLN B 1 63 ? 38.50420 1.37209 39.73985 1.000 93.84886 62 GLN B C 1
ATOM 2745 O O . GLN B 1 63 ? 38.82953 0.48691 38.93961 1.000 100.85625 62 GLN B O 1
ATOM 2751 N N . ILE B 1 64 ? 39.40581 2.10457 40.39810 1.000 86.47432 63 ILE B N 1
ATOM 2752 C CA . ILE B 1 64 ? 40.83475 1.85531 40.22907 1.000 88.33787 63 ILE B CA 1
ATOM 2753 C C . ILE B 1 64 ? 41.20035 0.47750 40.76670 1.000 90.65681 63 ILE B C 1
ATOM 2754 O O . ILE B 1 64 ? 41.99107 -0.25414 40.15754 1.000 98.25094 63 ILE B O 1
ATOM 2759 N N . ALA B 1 65 ? 40.63051 0.10137 41.91507 1.000 93.16646 64 ALA B N 1
ATOM 2760 C CA . ALA B 1 65 ? 40.91055 -1.21201 42.48744 1.000 90.71589 64 ALA B CA 1
ATOM 2761 C C . ALA B 1 65 ? 40.45676 -2.32917 41.55623 1.000 86.70613 64 ALA B C 1
ATOM 2762 O O . ALA B 1 65 ? 41.17122 -3.32116 41.36956 1.000 94.10299 64 ALA B O 1
ATOM 2764 N N . LEU B 1 66 ? 39.26721 -2.18844 40.96634 1.000 87.41760 65 LEU B N 1
ATOM 2765 C CA . LEU B 1 66 ? 38.77693 -3.20203 40.03761 1.000 92.20767 65 LEU B CA 1
ATOM 2766 C C . LEU B 1 66 ? 39.60814 -3.22933 38.76099 1.000 95.82915 65 LEU B C 1
ATOM 2767 O O . LEU B 1 66 ? 39.83113 -4.29840 38.18070 1.000 95.80767 65 LEU B O 1
ATOM 2772 N N . GLU B 1 67 ? 40.07280 -2.06323 38.30720 1.000 99.35584 66 GLU B N 1
ATOM 2773 C CA . GLU B 1 67 ? 40.88087 -2.01375 37.09360 1.000 106.83727 66 GLU B CA 1
ATOM 2774 C C . GLU B 1 67 ? 42.27831 -2.57074 37.33575 1.000 110.36742 66 GLU B C 1
ATOM 2775 O O . GLU B 1 67 ? 42.80541 -3.32095 36.50571 1.000 116.53647 66 GLU B O 1
ATOM 2781 N N . ALA B 1 68 ? 42.89608 -2.21200 38.46447 1.000 104.23099 67 ALA B N 1
ATOM 2782 C CA . ALA B 1 68 ? 44.23586 -2.70670 38.76324 1.000 108.52923 67 ALA B CA 1
ATOM 2783 C C . ALA B 1 68 ? 44.24590 -4.21254 38.99028 1.000 114.38204 67 ALA B C 1
ATOM 2784 O O . ALA B 1 68 ? 45.23649 -4.87922 38.66881 1.000 110.94653 67 ALA B O 1
ATOM 2786 N N . HIS B 1 69 ? 43.16199 -4.76371 39.54164 1.000 105.55153 68 HIS B N 1
ATOM 2787 C CA . HIS B 1 69 ? 43.08778 -6.20728 39.74028 1.000 102.52484 68 HIS B CA 1
ATOM 2788 C C . HIS B 1 69 ? 43.01906 -6.94367 38.40842 1.000 103.62865 68 HIS B C 1
ATOM 2789 O O . HIS B 1 69 ? 43.66601 -7.98292 38.23274 1.000 95.93278 68 HIS B O 1
ATOM 2796 N N . ARG B 1 70 ? 42.23988 -6.42027 37.45851 1.000 106.30583 69 ARG B N 1
ATOM 2797 C CA . ARG B 1 70 ? 42.13625 -7.05722 36.15023 1.000 110.52741 69 ARG B CA 1
ATOM 2798 C C . ARG B 1 70 ? 43.42720 -6.92033 35.35191 1.000 105.14667 69 ARG B C 1
ATOM 2799 O O . ARG B 1 70 ? 43.76107 -7.80791 34.55845 1.000 107.77808 69 ARG B O 1
ATOM 2807 N N . ASN B 1 71 ? 44.17094 -5.83265 35.55568 1.000 105.75187 70 ASN B N 1
ATOM 2808 C CA . ASN B 1 71 ? 45.40797 -5.60887 34.81890 1.000 103.09126 70 ASN B CA 1
ATOM 2809 C C . ASN B 1 71 ? 46.60134 -6.34678 35.41039 1.000 106.25709 70 ASN B C 1
ATOM 2810 O O . ASN B 1 71 ? 47.67562 -6.33710 34.79908 1.000 114.14182 70 ASN B O 1
ATOM 2815 N N . GLY B 1 72 ? 46.44568 -6.98221 36.57340 1.000 102.09024 71 GLY B N 1
ATOM 2816 C CA . GLY B 1 72 ? 47.48550 -7.77326 37.18484 1.000 103.58475 71 GLY B CA 1
ATOM 2817 C C . GLY B 1 72 ? 48.16857 -7.10534 38.36209 1.000 113.20681 71 GLY B C 1
ATOM 2818 O O . GLY B 1 72 ? 48.67976 -7.80214 39.24649 1.000 116.66263 71 GLY B O 1
ATOM 2819 N N . GLN B 1 73 ? 48.19103 -5.77564 38.39267 1.000 121.53708 72 GLN B N 1
ATOM 2820 C CA . GLN B 1 73 ? 48.83793 -5.03614 39.47436 1.000 135.35460 72 GLN B CA 1
ATOM 2821 C C . GLN B 1 73 ? 47.99276 -5.18027 40.73299 1.000 123.19996 72 GLN B C 1
ATOM 2822 O O . GLN B 1 73 ? 47.00067 -4.47190 40.91775 1.000 130.76658 72 GLN B O 1
ATOM 2828 N N . GLU B 1 74 ? 48.38876 -6.10374 41.61088 1.000 119.66720 73 GLU B N 1
ATOM 2829 C CA . GLU B 1 74 ? 47.58686 -6.39535 42.79344 1.000 115.32727 73 GLU B CA 1
ATOM 2830 C C . GLU B 1 74 ? 47.88547 -5.43608 43.93854 1.000 111.24511 73 GLU B C 1
ATOM 2831 O O . GLU B 1 74 ? 46.97412 -5.05923 44.68322 1.000 109.71598 73 GLU B O 1
ATOM 2837 N N . GLU B 1 75 ? 49.14946 -5.03389 44.09940 1.000 118.26957 74 GLU B N 1
ATOM 2838 C CA . GLU B 1 75 ? 49.50187 -4.14859 45.20540 1.000 125.48596 74 GLU B CA 1
ATOM 2839 C C . GLU B 1 75 ? 48.82837 -2.78803 45.08073 1.000 117.29755 74 GLU B C 1
ATOM 2840 O O . GLU B 1 75 ? 48.50509 -2.16227 46.09706 1.000 104.64931 74 GLU B O 1
ATOM 2846 N N . LEU B 1 76 ? 48.60650 -2.31241 43.85369 1.000 119.97301 75 LEU B N 1
ATOM 2847 C CA . LEU B 1 76 ? 47.88537 -1.05761 43.67696 1.000 116.22835 75 LEU B CA 1
ATOM 2848 C C . LEU B 1 76 ? 46.38873 -1.23764 43.89558 1.000 106.71241 75 LEU B C 1
ATOM 2849 O O . LEU B 1 76 ? 45.72470 -0.32120 44.39277 1.000 112.96099 75 LEU B O 1
ATOM 2854 N N . ALA B 1 77 ? 45.84405 -2.40123 43.53121 1.000 104.86301 76 ALA B N 1
ATOM 2855 C CA . ALA B 1 77 ? 44.43309 -2.66974 43.78752 1.000 101.05718 76 ALA B CA 1
ATOM 2856 C C . ALA B 1 77 ? 44.16535 -2.79111 45.28169 1.000 103.49597 76 ALA B C 1
ATOM 2857 O O . ALA B 1 77 ? 43.14813 -2.29509 45.78022 1.000 104.32407 76 ALA B O 1
ATOM 2859 N N . LYS B 1 78 ? 45.06838 -3.45291 46.00909 1.000 106.23327 77 LYS B N 1
ATOM 2860 C CA . LYS B 1 78 ? 44.93407 -3.55217 47.45834 1.000 107.47664 77 LYS B CA 1
ATOM 2861 C C . LYS B 1 78 ? 45.04648 -2.18240 48.11422 1.000 99.38715 77 LYS B C 1
ATOM 2862 O O . LYS B 1 78 ? 44.35530 -1.89744 49.09940 1.000 107.09458 77 LYS B O 1
ATOM 2868 N N . LEU B 1 79 ? 45.91716 -1.32132 47.58208 1.000 101.04693 78 LEU B N 1
ATOM 2869 C CA . LEU B 1 79 ? 46.06200 0.02219 48.13227 1.000 96.38873 78 LEU B CA 1
ATOM 2870 C C . LEU B 1 79 ? 44.79720 0.84483 47.92075 1.000 88.97494 78 LEU B C 1
ATOM 2871 O O . LEU B 1 79 ? 44.40420 1.62552 48.79539 1.000 91.94887 78 LEU B O 1
ATOM 2876 N N . ALA B 1 80 ? 44.14563 0.68352 46.76695 1.000 88.45580 79 ALA B N 1
ATOM 2877 C CA . ALA B 1 80 ? 42.90308 1.40588 46.51662 1.000 85.78971 79 ALA B CA 1
ATOM 2878 C C . ALA B 1 80 ? 41.76900 0.87732 47.38631 1.000 86.26033 79 ALA B C 1
ATOM 2879 O O . ALA B 1 80 ? 40.93357 1.65385 47.86313 1.000 91.36650 79 ALA B O 1
ATOM 2881 N N . LEU B 1 81 ? 41.72254 -0.43899 47.60780 1.000 87.40008 80 LEU B N 1
ATOM 2882 C CA . LEU B 1 81 ? 40.70007 -0.99875 48.48649 1.000 86.57302 80 LEU B CA 1
ATOM 2883 C C . LEU B 1 81 ? 40.86691 -0.49744 49.91534 1.000 89.36459 80 LEU B C 1
ATOM 2884 O O . LEU B 1 81 ? 39.88060 -0.16862 50.58553 1.000 83.93573 80 LEU B O 1
ATOM 2889 N N . ARG B 1 82 ? 42.10851 -0.43877 50.40194 1.000 84.78826 81 ARG B N 1
ATOM 2890 C CA . ARG B 1 82 ? 42.35435 0.12531 51.72438 1.000 83.89279 81 ARG B CA 1
ATOM 2891 C C . ARG B 1 82 ? 42.02933 1.61318 51.75506 1.000 91.54726 81 ARG B C 1
ATOM 2892 O O . ARG B 1 82 ? 41.49462 2.11757 52.74915 1.000 93.18297 81 ARG B O 1
ATOM 2900 N N . THR B 1 83 ? 42.34423 2.33073 50.67375 1.000 91.69665 82 THR B N 1
ATOM 2901 C CA . THR B 1 83 ? 42.02634 3.75362 50.60786 1.000 86.53040 82 THR B CA 1
ATOM 2902 C C . THR B 1 83 ? 40.52180 3.98154 50.51795 1.000 84.29217 82 THR B C 1
ATOM 2903 O O . THR B 1 83 ? 39.99154 4.91412 51.13347 1.000 91.51395 82 THR B O 1
ATOM 2907 N N . ALA B 1 84 ? 39.81601 3.13608 49.76291 1.000 88.67502 83 ALA B N 1
ATOM 2908 C CA . ALA B 1 84 ? 38.37047 3.29209 49.63740 1.000 87.70648 83 ALA B CA 1
ATOM 2909 C C . ALA B 1 84 ? 37.66492 3.00104 50.95517 1.000 83.24537 83 ALA B C 1
ATOM 2910 O O . ALA B 1 84 ? 36.70343 3.69021 51.31505 1.000 80.98735 83 ALA B O 1
ATOM 2912 N N . GLU B 1 85 ? 38.12257 1.98022 51.68426 1.000 83.33299 84 GLU B N 1
ATOM 2913 C CA . GLU B 1 85 ? 37.50669 1.65418 52.96624 1.000 86.60800 84 GLU B CA 1
ATOM 2914 C C . GLU B 1 85 ? 37.70931 2.77780 53.97543 1.000 98.06340 84 GLU B C 1
ATOM 2915 O O . GLU B 1 85 ? 36.79677 3.10044 54.74528 1.000 92.48418 84 GLU B O 1
ATOM 2921 N N . GLU B 1 86 ? 38.89925 3.38510 53.98739 1.000 94.44949 85 GLU B N 1
ATOM 2922 C CA . GLU B 1 86 ? 39.14692 4.50200 54.89237 1.000 96.09817 85 GLU B CA 1
ATOM 2923 C C . GLU B 1 86 ? 38.32987 5.72661 54.50390 1.000 86.85620 85 GLU B C 1
ATOM 2924 O O . GLU B 1 86 ? 37.90532 6.48828 55.38025 1.000 90.50352 85 GLU B O 1
ATOM 2930 N N . ALA B 1 87 ? 38.10728 5.93857 53.20429 1.000 83.94265 86 ALA B N 1
ATOM 2931 C CA . ALA B 1 87 ? 37.20361 7.00173 52.77902 1.000 83.63880 86 ALA B CA 1
ATOM 2932 C C . ALA B 1 87 ? 35.78923 6.73800 53.27688 1.000 82.98347 86 ALA B C 1
ATOM 2933 O O . ALA B 1 87 ? 35.06105 7.67138 53.63442 1.000 87.91943 86 ALA B O 1
ATOM 2935 N N . ILE B 1 88 ? 35.38259 5.46780 53.30101 1.000 77.72880 87 ILE B N 1
ATOM 2936 C CA . ILE B 1 88 ? 34.08126 5.10974 53.85357 1.000 87.55635 87 ILE B CA 1
ATOM 2937 C C . ILE B 1 88 ? 34.05957 5.34336 55.35913 1.000 95.53509 87 ILE B C 1
ATOM 2938 O O . ILE B 1 88 ? 33.08278 5.87001 55.90533 1.000 94.12691 87 ILE B O 1
ATOM 2943 N N . LYS B 1 89 ? 35.13674 4.96359 56.05262 1.000 98.41304 88 LYS B N 1
ATOM 2944 C CA . LYS B 1 89 ? 35.20982 5.19196 57.49278 1.000 93.48757 88 LYS B CA 1
ATOM 2945 C C . LYS B 1 89 ? 35.21467 6.68092 57.81474 1.000 95.43521 88 LYS B C 1
ATOM 2946 O O . LYS B 1 89 ? 34.63860 7.10809 58.82239 1.000 102.92752 88 LYS B O 1
ATOM 2952 N N . ALA B 1 90 ? 35.86576 7.48663 56.97228 1.000 93.39145 89 ALA B N 1
ATOM 2953 C CA . ALA B 1 90 ? 35.85208 8.93165 57.17272 1.000 88.90421 89 ALA B CA 1
ATOM 2954 C C . ALA B 1 90 ? 34.45032 9.49836 56.99380 1.000 86.37864 89 ALA B C 1
ATOM 2955 O O . ALA B 1 90 ? 34.03184 10.38721 57.74418 1.000 85.39551 89 ALA B O 1
ATOM 2957 N N . THR B 1 91 ? 33.71177 8.99633 56.00286 1.000 90.21691 90 THR B N 1
ATOM 2958 C CA . THR B 1 91 ? 32.36103 9.48984 55.75879 1.000 86.69437 90 THR B CA 1
ATOM 2959 C C . THR B 1 91 ? 31.40473 9.05832 56.86328 1.000 91.08033 90 THR B C 1
ATOM 2960 O O . THR B 1 91 ? 30.53883 9.83651 57.27962 1.000 90.04447 90 THR B O 1
ATOM 2964 N N . GLU B 1 92 ? 31.54921 7.82384 57.35327 1.000 93.23058 91 GLU B N 1
ATOM 2965 C CA . GLU B 1 92 ? 30.66394 7.33610 58.40696 1.000 96.72338 91 GLU B CA 1
ATOM 2966 C C . GLU B 1 92 ? 30.81967 8.14848 59.68674 1.000 88.76488 91 GLU B C 1
ATOM 2967 O O . GLU B 1 92 ? 29.83248 8.42081 60.38013 1.000 91.67312 91 GLU B O 1
ATOM 2973 N N . ARG B 1 93 ? 32.05136 8.53918 60.02247 1.000 82.87565 92 ARG B N 1
ATOM 2974 C CA . ARG B 1 93 ? 32.24787 9.43705 61.15595 1.000 86.19634 92 ARG B CA 1
ATOM 2975 C C . ARG B 1 93 ? 31.65487 10.81070 60.87129 1.000 93.94423 92 ARG B C 1
ATOM 2976 O O . ARG B 1 93 ? 31.09539 11.45145 61.76932 1.000 81.58132 92 ARG B O 1
ATOM 2984 N N . GLY B 1 94 ? 31.77304 11.27959 59.62654 1.000 92.66633 93 GLY B N 1
ATOM 2985 C CA . GLY B 1 94 ? 31.16106 12.54345 59.25609 1.000 82.17224 93 GLY B CA 1
ATOM 2986 C C . GLY B 1 94 ? 29.64785 12.51717 59.33500 1.000 93.99330 93 GLY B C 1
ATOM 2987 O O . GLY B 1 94 ? 29.01775 13.55018 59.57803 1.000 87.79662 93 GLY B O 1
ATOM 2988 N N . GLU B 1 95 ? 29.04271 11.34516 59.12501 1.000 106.02570 94 GLU B N 1
ATOM 2989 C CA . GLU B 1 95 ? 27.59416 11.22544 59.25861 1.000 101.90975 94 GLU B CA 1
ATOM 2990 C C . GLU B 1 95 ? 27.16318 11.43646 60.70435 1.000 99.79033 94 GLU B C 1
ATOM 2991 O O . GLU B 1 95 ? 26.19866 12.16076 60.97722 1.000 98.92872 94 GLU B O 1
ATOM 2997 N N . GLU B 1 96 ? 27.86824 10.80623 61.64689 1.000 101.64134 95 GLU B N 1
ATOM 2998 C CA . GLU B 1 96 ? 27.58081 11.03251 63.05836 1.000 106.90338 95 GLU B CA 1
ATOM 2999 C C . GLU B 1 96 ? 27.96966 12.44078 63.48608 1.000 107.60153 95 GLU B C 1
ATOM 3000 O O . GLU B 1 96 ? 27.33814 13.01134 64.38273 1.000 109.71128 95 GLU B O 1
ATOM 3006 N N . GLU B 1 97 ? 29.00240 13.01258 62.86185 1.000 94.18256 96 GLU B N 1
ATOM 3007 C CA . GLU B 1 97 ? 29.36639 14.39612 63.14758 1.000 88.95907 96 GLU B CA 1
ATOM 3008 C C . GLU B 1 97 ? 28.25310 15.35124 62.73781 1.000 80.82984 96 GLU B C 1
ATOM 3009 O O . GLU B 1 97 ? 27.92334 16.28638 63.47646 1.000 83.36414 96 GLU B O 1
ATOM 3015 N N . THR B 1 98 ? 27.66011 15.13002 61.56281 1.000 82.19261 97 THR B N 1
ATOM 3016 C CA . THR B 1 98 ? 26.53810 15.95756 61.13196 1.000 86.34580 97 THR B CA 1
ATOM 3017 C C . THR B 1 98 ? 25.32570 15.75561 62.03363 1.000 79.83101 97 THR B C 1
ATOM 3018 O O . THR B 1 98 ? 24.61331 16.71543 62.34945 1.000 76.86208 97 THR B O 1
ATOM 3022 N N . LEU B 1 99 ? 25.08106 14.51515 62.46496 1.000 82.76620 98 LEU B N 1
ATOM 3023 C CA . LEU B 1 99 ? 23.92049 14.23724 63.30527 1.000 85.36846 98 LEU B CA 1
ATOM 3024 C C . LEU B 1 99 ? 24.02191 14.93387 64.65603 1.000 80.91038 98 LEU B C 1
ATOM 3025 O O . LEU B 1 99 ? 23.00148 15.35065 65.21650 1.000 77.50016 98 LEU B O 1
ATOM 3030 N N . ARG B 1 100 ? 25.23576 15.07271 65.19344 1.000 79.40511 99 ARG B N 1
ATOM 3031 C CA . ARG B 1 100 ? 25.40881 15.78561 66.45341 1.000 81.94463 99 ARG B CA 1
ATOM 3032 C C . ARG B 1 100 ? 25.29516 17.29308 66.27152 1.000 80.63739 99 ARG B C 1
ATOM 3033 O O . ARG B 1 100 ? 24.81799 17.98735 67.17605 1.000 79.25961 99 ARG B O 1
ATOM 3041 N N . ILE B 1 101 ? 25.72742 17.81328 65.12092 1.000 86.23636 100 ILE B N 1
ATOM 3042 C CA . ILE B 1 101 ? 25.60234 19.24300 64.85735 1.000 78.38679 100 ILE B CA 1
ATOM 3043 C C . ILE B 1 101 ? 24.13745 19.62590 64.68085 1.000 79.86807 100 ILE B C 1
ATOM 3044 O O . ILE B 1 101 ? 23.70052 20.69123 65.13335 1.000 99.54010 100 ILE B O 1
ATOM 3049 N N . VAL B 1 102 ? 23.35543 18.76577 64.02337 1.000 85.08818 101 VAL B N 1
ATOM 3050 C CA . VAL B 1 102 ? 21.92558 19.02504 63.87242 1.000 82.88680 101 VAL B CA 1
ATOM 3051 C C . VAL B 1 102 ? 21.24215 19.05049 65.23419 1.000 80.90378 101 VAL B C 1
ATOM 3052 O O . VAL B 1 102 ? 20.39257 19.90914 65.50299 1.000 82.38384 101 VAL B O 1
ATOM 3056 N N . TYR B 1 103 ? 21.60875 18.11821 66.11924 1.000 78.36840 102 TYR B N 1
ATOM 3057 C CA . TYR B 1 103 ? 21.04022 18.11385 67.46345 1.000 87.46973 102 TYR B CA 1
ATOM 3058 C C . TYR B 1 103 ? 21.40384 19.38151 68.22484 1.000 91.90195 102 TYR B C 1
ATOM 3059 O O . TYR B 1 103 ? 20.61264 19.86067 69.04534 1.000 89.23417 102 TYR B O 1
ATOM 3068 N N . VAL B 1 104 ? 22.59576 19.92917 67.97602 1.000 91.13923 103 VAL B N 1
ATOM 3069 C CA . VAL B 1 104 ? 22.96791 21.21501 68.56153 1.000 86.23819 103 VAL B CA 1
ATOM 3070 C C . VAL B 1 104 ? 21.96806 22.28777 68.14913 1.000 84.14298 103 VAL B C 1
ATOM 3071 O O . VAL B 1 104 ? 21.47241 23.05683 68.98096 1.000 86.24533 103 VAL B O 1
ATOM 3075 N N . ILE B 1 105 ? 21.65091 22.34542 66.85452 1.000 80.50810 104 ILE B N 1
ATOM 3076 C CA . ILE B 1 105 ? 20.73481 23.36261 66.34950 1.000 84.09386 104 ILE B CA 1
ATOM 3077 C C . ILE B 1 105 ? 19.32860 23.13923 66.89427 1.000 92.45896 104 ILE B C 1
ATOM 3078 O O . ILE B 1 105 ? 18.61350 24.09664 67.21416 1.000 91.01523 104 ILE B O 1
ATOM 3083 N N . VAL B 1 106 ? 18.90993 21.87663 67.01018 1.000 91.86227 105 VAL B N 1
ATOM 3084 C CA . VAL B 1 106 ? 17.56397 21.57726 67.49158 1.000 95.73487 105 VAL B CA 1
ATOM 3085 C C . VAL B 1 106 ? 17.39894 22.01966 68.94104 1.000 89.84227 105 VAL B C 1
ATOM 3086 O O . VAL B 1 106 ? 16.36030 22.57516 69.31977 1.000 91.48930 105 VAL B O 1
ATOM 3090 N N . VAL B 1 107 ? 18.41683 21.78645 69.77256 1.000 88.15913 106 VAL B N 1
ATOM 3091 C CA . VAL B 1 107 ? 18.33963 22.18940 71.17404 1.000 99.31459 106 VAL B CA 1
ATOM 3092 C C . VAL B 1 107 ? 18.27468 23.70705 71.29259 1.000 95.57288 106 VAL B C 1
ATOM 3093 O O . VAL B 1 107 ? 17.48985 24.24866 72.08085 1.000 92.55509 106 VAL B O 1
ATOM 3097 N N . VAL B 1 108 ? 19.09414 24.41581 70.51309 1.000 92.25535 107 VAL B N 1
ATOM 3098 C CA . VAL B 1 108 ? 19.10540 25.87584 70.56929 1.000 93.31059 107 VAL B CA 1
ATOM 3099 C C . VAL B 1 108 ? 17.75251 26.43589 70.14794 1.000 94.69594 107 VAL B C 1
ATOM 3100 O O . VAL B 1 108 ? 17.19611 27.32476 70.80394 1.000 93.57194 107 VAL B O 1
ATOM 3104 N N . LEU B 1 109 ? 17.20470 25.92727 69.04144 1.000 98.38440 108 LEU B N 1
ATOM 3105 C CA . LEU B 1 109 ? 15.89228 26.38406 68.59772 1.000 100.39435 108 LEU B CA 1
ATOM 3106 C C . LEU B 1 109 ? 14.80288 26.00648 69.59208 1.000 100.44060 108 LEU B C 1
ATOM 3107 O O . LEU B 1 109 ? 13.80735 26.72811 69.72139 1.000 94.56910 108 LEU B O 1
ATOM 3112 N N . GLN B 1 110 ? 14.96927 24.88536 70.29781 1.000 95.79687 109 GLN B N 1
ATOM 3113 C CA . GLN B 1 110 ? 14.03432 24.54386 71.36388 1.000 102.74175 109 GLN B CA 1
ATOM 3114 C C . GLN B 1 110 ? 14.10802 25.56085 72.49534 1.000 107.35837 109 GLN B C 1
ATOM 3115 O O . GLN B 1 110 ? 13.08657 25.89511 73.10697 1.000 107.57837 109 GLN B O 1
ATOM 3121 N N . ILE B 1 111 ? 15.31049 26.06148 72.78787 1.000 98.27337 110 ILE B N 1
ATOM 3122 C CA . ILE B 1 111 ? 15.44983 27.14793 73.75272 1.000 94.96791 110 ILE B CA 1
ATOM 3123 C C . ILE B 1 111 ? 14.75916 28.40272 73.23638 1.000 99.63068 110 ILE B C 1
ATOM 3124 O O . ILE B 1 111 ? 14.03829 29.08394 73.97542 1.000 104.49586 110 ILE B O 1
ATOM 3129 N N . ALA B 1 112 ? 14.96615 28.72459 71.95732 1.000 101.02916 111 ALA B N 1
ATOM 3130 C CA . ALA B 1 112 ? 14.34761 29.91049 71.37428 1.000 103.79499 111 ALA B CA 1
ATOM 3131 C C . ALA B 1 112 ? 12.83288 29.77046 71.29672 1.000 106.32264 111 ALA B C 1
ATOM 3132 O O . ALA B 1 112 ? 12.10270 30.74259 71.52254 1.000 108.44633 111 ALA B O 1
ATOM 3134 N N . LEU B 1 113 ? 12.34266 28.57261 70.96832 1.000 107.05482 112 LEU B N 1
ATOM 3135 C CA . LEU B 1 113 ? 10.90097 28.36386 70.87915 1.000 113.36272 112 LEU B CA 1
ATOM 3136 C C . LEU B 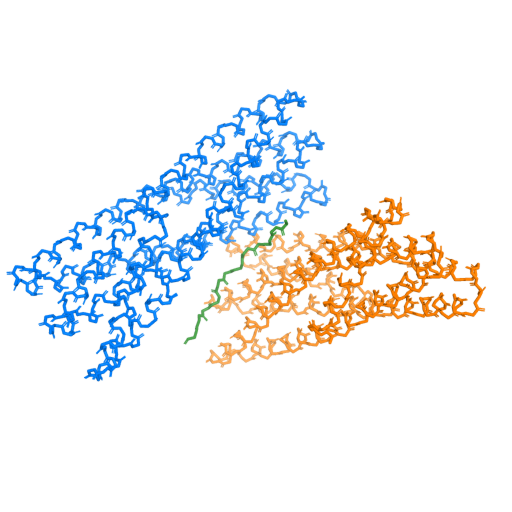1 113 ? 10.23375 28.54001 72.23760 1.000 113.99691 112 LEU B C 1
ATOM 3137 O O . LEU B 1 113 ? 9.15170 29.13108 72.33508 1.000 108.73444 112 LEU B O 1
ATOM 3142 N N . GLU B 1 114 ? 10.86385 28.03272 73.29923 1.000 114.59171 113 GLU B N 1
ATOM 3143 C CA . GLU B 1 114 ? 10.29484 28.18382 74.63422 1.000 117.70464 113 GLU B CA 1
ATOM 3144 C C . GLU B 1 114 ? 10.46581 29.60777 75.14944 1.000 123.54390 113 GLU B C 1
ATOM 3145 O O . GLU B 1 114 ? 9.57475 30.14178 75.82018 1.000 147.97872 113 GLU B O 1
ATOM 3151 N N . ALA B 1 115 ? 11.60379 30.23837 74.84723 1.000 124.16793 114 ALA B N 1
ATOM 3152 C CA . ALA B 1 115 ? 11.83521 31.60645 75.30126 1.000 121.88512 114 ALA B CA 1
ATOM 3153 C C . ALA B 1 115 ? 10.87655 32.58385 74.63289 1.000 126.72092 114 ALA B C 1
ATOM 3154 O O . ALA B 1 115 ? 10.33698 33.48053 75.29171 1.000 136.52395 114 ALA B O 1
ATOM 3156 N N . HIS B 1 116 ? 10.65455 32.42996 73.32518 1.000 122.39735 115 HIS B N 1
ATOM 3157 C CA . HIS B 1 116 ? 9.72730 33.31276 72.62581 1.000 134.24614 115 HIS B CA 1
ATOM 3158 C C . HIS B 1 116 ? 8.28992 33.09489 73.07985 1.000 137.45203 115 HIS B C 1
ATOM 3159 O O . HIS B 1 116 ? 7.49843 34.04447 73.10414 1.000 138.46741 115 HIS B O 1
ATOM 3166 N N . ARG B 1 117 ? 7.93380 31.86173 73.44237 1.000 138.01619 116 ARG B N 1
ATOM 3167 C CA . ARG B 1 117 ? 6.57465 31.58532 73.89046 1.000 143.29276 116 ARG B CA 1
ATOM 3168 C C . ARG B 1 117 ? 6.33068 32.07422 75.31297 1.000 148.67216 116 ARG B C 1
ATOM 3169 O O . ARG B 1 117 ? 5.19158 32.40348 75.66266 1.000 151.20962 116 ARG B O 1
ATOM 3177 N N . ASN B 1 118 ? 7.37371 32.13608 76.13815 1.000 150.26917 117 ASN B N 1
ATOM 3178 C CA . ASN B 1 118 ? 7.24571 32.58056 77.51963 1.000 160.76010 117 ASN B CA 1
ATOM 3179 C C . ASN B 1 118 ? 7.53710 34.06513 77.70060 1.000 164.16640 117 ASN B C 1
ATOM 3180 O O . ASN B 1 118 ? 7.47650 34.55833 78.83149 1.000 173.64054 117 ASN B O 1
ATOM 3185 N N . GLY B 1 119 ? 7.84902 34.78687 76.62492 1.000 153.97503 118 GLY B N 1
ATOM 3186 C CA . GLY B 1 119 ? 8.01846 36.22057 76.66866 1.000 154.51821 118 GLY B CA 1
ATOM 3187 C C . GLY B 1 119 ? 9.45464 36.70333 76.63310 1.000 152.70276 118 GLY B C 1
ATOM 3188 O O . GLY B 1 119 ? 9.68671 37.87507 76.31291 1.000 157.96752 118 GLY B O 1
ATOM 3189 N N . GLN B 1 120 ? 10.42278 35.84333 76.95494 1.000 140.27717 119 GLN B N 1
ATOM 3190 C CA . GLN B 1 120 ? 11.83359 36.23304 76.94297 1.000 133.13501 119 GLN B CA 1
ATOM 3191 C C . GLN B 1 120 ? 12.26093 36.46608 75.49634 1.000 132.88671 119 GLN B C 1
ATOM 3192 O O . GLN B 1 120 ? 12.85537 35.60974 74.83730 1.000 130.00261 119 GLN B O 1
ATOM 3198 N N . GLU B 1 121 ? 11.94714 37.66424 74.99597 1.000 144.22601 120 GLU B N 1
ATOM 3199 C CA . GLU B 1 121 ? 12.27609 37.99948 73.61481 1.000 144.99680 120 GLU B CA 1
ATOM 3200 C C . GLU B 1 121 ? 13.77578 38.17856 73.41933 1.000 140.41753 120 GLU B C 1
ATOM 3201 O O . GLU B 1 121 ? 14.29539 37.89387 72.33451 1.000 146.66345 120 GLU B O 1
ATOM 3207 N N A GLU B 1 122 ? 14.48389 38.65117 74.44861 0.580 130.93333 121 GLU B N 1
ATOM 3208 N N B GLU B 1 122 ? 14.48634 38.64087 74.44903 0.420 130.93926 121 GLU B N 1
ATOM 3209 C CA A GLU B 1 122 ? 15.92728 38.82890 74.33285 0.580 126.01213 121 GLU B CA 1
ATOM 3210 C CA B GLU B 1 122 ? 15.92713 38.82933 74.32986 0.420 126.06125 121 GLU B CA 1
ATOM 3211 C C A GLU B 1 122 ? 16.66165 37.49478 74.34273 0.580 124.17526 121 GLU B C 1
ATOM 3212 C C B GLU B 1 122 ? 16.68258 37.50744 74.37410 0.420 124.16713 121 GLU B C 1
ATOM 3213 O O A GLU B 1 122 ? 17.68625 37.34902 73.66613 0.580 120.86327 121 GLU B O 1
ATOM 3214 O O B GLU B 1 122 ? 17.74123 37.38370 73.74784 0.420 120.87671 121 GLU B O 1
ATOM 3225 N N . LEU B 1 123 ? 16.16198 36.51606 75.10163 1.000 123.53932 122 LEU B N 1
ATOM 3226 C CA . LEU B 1 123 ? 16.80337 35.20526 75.12864 1.000 118.81929 122 LEU B CA 1
ATOM 3227 C C . LEU B 1 123 ? 16.62707 34.48382 73.79901 1.000 115.85307 122 LEU B C 1
ATOM 3228 O O . LEU B 1 123 ? 17.53117 33.77057 73.34750 1.000 110.42972 122 LEU B O 1
ATOM 3233 N N . ALA B 1 124 ? 15.46692 34.65609 73.16026 1.000 115.96037 123 ALA B N 1
ATOM 3234 C CA . ALA B 1 124 ? 15.24862 34.06041 71.84680 1.000 119.35956 123 ALA B CA 1
ATOM 3235 C C . ALA B 1 124 ? 16.21100 34.63788 70.81753 1.000 120.73966 123 ALA B C 1
ATOM 3236 O O . ALA B 1 124 ? 16.76261 33.90197 69.99101 1.000 114.42619 123 ALA B O 1
ATOM 3238 N N . LYS B 1 125 ? 16.42407 35.95648 70.85208 1.000 120.81248 124 LYS B N 1
ATOM 3239 C CA . LYS B 1 125 ? 17.37266 36.57757 69.93317 1.000 121.50248 124 LYS B CA 1
ATOM 3240 C C . LYS B 1 125 ? 18.78526 36.06311 70.17622 1.000 117.22482 124 LYS B C 1
ATOM 3241 O O . LYS B 1 125 ? 19.54886 35.84736 69.22759 1.000 114.62108 124 LYS B O 1
ATOM 3247 N N . LEU B 1 126 ? 19.15137 35.86457 71.44449 1.000 129.30014 125 LEU B N 1
ATOM 3248 C CA . LEU B 1 126 ? 20.45895 35.29954 71.75781 1.000 110.33935 125 LEU B CA 1
ATOM 3249 C C . LEU B 1 126 ? 20.57995 33.87760 71.22455 1.000 115.90922 125 LEU B C 1
ATOM 3250 O O . LEU B 1 126 ? 21.64409 33.47621 70.73918 1.000 123.75289 125 LEU B O 1
ATOM 3255 N N . ALA B 1 127 ? 19.49502 33.10223 71.30067 1.000 109.23291 126 ALA B N 1
ATOM 3256 C CA . ALA B 1 127 ? 19.52865 31.73093 70.80330 1.000 102.25984 126 ALA B CA 1
ATOM 3257 C C . ALA B 1 127 ? 19.67239 31.69517 69.28650 1.000 107.82576 126 ALA B C 1
ATOM 3258 O O . ALA B 1 127 ? 20.45366 30.90025 68.75171 1.000 100.29134 126 ALA B O 1
ATOM 3260 N N . LEU B 1 128 ? 18.93412 32.55268 68.57646 1.000 104.73678 127 LEU B N 1
ATOM 3261 C CA . LEU B 1 128 ? 19.00834 32.55698 67.11818 1.000 95.91370 127 LEU B CA 1
ATOM 3262 C C . LEU B 1 128 ? 20.41164 32.90300 66.63793 1.000 100.93914 127 LEU B C 1
ATOM 3263 O O . LEU B 1 128 ? 20.89367 32.33679 65.64979 1.000 102.73380 127 LEU B O 1
ATOM 3268 N N . ARG B 1 129 ? 21.08420 33.83227 67.32198 1.000 106.15460 128 ARG B N 1
ATOM 3269 C CA . ARG B 1 129 ? 22.44647 34.17711 66.93117 1.000 117.48101 128 ARG B CA 1
ATOM 3270 C C . ARG B 1 129 ? 23.41695 33.03823 67.21326 1.000 108.78802 128 ARG B C 1
ATOM 3271 O O . ARG B 1 129 ? 24.38794 32.85764 66.47012 1.000 117.10132 128 ARG B O 1
ATOM 3279 N N . THR B 1 130 ? 23.17524 32.26113 68.27183 1.000 108.52754 129 THR B N 1
ATOM 3280 C CA . THR B 1 130 ? 23.97494 31.06137 68.49441 1.000 111.58480 129 THR B CA 1
ATOM 3281 C C . THR B 1 130 ? 23.65346 29.99172 67.45921 1.000 103.56224 129 THR B C 1
ATOM 3282 O O . THR B 1 130 ? 24.55265 29.28767 66.98475 1.000 110.04850 129 THR B O 1
ATOM 3286 N N . ALA B 1 131 ? 22.37435 29.85111 67.10238 1.000 100.80848 130 ALA B N 1
ATOM 3287 C CA . ALA B 1 131 ? 21.99935 28.90594 66.05679 1.000 99.69503 130 ALA B CA 1
ATOM 3288 C C . ALA B 1 131 ? 22.56164 29.33009 64.70673 1.000 100.47086 130 ALA B C 1
ATOM 3289 O O . ALA B 1 131 ? 23.00432 28.48609 63.91947 1.000 82.86472 130 ALA B O 1
ATOM 3291 N N . GLU B 1 132 ? 22.55386 30.63513 64.42311 1.000 99.70885 131 GLU B N 1
ATOM 3292 C CA . GLU B 1 132 ? 23.10374 31.12247 63.16256 1.000 94.91622 131 GLU B CA 1
ATOM 3293 C C . GLU B 1 132 ? 24.61444 30.92941 63.10647 1.000 99.99473 131 GLU B C 1
ATOM 3294 O O . GLU B 1 132 ? 25.15646 30.53777 62.06635 1.000 102.41641 131 GLU B O 1
ATOM 3300 N N . GLU B 1 133 ? 25.31204 31.20491 64.21251 1.000 104.30781 132 GLU B N 1
ATOM 3301 C CA . GLU B 1 133 ? 26.75559 30.99173 64.24619 1.000 102.38244 132 GLU B CA 1
ATOM 3302 C C . GLU B 1 133 ? 27.10844 29.51779 64.10222 1.000 98.55777 132 GLU B C 1
ATOM 3303 O O . GLU B 1 133 ? 28.13965 29.18273 63.50832 1.000 100.26261 132 GLU B O 1
ATOM 3309 N N . ALA B 1 134 ? 26.27208 28.62553 64.63784 1.000 103.60579 133 ALA B N 1
ATOM 3310 C CA . ALA B 1 134 ? 26.51345 27.19639 64.47059 1.000 101.99082 133 ALA B CA 1
ATOM 3311 C C . ALA B 1 134 ? 26.34853 26.77903 63.01497 1.000 97.27084 133 ALA B C 1
ATOM 3312 O O . ALA B 1 134 ? 27.09337 25.92552 62.51870 1.000 92.49752 133 ALA B O 1
ATOM 3314 N N . ILE B 1 135 ? 25.37455 27.36637 62.31707 1.000 93.99198 134 ILE B N 1
ATOM 3315 C CA . ILE B 1 135 ? 25.19046 27.06416 60.90176 1.000 89.18011 134 ILE B CA 1
ATOM 3316 C C . ILE B 1 135 ? 26.32413 27.66182 60.07759 1.000 97.16754 134 ILE B C 1
ATOM 3317 O O . ILE B 1 135 ? 26.84301 27.02132 59.15499 1.000 101.83462 134 ILE B O 1
ATOM 3322 N N . LYS B 1 136 ? 26.72391 28.89770 60.39224 1.000 97.00468 135 LYS B N 1
ATOM 3323 C CA . LYS B 1 136 ? 27.84229 29.51776 59.68760 1.000 92.45028 135 LYS B CA 1
ATOM 3324 C C . LYS B 1 136 ? 29.12944 28.72959 59.89255 1.000 95.03368 135 LYS B C 1
ATOM 3325 O O . LYS B 1 136 ? 29.89969 28.52776 58.94629 1.000 105.16431 135 LYS B O 1
ATOM 3331 N N . ALA B 1 137 ? 29.38358 28.28166 61.12511 1.000 88.58126 136 ALA B N 1
ATOM 3332 C CA . ALA B 1 137 ? 30.55440 27.45021 61.37946 1.000 89.43512 136 ALA B CA 1
ATOM 3333 C C . ALA B 1 137 ? 30.47337 26.13124 60.62598 1.000 87.61191 136 ALA B C 1
ATOM 3334 O O . ALA B 1 137 ? 31.50131 25.60255 60.18785 1.000 99.77731 136 ALA B O 1
ATOM 3336 N N . THR B 1 138 ? 29.26567 25.58452 60.46863 1.000 89.77096 137 THR B N 1
ATOM 3337 C CA . THR B 1 138 ? 29.10558 24.35527 59.69946 1.000 97.13502 137 THR B CA 1
ATOM 3338 C C . THR B 1 138 ? 29.38906 24.59091 58.22072 1.000 88.17561 137 THR B C 1
ATOM 3339 O O . THR B 1 138 ? 30.03050 23.76040 57.56657 1.000 75.58952 137 THR B O 1
ATOM 3343 N N . GLU B 1 139 ? 28.92872 25.72257 57.67997 1.000 81.10562 138 GLU B N 1
ATOM 3344 C CA . GLU B 1 139 ? 29.20882 26.04266 56.28357 1.000 79.49033 138 GLU B CA 1
ATOM 3345 C C . GLU B 1 139 ? 30.70542 26.18648 56.03937 1.000 84.25290 138 GLU B C 1
ATOM 3346 O O . GLU B 1 139 ? 31.22017 25.72924 55.01236 1.000 93.72891 138 GLU B O 1
ATOM 3352 N N . ARG B 1 140 ? 31.42075 26.82251 56.97132 1.000 92.01087 139 ARG B N 1
ATOM 3353 C CA . ARG B 1 140 ? 32.86742 26.94978 56.83065 1.000 96.71318 139 ARG B CA 1
ATOM 3354 C C . ARG B 1 140 ? 33.55183 25.58966 56.83633 1.000 82.63042 139 ARG B C 1
ATOM 3355 O O . ARG B 1 140 ? 34.56141 25.40006 56.14854 1.000 88.39044 139 ARG B O 1
ATOM 3363 N N . GLY B 1 141 ? 33.02228 24.63407 57.60253 1.000 85.56248 140 GLY B N 1
ATOM 3364 C CA . GLY B 1 141 ? 33.55238 23.28370 57.55631 1.000 83.82588 140 GLY B CA 1
ATOM 3365 C C . GLY B 1 141 ? 33.18245 22.54799 56.28544 1.000 86.59506 140 GLY B C 1
ATOM 3366 O O . GLY B 1 141 ? 33.96295 21.73111 55.78785 1.000 85.67008 140 GLY B O 1
ATOM 3367 N N . GLU B 1 142 ? 31.99169 22.81886 55.74629 1.000 76.69217 141 GLU B N 1
ATOM 3368 C CA . GLU B 1 142 ? 31.58054 22.19264 54.49398 1.000 80.68006 141 GLU B CA 1
ATOM 3369 C C . GLU B 1 142 ? 32.43012 22.68312 53.32784 1.000 89.44359 141 GLU B C 1
ATOM 3370 O O . GLU B 1 142 ? 32.91504 21.88137 52.52081 1.000 90.62030 141 GLU B O 1
ATOM 3376 N N . GLU B 1 143 ? 32.62102 24.00183 53.22341 1.000 83.56767 142 GLU B N 1
ATOM 3377 C CA . GLU B 1 143 ? 33.43757 24.54833 52.14326 1.000 90.82691 142 GLU B CA 1
ATOM 3378 C C . GLU B 1 143 ? 34.87436 24.04752 52.22157 1.000 90.95339 142 GLU B C 1
ATOM 3379 O O . GLU B 1 143 ? 35.49952 23.77162 51.19055 1.000 95.89759 142 GLU B O 1
ATOM 3385 N N . GLU B 1 144 ? 35.41761 23.92268 53.43444 1.000 93.48636 143 GLU B N 1
ATOM 3386 C CA . GLU B 1 144 ? 36.78518 23.43321 53.56994 1.000 92.35784 143 GLU B CA 1
ATOM 3387 C C . GLU B 1 144 ? 36.88027 21.95875 53.20012 1.000 90.39717 143 GLU B C 1
ATOM 3388 O O . GLU B 1 144 ? 37.85549 21.53331 52.57009 1.000 88.85806 143 GLU B O 1
ATOM 3394 N N . THR B 1 145 ? 35.87385 21.16548 53.57612 1.000 86.81058 144 THR B N 1
ATOM 3395 C CA . THR B 1 145 ? 35.85349 19.76175 53.17827 1.000 84.28476 144 THR B CA 1
ATOM 3396 C C . THR B 1 145 ? 35.70130 19.62245 51.66824 1.000 84.66708 144 THR B C 1
ATOM 3397 O O . THR B 1 145 ? 36.34660 18.76744 51.05030 1.000 77.47396 144 THR B O 1
ATOM 3401 N N . LEU B 1 146 ? 34.85864 20.46026 51.05647 1.000 89.63039 145 LEU B N 1
ATOM 3402 C CA . LEU B 1 146 ? 34.71228 20.43486 49.60397 1.000 70.23121 145 LEU B CA 1
ATOM 3403 C C . LEU B 1 146 ? 36.02141 20.78212 48.90976 1.000 70.51922 145 LEU B C 1
ATOM 3404 O O . LEU B 1 146 ? 36.34434 20.21589 47.85902 1.000 79.26818 145 LEU B O 1
ATOM 3409 N N . ARG B 1 147 ? 36.78727 21.71530 49.47794 1.000 70.64461 146 ARG B N 1
ATOM 3410 C CA . ARG B 1 147 ? 38.10632 22.01031 48.93031 1.000 75.19579 146 ARG B CA 1
ATOM 3411 C C . ARG B 1 147 ? 39.04988 20.82570 49.09946 1.000 77.31593 146 ARG B C 1
ATOM 3412 O O . ARG B 1 147 ? 39.84935 20.52974 48.20393 1.000 75.83030 146 ARG B O 1
ATOM 3420 N N . ILE B 1 148 ? 38.96784 20.13255 50.23770 1.000 82.93962 147 ILE B N 1
ATOM 3421 C CA . ILE B 1 148 ? 39.80085 18.95269 50.44975 1.000 78.73089 147 ILE B CA 1
ATOM 3422 C C . ILE B 1 148 ? 39.38154 17.82203 49.51715 1.000 78.85312 147 ILE B C 1
ATOM 3423 O O . ILE B 1 148 ? 40.22976 17.13641 48.93310 1.000 68.67557 147 ILE B O 1
ATOM 3428 N N . VAL B 1 149 ? 38.07149 17.60645 49.36323 1.000 76.41054 148 VAL B N 1
ATOM 3429 C CA . VAL B 1 149 ? 37.58845 16.55330 48.47200 1.000 76.61743 148 VAL B CA 1
ATOM 3430 C C . VAL B 1 149 ? 38.02504 16.82078 47.03685 1.000 80.88109 148 VAL B C 1
ATOM 3431 O O . VAL B 1 149 ? 38.47468 15.91001 46.32973 1.000 70.37359 148 VAL B O 1
ATOM 3435 N N . TYR B 1 150 ? 37.90157 18.07171 46.58326 1.000 82.46763 149 TYR B N 1
ATOM 3436 C CA . TYR B 1 150 ? 38.36060 18.41677 45.24111 1.000 79.80747 149 TYR B CA 1
ATOM 3437 C C . TYR B 1 150 ? 39.85915 18.18161 45.10212 1.000 78.06294 149 TYR B C 1
ATOM 3438 O O . TYR B 1 150 ? 40.32974 17.71586 44.05740 1.000 77.00411 149 TYR B O 1
ATOM 3447 N N . VAL B 1 151 ? 40.62413 18.51506 46.14434 1.000 75.48279 150 VAL B N 1
ATOM 3448 C CA . VAL B 1 151 ? 42.05700 18.23350 46.15265 1.000 74.45426 150 VAL B CA 1
ATOM 3449 C C . VAL B 1 151 ? 42.30689 16.74212 45.96234 1.000 82.49881 150 VAL B C 1
ATOM 3450 O O . VAL B 1 151 ? 43.22246 16.33758 45.23457 1.000 86.93334 150 VAL B O 1
ATOM 3454 N N . ILE B 1 152 ? 41.48702 15.90218 46.59838 1.000 79.41411 151 ILE B N 1
ATOM 3455 C CA . ILE B 1 152 ? 41.63513 14.45760 46.44905 1.000 75.95364 151 ILE B CA 1
ATOM 3456 C C . ILE B 1 152 ? 41.33867 14.03695 45.01469 1.000 86.99522 151 ILE B C 1
ATOM 3457 O O . ILE B 1 152 ? 42.03799 13.18956 44.44597 1.000 81.24586 151 ILE B O 1
ATOM 3462 N N . VAL B 1 153 ? 40.29938 14.61870 44.40898 1.000 82.44382 152 VAL B N 1
ATOM 3463 C CA . VAL B 1 153 ? 39.91997 14.24876 43.04707 1.000 85.07388 152 VAL B CA 1
ATOM 3464 C C . VAL B 1 153 ? 41.06190 14.53696 42.08058 1.000 86.25660 152 VAL B C 1
ATOM 3465 O O . VAL B 1 153 ? 41.35884 13.73286 41.18813 1.000 90.55332 152 VAL B O 1
ATOM 3469 N N . VAL B 1 154 ? 41.71917 15.68759 42.24246 1.000 88.34694 153 VAL B N 1
ATOM 3470 C CA . VAL B 1 154 ? 42.86107 16.02253 41.39568 1.000 87.80376 153 VAL B CA 1
ATOM 3471 C C . VAL B 1 154 ? 43.97896 15.00391 41.58463 1.000 90.00223 153 VAL B C 1
ATOM 3472 O O . VAL B 1 154 ? 44.62034 14.57449 40.61713 1.000 93.35913 153 VAL B O 1
ATOM 3476 N N . VAL B 1 155 ? 44.22405 14.59512 42.83156 1.000 86.92733 154 VAL B N 1
ATOM 3477 C CA . VAL B 1 155 ? 45.27475 13.61897 43.10363 1.000 93.33579 154 VAL B CA 1
ATOM 3478 C C . VAL B 1 155 ? 44.91655 12.26300 42.50484 1.000 109.41474 154 VAL B C 1
ATOM 3479 O O . VAL B 1 155 ? 45.78314 11.55390 41.97796 1.000 103.70094 154 VAL B O 1
ATOM 3483 N N . LEU B 1 156 ? 43.63588 11.88449 42.56419 1.000 118.95684 155 LEU B N 1
ATOM 3484 C CA . LEU B 1 156 ? 43.21245 10.61624 41.97762 1.000 106.28022 155 LEU B CA 1
ATOM 3485 C C . LEU B 1 156 ? 43.40919 10.60331 40.46777 1.000 111.44373 155 LEU B C 1
ATOM 3486 O O . LEU B 1 156 ? 43.72933 9.55611 39.89314 1.000 115.88471 155 LEU B O 1
ATOM 3491 N N . GLN B 1 157 ? 43.22047 11.74951 39.80931 1.000 106.92956 156 GLN B N 1
ATOM 3492 C CA . GLN B 1 157 ? 43.42532 11.81184 38.36630 1.000 106.78360 156 GLN B CA 1
ATOM 3493 C C . GLN B 1 157 ? 44.89265 11.61459 38.00954 1.000 115.11445 156 GLN B C 1
ATOM 3494 O O . GLN B 1 157 ? 45.20863 11.00738 36.98030 1.000 129.70687 156 GLN B O 1
ATOM 3500 N N . ILE B 1 158 ? 45.80327 12.11796 38.84625 1.000 109.40630 157 ILE B N 1
ATOM 3501 C CA . ILE B 1 158 ? 47.22674 11.89887 38.60510 1.000 112.35535 157 ILE B CA 1
ATOM 3502 C C . ILE B 1 158 ? 47.55381 10.41478 38.70112 1.000 115.01225 157 ILE B C 1
ATOM 3503 O O . ILE B 1 158 ? 48.30895 9.87386 37.88349 1.000 121.55030 157 ILE B O 1
ATOM 3508 N N . ALA B 1 159 ? 46.99220 9.73404 39.70320 1.000 123.81354 158 ALA B N 1
ATOM 3509 C CA . ALA B 1 159 ? 47.21541 8.29917 39.84379 1.000 126.66284 158 ALA B CA 1
ATOM 3510 C C . ALA B 1 159 ? 46.58785 7.52904 38.68894 1.000 128.32156 158 ALA B C 1
ATOM 3511 O O . ALA B 1 159 ? 47.15148 6.53365 38.21894 1.000 140.69731 158 ALA B O 1
ATOM 3513 N N . LEU B 1 160 ? 45.41987 7.97507 38.21986 1.000 121.62645 159 LEU B N 1
ATOM 3514 C CA . LEU B 1 160 ? 44.75037 7.28728 37.12095 1.000 120.06534 159 LEU B CA 1
ATOM 3515 C C . LEU B 1 160 ? 45.51373 7.46311 35.81376 1.000 131.17824 159 LEU B C 1
ATOM 3516 O O . LEU B 1 160 ? 45.62623 6.51907 35.02277 1.000 136.27559 159 LEU B O 1
ATOM 3521 N N . GLU B 1 161 ? 46.04037 8.66531 35.56610 1.000 125.93326 160 GLU B N 1
ATOM 3522 C CA . GLU B 1 161 ? 46.83501 8.88750 34.36211 1.000 132.62466 160 GLU B CA 1
ATOM 3523 C C . GLU B 1 161 ? 48.14019 8.10388 34.41119 1.000 138.28643 160 GLU B C 1
ATOM 3524 O O . GLU B 1 161 ? 48.56790 7.53600 33.39991 1.000 147.00142 160 GLU B O 1
ATOM 3530 N N . ALA B 1 162 ? 48.78462 8.05833 35.57997 1.000 132.57278 161 ALA B N 1
ATOM 3531 C CA . ALA B 1 162 ? 50.02942 7.30930 35.71032 1.000 137.49117 161 ALA B CA 1
ATOM 3532 C C . ALA B 1 162 ? 49.80023 5.80906 35.59121 1.000 147.78503 161 ALA B C 1
ATOM 3533 O O . ALA B 1 162 ? 50.65258 5.09509 35.05029 1.000 149.60735 161 ALA B O 1
ATOM 3535 N N . HIS B 1 163 ? 48.66253 5.31509 36.08517 1.000 151.80072 162 HIS B N 1
ATOM 3536 C CA . HIS B 1 163 ? 48.36440 3.89160 35.97012 1.000 152.97616 162 HIS B CA 1
ATOM 3537 C C . HIS B 1 163 ? 48.19523 3.48223 34.51281 1.000 159.45449 162 HIS B C 1
ATOM 3538 O O . HIS B 1 163 ? 48.71021 2.44128 34.08765 1.000 163.28638 162 HIS B O 1
ATOM 3545 N N . ARG B 1 164 ? 47.47340 4.28853 33.73169 1.000 160.44703 163 ARG B N 1
ATOM 3546 C CA . ARG B 1 164 ? 47.27992 3.98435 32.31959 1.000 168.36056 163 ARG B CA 1
ATOM 3547 C C . ARG B 1 164 ? 48.53640 4.23433 31.49525 1.000 173.28053 163 ARG B C 1
ATOM 3548 O O . ARG B 1 164 ? 48.67502 3.65723 30.41143 1.000 195.80280 163 ARG B O 1
ATOM 3556 N N . ASN B 1 165 ? 49.44810 5.07591 31.97904 1.000 153.03350 164 ASN B N 1
ATOM 3557 C CA . ASN B 1 165 ? 50.71488 5.33387 31.30881 1.000 147.02992 164 ASN B CA 1
ATOM 3558 C C . ASN B 1 165 ? 51.81306 4.35999 31.72009 1.000 156.67612 164 ASN B C 1
ATOM 3559 O O . ASN B 1 165 ? 52.96982 4.55015 31.33027 1.000 173.09145 164 ASN B O 1
ATOM 3564 N N . GLY B 1 166 ? 51.48269 3.32997 32.49578 1.000 155.34421 165 GLY B N 1
ATOM 3565 C CA . GLY B 1 166 ? 52.46977 2.36433 32.93226 1.000 150.12292 165 GLY B CA 1
ATOM 3566 C C . GLY B 1 166 ? 53.37959 2.82258 34.04823 1.000 146.00314 165 GLY B C 1
ATOM 3567 O O . GLY B 1 166 ? 54.33026 2.10640 34.38205 1.000 138.44554 165 GLY B O 1
ATOM 3568 N N . GLN B 1 167 ? 53.12574 3.98915 34.63517 1.000 152.97107 166 GLN B N 1
ATOM 3569 C CA . GLN B 1 167 ? 53.91454 4.50269 35.74989 1.000 155.01093 166 GLN B CA 1
ATOM 3570 C C . GLN B 1 167 ? 53.21734 4.11009 37.04785 1.000 152.77959 166 GLN B C 1
ATOM 3571 O O . GLN B 1 167 ? 52.17015 4.66860 37.39177 1.000 162.58083 166 GLN B O 1
ATOM 3577 N N . GLU B 1 168 ? 53.80029 3.15274 37.76901 1.000 151.34269 167 GLU B N 1
ATOM 3578 C CA . GLU B 1 168 ? 53.14427 2.55992 38.92775 1.000 147.86852 167 GLU B CA 1
ATOM 3579 C C . GLU B 1 168 ? 53.59017 3.16006 40.25454 1.000 142.16809 167 GLU B C 1
ATOM 3580 O O . GLU B 1 168 ? 52.76713 3.29857 41.16499 1.000 152.01910 167 GLU B O 1
ATOM 3586 N N . GLU B 1 169 ? 54.87154 3.51225 40.39531 1.000 149.41778 168 GLU B N 1
ATOM 3587 C CA . GLU B 1 169 ? 55.33372 4.12764 41.63701 1.000 155.66073 168 GLU B CA 1
ATOM 3588 C C . GLU B 1 169 ? 54.63401 5.45793 41.88723 1.000 140.70466 168 GLU B C 1
ATOM 3589 O O . GLU B 1 169 ? 54.15262 5.72112 42.99503 1.000 139.36947 168 GLU B O 1
ATOM 3595 N N . LEU B 1 170 ? 54.57213 6.31451 40.86422 1.000 137.61977 169 LEU B N 1
ATOM 3596 C CA . LEU B 1 170 ? 53.90310 7.60132 41.01980 1.000 133.38342 169 LEU B CA 1
ATOM 3597 C C . LEU B 1 170 ? 52.40415 7.42413 41.22185 1.000 126.74518 169 LEU B C 1
ATOM 3598 O O . LEU B 1 170 ? 51.78127 8.20894 41.94620 1.000 123.22694 169 LEU B O 1
ATOM 3603 N N . ALA B 1 171 ? 51.80968 6.40791 40.59177 1.000 124.18881 170 ALA B N 1
ATOM 3604 C CA . ALA B 1 171 ? 50.39028 6.14281 40.79936 1.000 120.72565 170 ALA B CA 1
ATOM 3605 C C . ALA B 1 171 ? 50.12139 5.70888 42.23449 1.000 121.06495 170 ALA B C 1
ATOM 3606 O O . ALA B 1 171 ? 49.16625 6.17941 42.86344 1.000 118.83351 170 ALA B O 1
ATOM 3608 N N . LYS B 1 172 ? 50.95228 4.80977 42.76797 1.000 125.89166 171 LYS B N 1
ATOM 3609 C CA . LYS B 1 172 ? 50.80610 4.40606 44.16232 1.000 124.18721 171 LYS B CA 1
ATOM 3610 C C . LYS B 1 172 ? 51.12816 5.55954 45.10334 1.000 117.19353 171 LYS B C 1
ATOM 3611 O O . LYS B 1 172 ? 50.45297 5.74241 46.12267 1.000 113.63781 171 LYS B O 1
ATOM 3617 N N . LEU B 1 173 ? 52.15610 6.34868 44.77770 1.000 119.99059 172 LEU B N 1
ATOM 3618 C CA . LEU B 1 173 ? 52.50519 7.49126 45.61508 1.000 118.87105 172 LEU B CA 1
ATOM 3619 C C . LEU B 1 173 ? 51.39979 8.53816 45.61715 1.000 115.43113 172 LEU B C 1
ATOM 3620 O O . LEU B 1 173 ? 51.17158 9.19533 46.63943 1.000 108.60956 172 LEU B O 1
ATOM 3625 N N . ALA B 1 174 ? 50.70647 8.70715 44.48996 1.000 112.82594 173 ALA B N 1
ATOM 3626 C CA . ALA B 1 174 ? 49.55216 9.59751 44.46074 1.000 104.96669 173 ALA B CA 1
ATOM 3627 C C . ALA B 1 174 ? 48.42117 9.03888 45.31476 1.000 106.79899 173 ALA B C 1
ATOM 3628 O O . ALA B 1 174 ? 47.86393 9.74457 46.16364 1.000 108.10688 173 ALA B O 1
ATOM 3630 N N . LEU B 1 175 ? 48.05964 7.77124 45.09122 1.000 109.96922 174 LEU B N 1
ATOM 3631 C CA . LEU B 1 175 ? 47.02789 7.13524 45.90538 1.000 109.82566 174 LEU B CA 1
ATOM 3632 C C . LEU B 1 175 ? 47.39626 7.16243 47.38363 1.000 105.43013 174 LEU B C 1
ATOM 3633 O O . LEU B 1 175 ? 46.53204 7.36758 48.24401 1.000 106.43706 174 LEU B O 1
ATOM 3638 N N . ARG B 1 176 ? 48.67807 6.95660 47.69630 1.000 107.46737 175 ARG B N 1
ATOM 3639 C CA . ARG B 1 176 ? 49.13005 7.03744 49.08138 1.000 110.97133 175 ARG B CA 1
ATOM 3640 C C . ARG B 1 176 ? 48.99810 8.45657 49.62111 1.000 118.55514 175 ARG B C 1
ATOM 3641 O O . ARG B 1 176 ? 48.67119 8.65176 50.79775 1.000 113.68779 175 ARG B O 1
ATOM 3649 N N . THR B 1 177 ? 49.25394 9.45984 48.77684 1.000 115.76242 176 THR B N 1
ATOM 3650 C CA . THR B 1 177 ? 49.04516 10.84467 49.18777 1.000 106.90667 176 THR B CA 1
ATOM 3651 C C . THR B 1 177 ? 47.56748 11.12676 49.42823 1.000 102.34639 176 THR B C 1
ATOM 3652 O O . THR B 1 177 ? 47.20477 11.77049 50.42003 1.000 102.68794 176 THR B O 1
ATOM 3656 N N . ALA B 1 178 ? 46.69997 10.64963 48.53193 1.000 99.17221 177 ALA B N 1
ATOM 3657 C CA . ALA B 1 178 ? 45.26360 10.77600 48.75129 1.000 99.68934 177 ALA B CA 1
ATOM 3658 C C . ALA B 1 178 ? 44.80651 9.95672 49.95120 1.000 103.70333 177 ALA B C 1
ATOM 3659 O O . ALA B 1 178 ? 43.83302 10.32629 50.61756 1.000 96.47818 177 ALA B O 1
ATOM 3661 N N . GLU B 1 179 ? 45.49051 8.84677 50.23843 1.000 103.81320 178 GLU B N 1
ATOM 3662 C CA . GLU B 1 179 ? 45.12875 8.02280 51.38724 1.000 99.54070 178 GLU B CA 1
ATOM 3663 C C . GLU B 1 179 ? 45.36230 8.76858 52.69498 1.000 101.41027 178 GLU B C 1
ATOM 3664 O O . GLU B 1 179 ? 44.48897 8.79717 53.57011 1.000 96.13063 178 GLU B O 1
ATOM 3670 N N . GLU B 1 180 ? 46.54264 9.37395 52.84818 1.000 112.84740 179 GLU B N 1
ATOM 3671 C CA . GLU B 1 180 ? 46.84573 10.10570 54.07318 1.000 105.49261 179 GLU B CA 1
ATOM 3672 C C . GLU B 1 180 ? 45.97273 11.34504 54.22082 1.000 95.60991 179 GLU B C 1
ATOM 3673 O O . GLU B 1 180 ? 45.65071 11.74193 55.34663 1.000 97.62732 179 GLU B O 1
ATOM 3679 N N . ALA B 1 181 ? 45.58812 11.97146 53.10492 1.000 94.33278 180 ALA B N 1
ATOM 3680 C CA . ALA B 1 181 ? 44.69605 13.12379 53.17708 1.000 92.94522 180 ALA B CA 1
ATOM 3681 C C . ALA B 1 181 ? 43.33460 12.73897 53.73728 1.000 91.67892 180 ALA B C 1
ATOM 3682 O O . ALA B 1 181 ? 42.70067 13.53967 54.43443 1.000 90.76022 180 ALA B O 1
ATOM 3684 N N . ILE B 1 182 ? 42.86972 11.52290 53.44609 1.000 91.83878 181 ILE B N 1
ATOM 3685 C CA . ILE B 1 182 ? 41.63187 11.04223 54.04860 1.000 90.44447 181 ILE B CA 1
ATOM 3686 C C . ILE B 1 182 ? 41.85977 10.69748 55.51429 1.000 98.45724 181 ILE B C 1
ATOM 3687 O O . ILE B 1 182 ? 41.02014 10.99024 56.37447 1.000 93.80820 181 ILE B O 1
ATOM 3692 N N . LYS B 1 183 ? 43.00013 10.07256 55.82120 1.000 96.72253 182 LYS B N 1
ATOM 3693 C CA . LYS B 1 183 ? 43.33799 9.77314 57.20890 1.000 99.18301 182 LYS B CA 1
ATOM 3694 C C . LYS B 1 183 ? 43.47609 11.05102 58.02670 1.000 95.86673 182 LYS B C 1
ATOM 3695 O O . LYS B 1 183 ? 43.06302 11.10020 59.19159 1.000 89.31388 182 LYS B O 1
ATOM 3701 N N . ALA B 1 184 ? 44.05904 12.09599 57.43335 1.000 94.88395 183 ALA B N 1
ATOM 3702 C CA . ALA B 1 184 ? 44.15772 13.37728 58.12412 1.000 92.75118 183 ALA B CA 1
ATOM 3703 C C . ALA B 1 184 ? 42.77940 13.98591 58.34637 1.000 96.87050 183 ALA B C 1
ATOM 3704 O O . ALA B 1 184 ? 42.52962 14.61166 59.38346 1.000 94.64210 183 ALA B O 1
ATOM 3706 N N . THR B 1 185 ? 41.87287 13.81479 57.38063 1.000 90.63950 184 THR B N 1
ATOM 3707 C CA . THR B 1 185 ? 40.50577 14.29281 57.55338 1.000 94.65773 184 THR B CA 1
ATOM 3708 C C . THR B 1 185 ? 39.78707 13.52341 58.65549 1.000 95.81557 184 THR B C 1
ATOM 3709 O O . THR B 1 185 ? 38.95339 14.09566 59.36779 1.000 90.40330 184 THR B O 1
ATOM 3713 N N . GLU B 1 186 ? 40.10095 12.23475 58.81577 1.000 95.86879 185 GLU B N 1
ATOM 3714 C CA . GLU B 1 186 ? 39.51632 11.45634 59.90368 1.000 92.95707 185 GLU B CA 1
ATOM 3715 C C . GLU B 1 186 ? 39.90646 12.03478 61.25774 1.000 89.78771 185 GLU B C 1
ATOM 3716 O O . GLU B 1 186 ? 39.05733 12.21571 62.13846 1.000 96.53856 185 GLU B O 1
ATOM 3722 N N . ARG B 1 187 ? 41.19695 12.32819 61.44107 1.000 90.82803 186 ARG B N 1
ATOM 3723 C CA . ARG B 1 187 ? 41.66167 12.88337 62.70758 1.000 96.03478 186 ARG B CA 1
ATOM 3724 C C . ARG B 1 187 ? 41.04408 14.24749 62.98278 1.000 99.61732 186 ARG B C 1
ATOM 3725 O O . ARG B 1 187 ? 40.77753 14.58515 64.14196 1.000 102.57980 186 ARG B O 1
ATOM 3733 N N . GLY B 1 188 ? 40.80884 15.04278 61.93691 1.000 99.17709 187 GLY B N 1
ATOM 3734 C CA . GLY B 1 188 ? 40.12115 16.30793 62.12269 1.000 93.17432 187 GLY B CA 1
ATOM 3735 C C . GLY B 1 188 ? 38.67087 16.13865 62.52499 1.000 93.21578 187 GLY B C 1
ATOM 3736 O O . GLY B 1 188 ? 38.13740 16.94637 63.29134 1.000 100.86849 187 GLY B O 1
ATOM 3737 N N . GLU B 1 189 ? 38.01195 15.09528 62.01550 1.000 92.38053 188 GLU B N 1
ATOM 3738 C CA . GLU B 1 189 ? 36.63890 14.81583 62.42043 1.000 94.74191 188 GLU B CA 1
ATOM 3739 C C . GLU B 1 189 ? 36.56625 14.34464 63.86702 1.000 93.96488 188 GLU B C 1
ATOM 3740 O O . GLU B 1 189 ? 35.59497 14.64975 64.56851 1.000 89.10277 188 GLU B O 1
ATOM 3746 N N . GLU B 1 190 ? 37.57492 13.59923 64.32627 1.000 97.36488 189 GLU B N 1
ATOM 3747 C CA . GLU B 1 190 ? 37.58172 13.12725 65.70737 1.000 104.14015 189 GLU B CA 1
ATOM 3748 C C . GLU B 1 190 ? 37.71363 14.28469 66.68927 1.000 104.01500 189 GLU B C 1
ATOM 3749 O O . GLU B 1 190 ? 37.00964 14.32655 67.70509 1.000 102.48742 189 GLU B O 1
ATOM 3755 N N . GLU B 1 191 ? 38.61016 15.23298 66.40530 1.000 104.86735 190 GLU B N 1
ATOM 3756 C CA . GLU B 1 191 ? 38.77196 16.38170 67.28986 1.000 108.48709 190 GLU B CA 1
ATOM 3757 C C . GLU B 1 191 ? 37.54357 17.28178 67.26723 1.000 99.63216 190 GLU B C 1
ATOM 3758 O O . GLU B 1 191 ? 37.19171 17.87359 68.29387 1.000 107.97709 190 GLU B O 1
ATOM 3764 N N . THR B 1 192 ? 36.87864 17.39314 66.11531 1.000 98.83132 191 THR B N 1
ATOM 3765 C CA . THR B 1 192 ? 35.65127 18.17901 66.04182 1.000 90.84739 191 THR B CA 1
ATOM 3766 C C . THR B 1 192 ? 34.52891 17.52040 66.83619 1.000 96.75423 191 THR B C 1
ATOM 3767 O O . THR B 1 192 ? 33.72222 18.21085 67.47063 1.000 98.07015 191 THR B O 1
ATOM 3771 N N . LEU B 1 193 ? 34.46613 16.18523 66.81807 1.000 95.91315 192 LEU B N 1
ATOM 3772 C CA . LEU B 1 193 ? 33.41290 15.47934 67.54260 1.000 93.31899 192 LEU B CA 1
ATOM 3773 C C . LEU B 1 193 ? 33.49921 15.72811 69.04315 1.000 98.75888 192 LEU B C 1
ATOM 3774 O O . LEU B 1 193 ? 32.47033 15.86039 69.71669 1.000 93.03868 192 LEU B O 1
ATOM 3779 N N . ARG B 1 194 ? 34.71634 15.79185 69.58828 1.000 97.24826 193 ARG B N 1
ATOM 3780 C CA . ARG B 1 194 ? 34.86039 16.08383 71.01014 1.000 101.04520 193 ARG B CA 1
ATOM 3781 C C . ARG B 1 194 ? 34.43279 17.51156 71.32483 1.000 97.29997 193 ARG B C 1
ATOM 3782 O O . ARG B 1 194 ? 33.90743 17.77645 72.41229 1.000 101.41842 193 ARG B O 1
ATOM 3790 N N . ILE B 1 195 ? 34.65050 18.43898 70.38963 1.000 95.01172 194 ILE B N 1
ATOM 3791 C CA . ILE B 1 195 ? 34.25082 19.82598 70.60320 1.000 90.08660 194 ILE B CA 1
ATOM 3792 C C . ILE B 1 195 ? 32.73300 19.95322 70.57161 1.000 93.72788 194 ILE B C 1
ATOM 3793 O O . ILE B 1 195 ? 32.13673 20.64203 71.40843 1.000 105.52630 194 ILE B O 1
ATOM 3798 N N . VAL B 1 196 ? 32.08483 19.29803 69.60527 1.000 89.28519 195 VAL B N 1
ATOM 3799 C CA . VAL B 1 196 ? 30.63171 19.38929 69.48429 1.000 88.84227 195 VAL B CA 1
ATOM 3800 C C . VAL B 1 196 ? 29.95566 18.80117 70.71692 1.000 91.78285 195 VAL B C 1
ATOM 3801 O O . VAL B 1 196 ? 28.96548 19.34688 71.21954 1.000 92.13993 195 VAL B O 1
ATOM 3805 N N . TYR B 1 197 ? 30.48231 17.68405 71.22728 1.000 90.91548 196 TYR B N 1
ATOM 3806 C CA . TYR B 1 197 ? 29.93675 17.09719 72.44813 1.000 97.23021 196 TYR B CA 1
ATOM 3807 C C . TYR B 1 197 ? 3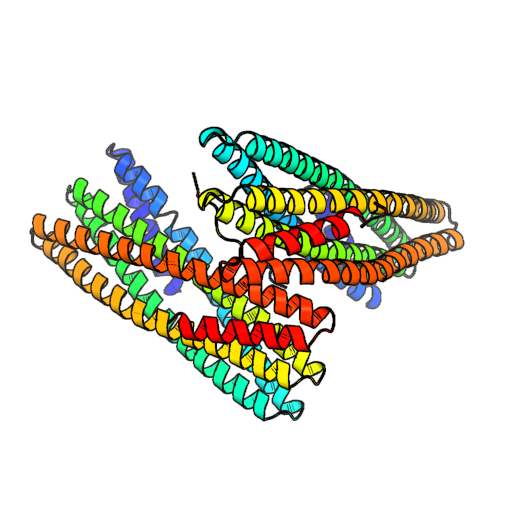0.03912 18.06606 73.61886 1.000 97.85446 196 TYR B C 1
ATOM 3808 O O . TYR B 1 197 ? 29.12131 18.15585 74.44292 1.000 97.05026 196 TYR B O 1
ATOM 3817 N N . VAL B 1 198 ? 31.15433 18.79330 73.71236 1.000 98.11266 197 VAL B N 1
ATOM 3818 C CA . VAL B 1 198 ? 31.31069 19.79359 74.76457 1.000 95.82907 197 VAL B CA 1
ATOM 3819 C C . VAL B 1 198 ? 30.25279 20.88205 74.62421 1.000 102.64578 197 VAL B C 1
ATOM 3820 O O . VAL B 1 198 ? 29.72389 21.38860 75.62189 1.000 106.91759 197 VAL B O 1
ATOM 3824 N N . ILE B 1 199 ? 29.91301 21.24456 73.38452 1.000 93.11100 198 ILE B N 1
ATOM 3825 C CA . ILE B 1 199 ? 28.89985 22.27085 73.16298 1.000 87.82135 198 ILE B CA 1
ATOM 3826 C C . ILE B 1 199 ? 27.51259 21.74341 73.50823 1.000 94.11896 198 ILE B C 1
ATOM 3827 O O . ILE B 1 199 ? 26.66083 22.49336 74.00259 1.000 86.27485 198 ILE B O 1
ATOM 3832 N N . VAL B 1 200 ? 27.26345 20.45271 73.26993 1.000 89.35042 199 VAL B N 1
ATOM 3833 C CA . VAL B 1 200 ? 25.97537 19.86223 73.62638 1.000 88.74036 199 VAL B CA 1
ATOM 3834 C C . VAL B 1 200 ? 25.75449 19.93276 75.13175 1.000 94.50318 199 VAL B C 1
ATOM 3835 O O . VAL B 1 200 ? 24.65261 20.24770 75.59877 1.000 94.06691 199 VAL B O 1
ATOM 3839 N N . VAL B 1 201 ? 26.79854 19.64551 75.91367 1.000 93.89048 200 VAL B N 1
ATOM 3840 C CA . VAL B 1 201 ? 26.67595 19.68104 77.36891 1.000 94.78647 200 VAL B CA 1
ATOM 3841 C C . VAL B 1 201 ? 26.28936 21.07696 77.84099 1.000 93.19060 200 VAL B C 1
ATOM 3842 O O . VAL B 1 201 ? 25.41036 21.23714 78.69648 1.000 88.05486 200 VAL B O 1
ATOM 3846 N N . VAL B 1 202 ? 26.92882 22.10801 77.28435 1.000 84.37136 201 VAL B N 1
ATOM 3847 C CA . VAL B 1 202 ? 26.65287 23.47485 77.71612 1.000 85.52772 201 VAL B CA 1
ATOM 3848 C C . VAL B 1 202 ? 25.24532 23.89417 77.30887 1.000 90.07693 201 VAL B C 1
ATOM 3849 O O . VAL B 1 202 ? 24.55362 24.60003 78.05312 1.000 94.12807 201 VAL B O 1
ATOM 3853 N N . LEU B 1 203 ? 24.79693 23.46880 76.12494 1.000 92.45462 202 LEU B N 1
ATOM 3854 C CA . LEU B 1 203 ? 23.45715 23.82930 75.67289 1.000 90.58006 202 LEU B CA 1
ATOM 3855 C C . LEU B 1 203 ? 22.37934 23.13043 76.48985 1.000 94.19703 202 LEU B C 1
ATOM 3856 O O . LEU B 1 203 ? 21.29365 23.68850 76.68603 1.000 92.51720 202 LEU B O 1
ATOM 3861 N N . GLN B 1 204 ? 22.65217 21.91452 76.96719 1.000 86.39621 203 GLN B N 1
ATOM 3862 C CA . GLN B 1 204 ? 21.69663 21.24229 77.83883 1.000 95.32538 203 GLN B CA 1
ATOM 3863 C C . GLN B 1 204 ? 21.58719 21.94326 79.18654 1.000 100.77037 203 GLN B C 1
ATOM 3864 O O . GLN B 1 204 ? 20.54808 21.84893 79.84905 1.000 106.29043 203 GLN B O 1
ATOM 3870 N N . ILE B 1 205 ? 22.64273 22.64261 79.60897 1.000 98.80881 204 ILE B N 1
ATOM 3871 C CA . ILE B 1 205 ? 22.56954 23.43389 80.83355 1.000 96.18448 204 ILE B CA 1
ATOM 3872 C C . ILE B 1 205 ? 21.57432 24.57461 80.66680 1.000 102.82030 204 ILE B C 1
ATOM 3873 O O . ILE B 1 205 ? 20.71052 24.79877 81.52269 1.000 96.79318 204 ILE B O 1
ATOM 3878 N N . ALA B 1 206 ? 21.68014 25.30900 79.55553 1.000 93.68000 205 ALA B N 1
ATOM 3879 C CA . ALA B 1 206 ? 20.81566 26.46421 79.33638 1.000 104.29057 205 ALA B CA 1
ATOM 3880 C C . ALA B 1 206 ? 19.35907 26.04944 79.17424 1.000 109.66274 205 ALA B C 1
ATOM 3881 O O . ALA B 1 206 ? 18.45436 26.74215 79.65556 1.000 118.40457 205 ALA B O 1
ATOM 3883 N N . LEU B 1 207 ? 19.11155 24.92780 78.49473 1.000 103.80335 206 LEU B N 1
ATOM 3884 C CA . LEU B 1 207 ? 17.74004 24.46923 78.30066 1.000 111.46739 206 LEU B CA 1
ATOM 3885 C C . LEU B 1 207 ? 17.09974 24.08420 79.62876 1.000 113.28363 206 LEU B C 1
ATOM 3886 O O . LEU B 1 207 ? 15.95222 24.45100 79.90605 1.000 114.14165 206 LEU B O 1
ATOM 3891 N N . GLU B 1 208 ? 17.83091 23.34594 80.46643 1.000 110.23619 207 GLU B N 1
ATOM 3892 C CA . GLU B 1 208 ? 17.29709 22.95920 81.76828 1.000 113.11345 207 GLU B CA 1
ATOM 3893 C C . GLU B 1 208 ? 17.19273 24.15700 82.70506 1.000 109.90831 207 GLU B C 1
ATOM 3894 O O . GLU B 1 208 ? 16.22930 24.26774 83.47251 1.000 113.27960 207 GLU B O 1
ATOM 3900 N N . ALA B 1 209 ? 18.17684 25.05988 82.66365 1.000 108.79763 208 ALA B N 1
ATOM 3901 C CA . ALA B 1 209 ? 18.14807 26.22375 83.54501 1.000 113.96085 208 ALA B CA 1
ATOM 3902 C C . ALA B 1 209 ? 16.97884 27.14238 83.21370 1.000 114.37885 208 ALA B C 1
ATOM 3903 O O . ALA B 1 209 ? 16.36786 27.72769 84.11568 1.000 116.77334 208 ALA B O 1
ATOM 3905 N N . HIS B 1 210 ? 16.65674 27.28714 81.92614 1.000 110.60034 209 HIS B N 1
ATOM 3906 C CA . HIS B 1 210 ? 15.51546 28.11091 81.54126 1.000 111.17117 209 HIS B CA 1
ATOM 3907 C C . HIS B 1 210 ? 14.20272 27.47510 81.98102 1.000 115.47741 209 HIS B C 1
ATOM 3908 O O . HIS B 1 210 ? 13.27319 28.17841 82.39447 1.000 119.58658 209 HIS B O 1
ATOM 3915 N N . ARG B 1 211 ? 14.10698 26.14579 81.89663 1.000 117.98085 210 ARG B N 1
ATOM 3916 C CA . ARG B 1 211 ? 12.88472 25.46466 82.30869 1.000 115.65020 210 ARG B CA 1
ATOM 3917 C C . ARG B 1 211 ? 12.69703 25.50501 83.81962 1.000 113.58986 210 ARG B C 1
ATOM 3918 O O . ARG B 1 211 ? 11.56051 25.44270 84.30188 1.000 129.99409 210 ARG B O 1
ATOM 3926 N N . ASN B 1 212 ? 13.78592 25.60927 84.57795 1.000 113.44413 211 ASN B N 1
ATOM 3927 C CA . ASN B 1 212 ? 13.71742 25.66732 86.03169 1.000 116.67288 211 ASN B CA 1
ATOM 3928 C C . ASN B 1 212 ? 13.70047 27.09123 86.57257 1.000 117.11909 211 ASN B C 1
ATOM 3929 O O . ASN B 1 212 ? 13.60201 27.27337 87.79012 1.000 119.96398 211 ASN B O 1
ATOM 3934 N N . GLY B 1 213 ? 13.79381 28.09849 85.70727 1.000 116.07410 212 GLY B N 1
ATOM 3935 C CA . GLY B 1 213 ? 13.72078 29.48104 86.12759 1.000 115.43952 212 GLY B CA 1
ATOM 3936 C C . GLY B 1 213 ? 15.04785 30.16095 86.38879 1.000 114.56741 212 GLY B C 1
ATOM 3937 O O . GLY B 1 213 ? 15.05240 31.31889 86.82703 1.000 120.47146 212 GLY B O 1
ATOM 3938 N N . GLN B 1 214 ? 16.17281 29.48836 86.13991 1.000 114.30120 213 GLN B N 1
ATOM 3939 C CA . GLN B 1 214 ? 17.49162 30.09910 86.31071 1.000 111.44540 213 GLN B CA 1
ATOM 3940 C C . GLN B 1 214 ? 17.83595 30.86248 85.03485 1.000 115.74580 213 GLN B C 1
ATOM 3941 O O . GLN B 1 214 ? 18.56897 30.39212 84.16120 1.000 113.95147 213 GLN B O 1
ATOM 3947 N N . GLU B 1 215 ? 17.28367 32.07412 84.93243 1.000 128.65827 214 GLU B N 1
ATOM 3948 C CA . GLU B 1 215 ? 17.48963 32.88272 83.73498 1.000 134.46081 214 GLU B CA 1
ATOM 3949 C C . GLU B 1 215 ? 18.93971 33.33279 83.60944 1.000 130.28094 214 GLU B C 1
ATOM 3950 O O . GLU B 1 215 ? 19.50558 33.31691 82.51006 1.000 127.40760 214 GLU B O 1
ATOM 3956 N N . GLU B 1 216 ? 19.55726 33.74091 84.72080 1.000 124.58375 215 GLU B N 1
ATOM 3957 C CA . GLU B 1 216 ? 20.94789 34.18080 84.66742 1.000 125.21366 215 GLU B CA 1
ATOM 3958 C C . GLU B 1 216 ? 21.87744 33.02887 84.30509 1.000 115.51259 215 GLU B C 1
ATOM 3959 O O . GLU B 1 216 ? 22.84306 33.21525 83.55559 1.000 108.26830 215 GLU B O 1
ATOM 3965 N N . LEU B 1 217 ? 21.60111 31.83034 84.82390 1.000 113.62750 216 LEU B N 1
ATOM 3966 C CA . LEU B 1 217 ? 22.40325 30.66708 84.46006 1.000 105.27369 216 LEU B CA 1
ATOM 3967 C C . LEU B 1 217 ? 22.16547 30.26630 83.00891 1.000 102.13033 216 LEU B C 1
ATOM 3968 O O . LEU B 1 217 ? 23.09748 29.84330 82.31448 1.000 99.91706 216 LEU B O 1
ATOM 3973 N N . ALA B 1 218 ? 20.92319 30.39197 82.53484 1.000 105.81776 217 ALA B N 1
ATOM 3974 C CA . ALA B 1 218 ? 20.61332 30.03849 81.15289 1.000 100.42895 217 ALA B CA 1
ATOM 3975 C C . ALA B 1 218 ? 21.31117 30.97005 80.16942 1.000 99.15710 217 ALA B C 1
ATOM 3976 O O . ALA B 1 218 ? 21.82307 30.52064 79.13722 1.000 96.66123 217 ALA B O 1
ATOM 3978 N N . LYS B 1 219 ? 21.33755 32.27102 80.46956 1.000 108.89912 218 LYS B N 1
ATOM 3979 C CA . LYS B 1 219 ? 21.96982 33.22867 79.56729 1.000 109.30824 218 LYS B CA 1
ATOM 3980 C C . LYS B 1 219 ? 23.47499 33.00656 79.48552 1.000 101.52754 218 LYS B C 1
ATOM 3981 O O . LYS B 1 219 ? 24.06323 33.09651 78.40145 1.000 98.98148 218 LYS B O 1
ATOM 3987 N N . LEU B 1 220 ? 24.11517 32.71918 80.62053 1.000 110.05350 219 LEU B N 1
ATOM 3988 C CA . LEU B 1 220 ? 25.56110 32.52273 80.62595 1.000 111.49226 219 LEU B CA 1
ATOM 3989 C C . LEU B 1 220 ? 25.95033 31.24342 79.89521 1.000 97.31984 219 LEU B C 1
ATOM 3990 O O . LEU B 1 220 ? 26.96524 31.20981 79.18961 1.000 96.11873 219 LEU B O 1
ATOM 3995 N N . ALA B 1 221 ? 25.15916 30.18053 80.05374 1.000 95.98076 220 ALA B N 1
ATOM 3996 C CA . ALA B 1 221 ? 25.44251 28.93473 79.34913 1.000 93.05238 220 ALA B CA 1
ATOM 3997 C C . ALA B 1 221 ? 25.25652 29.09914 77.84566 1.000 91.06019 220 ALA B C 1
ATOM 3998 O O . ALA B 1 221 ? 26.09553 28.65414 77.05376 1.000 89.12566 220 ALA B O 1
ATOM 4000 N N . LEU B 1 222 ? 24.15688 29.73465 77.43287 1.000 91.82449 221 LEU B N 1
ATOM 4001 C CA . LEU B 1 222 ? 23.92383 29.96005 76.00958 1.000 90.53412 221 LEU B CA 1
ATOM 4002 C C . LEU B 1 222 ? 25.00641 30.84546 75.40349 1.000 95.23618 221 LEU B C 1
ATOM 4003 O O . LEU B 1 222 ? 25.43682 30.62204 74.26575 1.000 91.68797 221 LEU B O 1
ATOM 4008 N N . ARG B 1 223 ? 25.45816 31.85851 76.14714 1.000 93.23645 222 ARG B N 1
ATOM 4009 C CA . ARG B 1 223 ? 26.54486 32.70138 75.65997 1.000 95.06891 222 ARG B CA 1
ATOM 4010 C C . ARG B 1 223 ? 27.86597 31.94355 75.61391 1.000 92.39054 222 ARG B C 1
ATOM 4011 O O . ARG B 1 223 ? 28.68211 32.17780 74.71492 1.000 95.02517 222 ARG B O 1
ATOM 4019 N N . THR B 1 224 ? 28.09106 31.03238 76.56429 1.000 91.96303 223 THR B N 1
ATOM 4020 C CA . THR B 1 224 ? 29.33027 30.26104 76.57343 1.000 90.85235 223 THR B CA 1
ATOM 4021 C C . THR B 1 224 ? 29.44091 29.38363 75.33330 1.000 88.30953 223 THR B C 1
ATOM 4022 O O . THR B 1 224 ? 30.52455 29.25051 74.75192 1.000 86.99007 223 THR B O 1
ATOM 4026 N N . ALA B 1 225 ? 28.32857 28.77831 74.90996 1.000 92.72625 224 ALA B N 1
ATOM 4027 C CA . ALA B 1 225 ? 28.35158 27.96755 73.69803 1.000 83.57201 224 ALA B CA 1
ATOM 4028 C C . ALA B 1 225 ? 28.56028 28.82373 72.45593 1.000 94.05817 224 ALA B C 1
ATOM 4029 O O . ALA B 1 225 ? 29.07700 28.33200 71.44600 1.000 81.60132 224 ALA B O 1
ATOM 4031 N N . GLU B 1 226 ? 28.16841 30.09890 72.50987 1.000 97.35154 225 GLU B N 1
ATOM 4032 C CA . GLU B 1 226 ? 28.37158 30.98635 71.36967 1.000 94.92235 225 GLU B CA 1
ATOM 4033 C C . GLU B 1 226 ? 29.85415 31.24789 71.13727 1.000 93.97207 225 GLU B C 1
ATOM 4034 O O . GLU B 1 226 ? 30.35513 31.09195 70.01737 1.000 108.89610 225 GLU B O 1
ATOM 4040 N N . GLU B 1 227 ? 30.57315 31.65151 72.18773 1.000 88.20419 226 GLU B N 1
ATOM 4041 C CA . GLU B 1 227 ? 32.00046 31.91713 72.04618 1.000 93.64557 226 GLU B CA 1
ATOM 4042 C C . GLU B 1 227 ? 32.79117 30.63969 71.79880 1.000 94.36989 226 GLU B C 1
ATOM 4043 O O . GLU B 1 227 ? 33.86464 30.68840 71.18840 1.000 99.31923 226 GLU B O 1
ATOM 4049 N N . ALA B 1 228 ? 32.28532 29.49450 72.26254 1.000 84.88993 227 ALA B N 1
ATOM 4050 C CA . ALA B 1 228 ? 32.94427 28.22745 71.96518 1.000 86.90375 227 ALA B CA 1
ATOM 4051 C C . ALA B 1 228 ? 32.87174 27.90889 70.47744 1.000 95.33807 227 ALA B C 1
ATOM 4052 O O . ALA B 1 228 ? 33.83588 27.39517 69.89770 1.000 95.76737 227 ALA B O 1
ATOM 4054 N N . ILE B 1 229 ? 31.73528 28.20578 69.84435 1.000 94.61588 228 ILE B N 1
ATOM 4055 C CA . ILE B 1 229 ? 31.61944 28.03163 68.40050 1.000 89.65376 228 ILE B CA 1
ATOM 4056 C C . ILE B 1 229 ? 32.48662 29.04876 67.66922 1.000 92.13147 228 ILE B C 1
ATOM 4057 O O . ILE B 1 229 ? 33.17449 28.71458 66.69683 1.000 95.15743 228 ILE B O 1
ATOM 4062 N N . LYS B 1 230 ? 32.47061 30.30402 68.12516 1.000 93.76089 229 LYS B N 1
ATOM 4063 C CA . LYS B 1 230 ? 33.26684 31.34237 67.47765 1.000 98.61951 229 LYS B CA 1
ATOM 4064 C C . LYS B 1 230 ? 34.76037 31.08241 67.63520 1.000 98.60474 229 LYS B C 1
ATOM 4065 O O . LYS B 1 230 ? 35.54000 31.34291 66.71135 1.000 104.10720 229 LYS B O 1
ATOM 4071 N N . ALA B 1 231 ? 35.18053 30.57602 68.79794 1.000 93.27273 230 ALA B N 1
ATOM 4072 C CA . ALA B 1 231 ? 36.59264 30.26375 68.99394 1.000 99.62834 230 ALA B CA 1
ATOM 4073 C C . ALA B 1 231 ? 37.04986 29.13845 68.07678 1.000 105.10944 230 ALA B C 1
ATOM 4074 O O . ALA B 1 231 ? 38.20950 29.12230 67.64832 1.000 110.19565 230 ALA B O 1
ATOM 4076 N N . THR B 1 232 ? 36.16018 28.19319 67.76700 1.000 99.88690 231 THR B N 1
ATOM 4077 C CA . THR B 1 232 ? 36.50120 27.14272 66.81519 1.000 110.36922 231 THR B CA 1
ATOM 4078 C C . THR B 1 232 ? 36.64794 27.70124 65.40529 1.000 119.41363 231 THR B C 1
ATOM 4079 O O . THR B 1 232 ? 37.48065 27.21688 64.62970 1.000 135.24995 231 THR B O 1
ATOM 4083 N N . GLU B 1 233 ? 35.85606 28.72030 65.06120 1.000 106.39456 232 GLU B N 1
ATOM 4084 C CA . GLU B 1 233 ? 35.96803 29.34091 63.74540 1.000 106.14396 232 GLU B CA 1
ATOM 4085 C C . GLU B 1 233 ? 37.31770 30.02629 63.57036 1.000 112.38957 232 GLU B C 1
ATOM 4086 O O . GLU B 1 233 ? 37.94297 29.91510 62.50934 1.000 127.78770 232 GLU B O 1
ATOM 4092 N N . ARG B 1 234 ? 37.77661 30.74816 64.59655 1.000 111.23092 233 ARG B N 1
ATOM 4093 C CA . ARG B 1 234 ? 39.06399 31.43097 64.50889 1.000 113.49084 233 ARG B CA 1
ATOM 4094 C C . ARG B 1 234 ? 40.20475 30.43544 64.33995 1.000 123.14412 233 ARG B C 1
ATOM 4095 O O . ARG B 1 234 ? 41.18177 30.71072 63.63314 1.000 129.42862 233 ARG B O 1
ATOM 4103 N N . GLY B 1 235 ? 40.09813 29.27205 64.98538 1.000 118.45422 234 GLY B N 1
ATOM 4104 C CA . GLY B 1 235 ? 41.12132 28.25202 64.84072 1.000 129.11195 234 GLY B CA 1
ATOM 4105 C C . GLY B 1 235 ? 41.17452 27.64084 63.45560 1.000 144.68551 234 GLY B C 1
ATOM 4106 O O . GLY B 1 235 ? 42.24802 27.24584 62.99038 1.000 150.75215 234 GLY B O 1
ATOM 4107 N N . GLU B 1 236 ? 40.02678 27.54840 62.77886 1.000 168.32011 235 GLU B N 1
ATOM 4108 C CA . GLU B 1 236 ? 40.00864 26.96371 61.44218 1.000 164.27921 235 GLU B CA 1
ATOM 4109 C C . GLU B 1 236 ? 40.73176 27.83842 60.42570 1.000 157.05194 235 GLU B C 1
ATOM 4110 O O . GLU B 1 236 ? 41.24069 27.32217 59.42432 1.000 171.57618 235 GLU B O 1
ATOM 4116 N N . GLU B 1 237 ? 40.78667 29.15347 60.65445 1.000 129.37645 236 GLU B N 1
ATOM 4117 C CA . GLU B 1 237 ? 41.51615 30.02353 59.73686 1.000 132.37659 236 GLU B CA 1
ATOM 4118 C C . GLU B 1 237 ? 43.00163 29.68638 59.72897 1.000 135.87733 236 GLU B C 1
ATOM 4119 O O . GLU B 1 237 ? 43.65172 29.73179 58.67760 1.000 127.45766 236 GLU B O 1
ATOM 4125 N N . GLU B 1 238 ? 43.55588 29.34219 60.89403 1.000 149.98154 237 GLU B N 1
ATOM 4126 C CA . GLU B 1 238 ? 44.94915 28.91440 60.94911 1.000 163.31983 237 GLU B CA 1
ATOM 4127 C C . GLU B 1 238 ? 45.14060 27.57930 60.24088 1.000 152.51462 237 GLU B C 1
ATOM 4128 O O . GLU B 1 238 ? 46.15240 27.37036 59.56075 1.000 154.76802 237 GLU B O 1
ATOM 4134 N N . THR B 1 239 ? 44.17875 26.66319 60.38756 1.000 133.89240 238 THR B N 1
ATOM 4135 C CA . THR B 1 239 ? 44.28429 25.37252 59.71623 1.000 128.75076 238 THR B CA 1
ATOM 4136 C C . THR B 1 239 ? 44.25751 25.52569 58.20158 1.000 123.57658 238 THR B C 1
ATOM 4137 O O . THR B 1 239 ? 44.92937 24.76887 57.49194 1.000 114.05234 238 THR B O 1
ATOM 4141 N N . GLU B 1 240 ? 43.49501 26.49534 57.68705 1.000 121.90413 239 GLU B N 1
ATOM 4142 C CA . GLU B 1 240 ? 43.49225 26.73457 56.24789 1.000 108.73658 239 GLU B CA 1
ATOM 4143 C C . GLU B 1 240 ? 44.84989 27.22251 55.76127 1.000 105.20492 239 GLU B C 1
ATOM 4144 O O . GLU B 1 240 ? 45.25552 26.89872 54.63903 1.000 107.95319 239 GLU B O 1
ATOM 4150 N N . ARG B 1 241 ? 45.56191 28.00088 56.58090 1.000 108.26894 240 ARG B N 1
ATOM 4151 C CA . ARG B 1 241 ? 46.90320 28.42836 56.19825 1.000 104.58743 240 ARG B CA 1
ATOM 4152 C C . ARG B 1 241 ? 47.85065 27.23853 56.12774 1.000 111.87888 240 ARG B C 1
ATOM 4153 O O . ARG B 1 241 ? 48.71263 27.17345 55.24326 1.000 105.28953 240 ARG B O 1
ATOM 4161 N N . ILE B 1 242 ? 47.70484 26.28740 57.05263 1.000 119.78624 241 ILE B N 1
ATOM 4162 C CA . ILE B 1 242 ? 48.55034 25.09944 57.03163 1.000 116.10656 241 ILE B CA 1
ATOM 4163 C C . ILE B 1 242 ? 48.16470 24.20347 55.86203 1.000 108.78181 241 ILE B C 1
ATOM 4164 O O . ILE B 1 242 ? 49.02649 23.59585 55.21510 1.000 109.03781 241 ILE B O 1
ATOM 4169 N N . VAL B 1 243 ? 46.86417 24.10682 55.57300 1.000 107.09062 242 VAL B N 1
ATOM 4170 C CA . VAL B 1 243 ? 46.40827 23.31635 54.43289 1.000 105.54670 242 VAL B CA 1
ATOM 4171 C C . VAL B 1 243 ? 46.91195 23.92810 53.13208 1.000 102.97782 242 VAL B C 1
ATOM 4172 O O . VAL B 1 243 ? 47.34861 23.21488 52.22023 1.000 106.93885 242 VAL B O 1
ATOM 4176 N N . TYR B 1 244 ? 46.87414 25.26049 53.03241 1.000 101.24662 243 TYR B N 1
ATOM 4177 C CA . TYR B 1 244 ? 47.38936 25.93360 51.84433 1.000 105.79514 243 TYR B CA 1
ATOM 4178 C C . TYR B 1 244 ? 48.87661 25.67286 51.64936 1.000 110.85220 243 TYR B C 1
ATOM 4179 O O . TYR B 1 244 ? 49.34614 25.58699 50.50876 1.000 111.30301 243 TYR B O 1
ATOM 4188 N N . ASP B 1 245 ? 49.63340 25.54872 52.74262 1.000 116.17292 244 ASP B N 1
ATOM 4189 C CA . ASP B 1 245 ? 51.04916 25.21979 52.62043 1.000 125.56294 244 ASP B CA 1
ATOM 4190 C C . ASP B 1 245 ? 51.24356 23.82667 52.03604 1.000 126.47805 244 ASP B C 1
ATOM 4191 O O . ASP B 1 245 ? 52.28998 23.54275 51.44281 1.000 131.45675 244 ASP B O 1
ATOM 4196 N N . ILE B 1 246 ? 50.26280 22.94153 52.21398 1.000 120.07073 245 ILE B N 1
ATOM 4197 C CA . ILE B 1 246 ? 50.32159 21.63293 51.57411 1.000 116.96778 245 ILE B CA 1
ATOM 4198 C C . ILE B 1 246 ? 49.83292 21.71566 50.12990 1.000 112.17338 245 ILE B C 1
ATOM 4199 O O . ILE B 1 246 ? 50.34954 21.01089 49.25412 1.000 108.29092 245 ILE B O 1
ATOM 4204 N N . VAL B 1 247 ? 48.85082 22.58005 49.85629 1.000 106.84897 246 VAL B N 1
ATOM 4205 C CA . VAL B 1 247 ? 48.28721 22.68345 48.51159 1.000 101.14565 246 VAL B CA 1
ATOM 4206 C C . VAL B 1 247 ? 49.33077 23.18682 47.52142 1.000 98.85538 246 VAL B C 1
ATOM 4207 O O . VAL B 1 247 ? 49.38560 22.72968 46.37278 1.000 97.63507 246 VAL B O 1
ATOM 4211 N N . VAL B 1 248 ? 50.18064 24.12663 47.94682 1.000 96.28220 247 VAL B N 1
ATOM 4212 C CA . VAL B 1 248 ? 51.21501 24.63883 47.05034 1.000 107.42665 247 VAL B CA 1
ATOM 4213 C C . VAL B 1 248 ? 52.18770 23.53394 46.66363 1.000 106.79142 247 VAL B C 1
ATOM 4214 O O . VAL B 1 248 ? 52.73704 23.54009 45.55516 1.000 105.88642 247 VAL B O 1
ATOM 4218 N N . VAL B 1 249 ? 52.41790 22.57102 47.55834 1.000 104.98912 248 VAL B N 1
ATOM 4219 C CA . VAL B 1 249 ? 53.27493 21.44203 47.21527 1.000 111.25107 248 VAL B CA 1
ATOM 4220 C C . VAL B 1 249 ? 52.58596 20.55476 46.18663 1.000 104.80927 248 VAL B C 1
ATOM 4221 O O . VAL B 1 249 ? 53.22942 20.01856 45.27633 1.000 114.64871 248 VAL B O 1
ATOM 4225 N N . LEU B 1 250 ? 51.26656 20.38909 46.31138 1.000 100.97071 249 LEU B N 1
ATOM 4226 C CA . LEU B 1 250 ? 50.52045 19.61419 45.32535 1.000 99.06617 249 LEU B CA 1
ATOM 4227 C C . LEU B 1 250 ? 50.48035 20.32993 43.98150 1.000 107.11840 249 LEU B C 1
ATOM 4228 O O . LEU B 1 250 ? 50.51875 19.68597 42.92632 1.000 108.57772 249 LEU B O 1
ATOM 4233 N N . GLN B 1 251 ? 50.39347 21.66292 44.00169 1.000 100.51650 250 GLN B N 1
ATOM 4234 C CA . GLN B 1 251 ? 50.41678 22.42696 42.75937 1.000 103.14711 250 GLN B CA 1
ATOM 4235 C C . GLN B 1 251 ? 51.74942 22.27872 42.03884 1.000 109.70469 250 GLN B C 1
ATOM 4236 O O . GLN B 1 251 ? 51.79203 22.29218 40.80307 1.000 109.84228 250 GLN B O 1
ATOM 4242 N N . GLU B 1 252 ? 52.84416 22.13822 42.78997 1.000 108.71340 251 GLU B N 1
ATOM 4243 C CA . GLU B 1 252 ? 54.13691 21.86442 42.17149 1.000 120.15003 251 GLU B CA 1
ATOM 4244 C C . GLU B 1 252 ? 54.15090 20.49006 41.51396 1.000 123.71676 251 GLU B C 1
ATOM 4245 O O . GLU B 1 252 ? 54.74872 20.31234 40.44598 1.000 131.89297 251 GLU B O 1
ATOM 4251 N N . ALA B 1 253 ? 53.49996 19.50552 42.13912 1.000 121.62186 252 ALA B N 1
ATOM 4252 C CA . ALA B 1 253 ? 53.40755 18.17887 41.53847 1.000 112.29824 252 ALA B CA 1
ATOM 4253 C C . ALA B 1 253 ? 52.56431 18.20721 40.27002 1.000 119.76948 252 ALA B C 1
ATOM 4254 O O . ALA B 1 253 ? 52.85550 17.48696 39.30797 1.000 127.78737 252 ALA B O 1
ATOM 4256 N N . LEU B 1 254 ? 51.50914 19.02489 40.25517 1.000 118.61875 253 LEU B N 1
ATOM 4257 C CA . LEU B 1 254 ? 50.69083 19.16659 39.05478 1.000 121.41557 253 LEU B CA 1
ATOM 4258 C C . LEU B 1 254 ? 51.50456 19.73952 37.90107 1.000 129.42688 253 LEU B C 1
ATOM 4259 O O . LEU B 1 254 ? 51.43270 19.24647 36.76914 1.000 139.48168 253 LEU B O 1
ATOM 4264 N N . GLU B 1 255 ? 52.28321 20.79102 38.17040 1.000 135.87762 254 GLU B N 1
ATOM 4265 C CA . GLU B 1 255 ? 53.06613 21.42188 37.11321 1.000 146.47065 254 GLU B CA 1
ATOM 4266 C C . GLU B 1 255 ? 54.19118 20.51528 36.62871 1.000 154.56704 254 GLU B C 1
ATOM 4267 O O . GLU B 1 255 ? 54.54425 20.54551 35.44419 1.000 159.60512 254 GLU B O 1
ATOM 4273 N N . ALA B 1 256 ? 54.77485 19.71678 37.52483 1.000 130.15749 255 ALA B N 1
ATOM 4274 C CA . ALA B 1 256 ? 55.82153 18.78938 37.11065 1.000 132.86157 255 ALA B CA 1
ATOM 4275 C C . ALA B 1 256 ? 55.25552 17.61855 36.31730 1.000 143.77331 255 ALA B C 1
ATOM 4276 O O . ALA B 1 256 ? 55.92226 17.10480 35.41163 1.000 149.42445 255 ALA B O 1
ATOM 4278 N N . HIS B 1 257 ? 54.03495 17.18576 36.63894 1.000 139.28679 256 HIS B N 1
ATOM 4279 C CA . HIS B 1 257 ? 53.43440 16.04819 35.95027 1.000 144.30207 256 HIS B CA 1
ATOM 4280 C C . HIS B 1 257 ? 52.93963 16.41977 34.55647 1.000 146.42318 256 HIS B C 1
ATOM 4281 O O . HIS B 1 257 ? 53.04633 15.61521 33.62402 1.000 156.63729 256 HIS B O 1
ATOM 4288 N N . ARG B 1 258 ? 52.39249 17.62742 34.39587 1.000 143.24138 257 ARG B N 1
ATOM 4289 C CA . ARG B 1 258 ? 51.84480 18.02831 33.10313 1.000 147.55649 257 ARG B CA 1
ATOM 4290 C C . ARG B 1 258 ? 52.92754 18.19697 32.04560 1.000 156.78563 257 ARG B C 1
ATOM 4291 O O . ARG B 1 258 ? 52.65498 18.02233 30.85226 1.000 152.51151 257 ARG B O 1
ATOM 4299 N N . ASN B 1 259 ? 54.14748 18.53638 32.45161 1.000 159.61339 258 ASN B N 1
ATOM 4300 C CA . ASN B 1 259 ? 55.24855 18.72576 31.51944 1.000 168.09483 258 ASN B CA 1
ATOM 4301 C C . ASN B 1 259 ? 56.04873 17.45191 31.28189 1.000 173.51931 258 ASN B C 1
ATOM 4302 O O . ASN B 1 259 ? 57.09698 17.50618 30.63095 1.000 178.35778 258 ASN B O 1
ATOM 4307 N N . GLY B 1 260 ? 55.58112 16.31166 31.78836 1.000 171.82146 259 GLY B N 1
ATOM 4308 C CA . GLY B 1 260 ? 56.21843 15.03976 31.54382 1.000 177.47542 259 GLY B CA 1
ATOM 4309 C C . GLY B 1 260 ? 57.27480 14.64579 32.55412 1.000 182.48731 259 GLY B C 1
ATOM 4310 O O 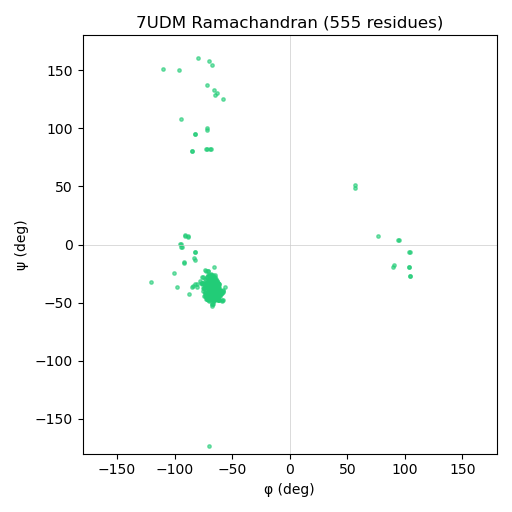. GLY B 1 260 ? 57.63517 13.46525 32.62262 1.000 178.69900 259 GLY B O 1
ATOM 4311 N N . GLU B 1 261 ? 57.78645 15.59696 33.33627 1.000 178.47911 260 GLU B N 1
ATOM 4312 C CA . GLU B 1 261 ? 58.81357 15.31675 34.33945 1.000 172.46013 260 GLU B CA 1
ATOM 4313 C C . GLU B 1 261 ? 58.17745 14.54619 35.49318 1.000 165.34322 260 GLU B C 1
ATOM 4314 O O . GLU B 1 261 ? 57.81094 15.09777 36.53366 1.000 158.00030 260 GLU B O 1
ATOM 4320 N N . GLU B 1 262 ? 58.04383 13.23255 35.29465 1.000 174.12662 261 GLU B N 1
ATOM 4321 C CA . GLU B 1 262 ? 57.41686 12.39108 36.30726 1.000 173.07046 261 GLU B CA 1
ATOM 4322 C C . GLU B 1 262 ? 58.31816 12.20436 37.52040 1.000 165.45814 261 GLU B C 1
ATOM 4323 O O . GLU B 1 262 ? 57.82125 11.98859 38.63153 1.000 167.76525 261 GLU B O 1
ATOM 4329 N N . GLU B 1 263 ? 59.63763 12.27713 37.32908 1.000 162.13375 262 GLU B N 1
ATOM 4330 C CA . GLU B 1 263 ? 60.55969 12.11214 38.44823 1.000 160.97626 262 GLU B CA 1
ATOM 4331 C C . GLU B 1 263 ? 60.46233 13.28028 39.42276 1.000 160.82020 262 GLU B C 1
ATOM 4332 O O . GLU B 1 263 ? 60.55469 13.08956 40.64112 1.000 162.36078 262 GLU B O 1
ATOM 4338 N N . ARG B 1 264 ? 60.27718 14.49734 38.90552 1.000 163.34806 263 ARG B N 1
ATOM 4339 C CA . ARG B 1 264 ? 60.12156 15.65822 39.77605 1.000 161.20342 263 ARG B CA 1
ATOM 4340 C C . ARG B 1 264 ? 58.78861 15.63298 40.51469 1.000 152.52652 263 ARG B C 1
ATOM 4341 O O . ARG B 1 264 ? 58.70400 16.10073 41.65632 1.000 150.35581 263 ARG B O 1
ATOM 4349 N N . ALA B 1 265 ? 57.74447 15.08576 39.88817 1.000 148.32746 264 ALA B N 1
ATOM 4350 C CA . ALA B 1 265 ? 56.43482 15.03071 40.52886 1.000 140.60859 264 ALA B CA 1
ATOM 4351 C C . ALA B 1 265 ? 56.41726 14.06962 41.71088 1.000 144.92452 264 ALA B C 1
ATOM 4352 O O . ALA B 1 265 ? 55.64360 14.26815 42.65450 1.000 135.59770 264 ALA B O 1
ATOM 4354 N N . LYS B 1 266 ? 57.25151 13.02742 41.68091 1.000 149.29169 265 LYS B N 1
ATOM 4355 C CA . LYS B 1 266 ? 57.28032 12.07649 42.78832 1.000 142.08134 265 LYS B CA 1
ATOM 4356 C C . LYS B 1 266 ? 57.86952 12.70074 44.04780 1.000 142.72808 265 LYS B C 1
ATOM 4357 O O . LYS B 1 266 ? 57.37523 12.45657 45.15458 1.000 140.23203 265 LYS B O 1
ATOM 4363 N N . LYS B 1 267 ? 58.92434 13.50732 43.90569 1.000 144.48796 266 LYS B N 1
ATOM 4364 C CA . LYS B 1 267 ? 59.50619 14.15478 45.07716 1.000 148.37023 266 LYS B CA 1
ATOM 4365 C C . LYS B 1 267 ? 58.53823 15.14787 45.70901 1.000 149.16504 266 LYS B C 1
ATOM 4366 O O . LYS B 1 267 ? 58.55900 15.34061 46.93031 1.000 144.81859 266 LYS B O 1
ATOM 4372 N N . ALA B 1 268 ? 57.68054 15.77623 44.90289 1.000 161.30583 267 ALA B N 1
ATOM 4373 C CA . ALA B 1 268 ? 56.70712 16.71759 45.44631 1.000 156.47781 267 ALA B CA 1
ATOM 4374 C C . ALA B 1 268 ? 55.59981 15.98989 46.19946 1.000 139.42079 267 ALA B C 1
ATOM 4375 O O . ALA B 1 268 ? 55.23240 16.38044 47.31381 1.000 140.58634 267 ALA B O 1
ATOM 4377 N N . LEU B 1 269 ? 55.05239 14.92726 45.60265 1.000 135.68829 268 LEU B N 1
ATOM 4378 C CA . LEU B 1 269 ? 54.00116 14.16353 46.26731 1.000 127.40326 268 LEU B CA 1
ATOM 4379 C C . LEU B 1 269 ? 54.51116 1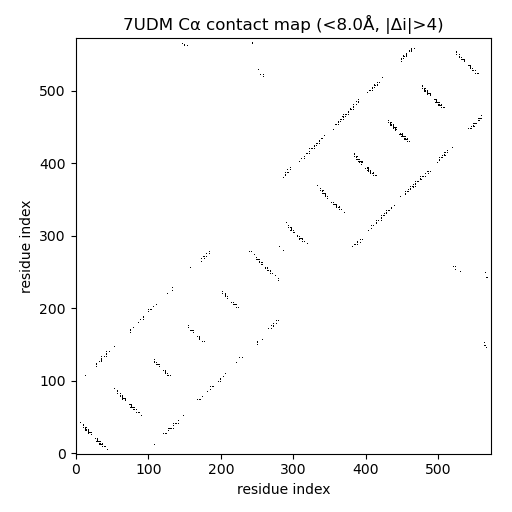3.46452 47.52132 1.000 130.13084 268 LEU B C 1
ATOM 4380 O O . LEU B 1 269 ? 53.74346 13.26095 48.46879 1.000 130.44811 268 LEU B O 1
ATOM 4385 N N . ASP B 1 270 ? 55.79169 13.08943 47.54964 1.000 134.55361 269 ASP B N 1
ATOM 4386 C CA . ASP B 1 270 ? 56.34795 12.45981 48.74310 1.000 139.10244 269 ASP B CA 1
ATOM 4387 C C . ASP B 1 270 ? 56.49860 13.47179 49.87296 1.000 142.98348 269 ASP B C 1
ATOM 4388 O O . ASP B 1 270 ? 56.14083 13.19165 51.02311 1.000 143.61962 269 ASP B O 1
ATOM 4393 N N . GLU B 1 271 ? 57.02918 14.65801 49.56160 1.000 148.54130 270 GLU B N 1
ATOM 4394 C CA . GLU B 1 271 ? 57.14268 15.70880 50.56809 1.000 152.47521 270 GLU B CA 1
ATOM 4395 C C . GLU B 1 271 ? 55.77514 16.14988 51.07066 1.000 143.85804 270 GLU B C 1
ATOM 4396 O O . GLU B 1 271 ? 55.62394 16.48679 52.25087 1.000 141.66577 270 GLU B O 1
ATOM 4402 N N . ALA B 1 272 ? 54.76891 16.14699 50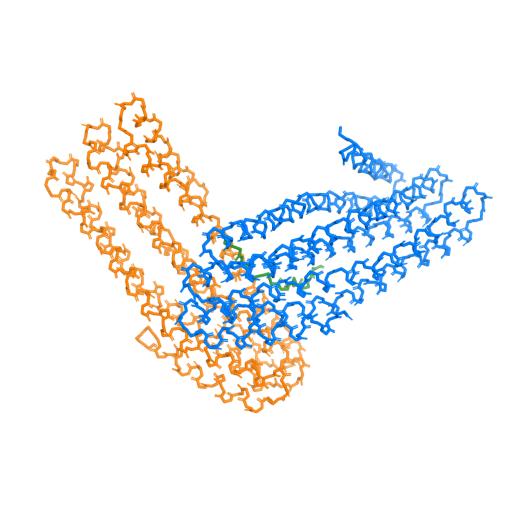.19520 1.000 131.47800 271 ALA B N 1
ATOM 4403 C CA . ALA B 1 272 ? 53.42211 16.51577 50.61215 1.000 125.01033 271 ALA B CA 1
ATOM 4404 C C . ALA B 1 272 ? 52.82256 15.48789 51.56172 1.000 125.34037 271 ALA B C 1
ATOM 4405 O O . ALA B 1 272 ? 52.01626 15.84431 52.42807 1.000 118.44004 271 ALA B O 1
ATOM 4407 N N . ARG B 1 273 ? 53.19794 14.21544 51.41597 1.000 140.32582 272 ARG B N 1
ATOM 4408 C CA . ARG B 1 273 ? 52.65242 13.18031 52.28757 1.000 143.29420 272 ARG B CA 1
ATOM 4409 C C . ARG B 1 273 ? 53.12388 13.35764 53.72595 1.000 136.08404 272 ARG B C 1
ATOM 4410 O O . ARG B 1 273 ? 52.33561 13.19837 54.66513 1.000 134.72475 272 ARG B O 1
ATOM 4418 N N . ARG B 1 274 ? 54.40580 13.68231 53.91946 1.000 126.89665 273 ARG B N 1
ATOM 4419 C CA . ARG B 1 274 ? 54.92289 13.87415 55.27177 1.000 134.86217 273 ARG B CA 1
ATOM 4420 C C . ARG B 1 274 ? 54.22300 15.02851 55.97897 1.000 131.83777 273 ARG B C 1
ATOM 4421 O O . ARG B 1 274 ? 53.98827 14.97028 57.19183 1.000 138.15307 273 ARG B O 1
ATOM 4429 N N . ARG B 1 275 ? 53.88463 16.08936 55.24223 1.000 126.59440 274 ARG B N 1
ATOM 4430 C CA . ARG B 1 275 ? 53.18348 17.20939 55.86198 1.000 127.87305 274 ARG B CA 1
ATOM 4431 C C . ARG B 1 275 ? 51.75498 16.82924 56.22905 1.000 116.00541 274 ARG B C 1
ATOM 4432 O O . ARG B 1 275 ? 51.23663 17.26513 57.26359 1.000 113.83584 274 ARG B O 1
ATOM 4440 N N . ILE B 1 276 ? 51.10429 16.01758 55.39428 1.000 114.72589 275 ILE B N 1
ATOM 4441 C CA . ILE B 1 276 ? 49.73312 15.60527 55.67513 1.000 111.45790 275 ILE B CA 1
ATOM 4442 C C . ILE B 1 276 ? 49.68787 14.68689 56.89096 1.000 119.70508 275 ILE B C 1
ATOM 4443 O O . ILE B 1 276 ? 48.79504 14.80078 57.74003 1.000 111.75239 275 ILE B O 1
ATOM 4448 N N . GLU B 1 277 ? 50.65037 13.76646 56.99803 1.000 148.42797 276 GLU B N 1
ATOM 4449 C CA . GLU B 1 277 ? 50.66228 12.82734 58.11552 1.000 128.64241 276 GLU B CA 1
ATOM 4450 C C . GLU B 1 277 ? 50.88460 13.52685 59.45082 1.000 126.40361 276 GLU B C 1
ATOM 4451 O O . GLU B 1 277 ? 50.42951 13.03166 60.48831 1.000 124.14782 276 GLU B O 1
ATOM 4457 N N . ALA B 1 278 ? 51.57366 14.66843 59.45252 1.000 120.86466 277 ALA B N 1
ATOM 4458 C CA . ALA B 1 278 ? 51.83306 15.38025 60.69686 1.000 114.82754 277 ALA B CA 1
ATOM 4459 C C . ALA B 1 278 ? 50.66547 16.25155 61.14001 1.000 115.51117 277 ALA B C 1
ATOM 4460 O O . ALA B 1 278 ? 50.65564 16.70385 62.29039 1.000 118.39409 277 ALA B O 1
ATOM 4462 N N . THR B 1 279 ? 49.69347 16.49898 60.26597 1.000 110.73230 278 THR B N 1
ATOM 4463 C CA . THR B 1 279 ? 48.56037 17.33938 60.61786 1.000 117.95760 278 THR B CA 1
ATOM 4464 C C . THR B 1 279 ? 47.65662 16.63676 61.62881 1.000 126.83264 278 THR B C 1
ATOM 4465 O O . THR B 1 279 ? 47.64854 15.40812 61.75056 1.000 124.75870 278 THR B O 1
ATOM 4469 N N . GLU B 1 280 ? 46.88560 17.44621 62.35875 1.000 158.82341 279 GLU B N 1
ATOM 4470 C CA . GLU B 1 280 ? 45.93362 16.95913 63.35911 1.000 161.48826 279 GLU B CA 1
ATOM 4471 C C . GLU B 1 280 ? 46.62025 16.08550 64.40921 1.000 154.62704 279 GLU B C 1
ATOM 4472 O O . GLU B 1 280 ? 46.16256 14.98680 64.73196 1.000 148.42086 279 GLU B O 1
ATOM 4478 N N . ARG B 1 281 ? 47.73326 16.59213 64.94538 1.000 160.81012 280 ARG B N 1
ATOM 4479 C CA . ARG B 1 281 ? 48.48756 15.91691 66.00398 1.000 158.76912 280 ARG B CA 1
ATOM 4480 C C . ARG B 1 281 ? 48.90833 14.51050 65.57635 1.000 160.29723 280 ARG B C 1
ATOM 4481 O O . ARG B 1 281 ? 48.68662 13.52564 66.28412 1.000 168.65072 280 ARG B O 1
ATOM 4489 N N . GLY B 1 282 ? 49.52257 14.42368 64.40085 1.000 141.57977 281 GLY B N 1
ATOM 4490 C CA . GLY B 1 282 ? 49.98460 13.15239 63.87414 1.000 134.67550 281 GLY B CA 1
ATOM 4491 C C . GLY B 1 282 ? 48.89840 12.35224 63.18189 1.000 124.74385 281 GLY B C 1
ATOM 4492 O O . GLY B 1 282 ? 49.07682 11.17049 62.88556 1.000 110.27178 281 GLY B O 1
ATOM 4493 N N . PRO C 2 3 ? 27.87902 30.92895 45.03302 1.000 122.21502 1 PRO C N 1
ATOM 4494 C CA . PRO C 2 3 ? 29.10008 30.16797 45.31976 1.000 119.53785 1 PRO C CA 1
ATOM 4495 C C . PRO C 2 3 ? 29.11543 28.80419 44.63397 1.000 119.93800 1 PRO C C 1
ATOM 4496 O O . PRO C 2 3 ? 28.80043 27.79835 45.26718 1.000 117.20814 1 PRO C O 1
ATOM 4500 N N . PRO C 2 4 ? 29.47568 28.77211 43.35562 1.000 121.68533 2 PRO C N 1
ATOM 4501 C CA . PRO C 2 4 ? 29.49960 27.50367 42.62465 1.000 117.80320 2 PRO C CA 1
ATOM 4502 C C . PRO C 2 4 ? 30.75318 26.69607 42.93031 1.000 112.88850 2 PRO C C 1
ATOM 4503 O O . PRO C 2 4 ? 31.76497 27.21150 43.40905 1.000 112.86491 2 PRO C O 1
ATOM 4507 N N . LEU C 2 5 ? 30.66402 25.39818 42.63889 1.000 109.41049 3 LEU C N 1
ATOM 4508 C CA . LEU C 2 5 ? 31.75908 24.46921 42.85853 1.000 109.17124 3 LEU C CA 1
ATOM 4509 C C . LEU C 2 5 ? 32.34884 24.00559 41.52872 1.000 109.11323 3 LEU C C 1
ATOM 4510 O O . LEU C 2 5 ? 31.64380 23.95392 40.51571 1.000 110.97311 3 LEU C O 1
ATOM 4515 N N . PRO C 2 6 ? 33.63746 23.67284 41.49694 1.000 108.35631 4 PRO C N 1
ATOM 4516 C CA . PRO C 2 6 ? 34.27533 23.26632 40.23695 1.000 109.87733 4 PRO C CA 1
ATOM 4517 C C . PRO C 2 6 ? 33.65740 21.99288 39.69132 1.000 108.63121 4 PRO C C 1
ATOM 4518 O O . PRO C 2 6 ? 33.50566 21.00040 40.41999 1.000 106.00519 4 PRO C O 1
ATOM 4522 N N . PRO C 2 7 ? 33.28641 21.98157 38.41199 1.000 111.17378 5 PRO C N 1
ATOM 4523 C CA . PRO C 2 7 ? 32.66950 20.78195 37.83767 1.000 113.33747 5 PRO C CA 1
ATOM 4524 C C . PRO C 2 7 ? 33.68639 19.66667 37.65958 1.000 111.80134 5 PRO C C 1
ATOM 4525 O O . PRO C 2 7 ? 34.81583 19.89103 37.21776 1.000 112.00259 5 PRO C O 1
ATOM 4529 N N . LEU C 2 8 ? 33.27526 18.46653 38.01062 1.000 108.28384 6 LEU C N 1
ATOM 4530 C CA . LEU C 2 8 ? 34.09830 17.27887 37.88412 1.000 108.24110 6 LEU C CA 1
ATOM 4531 C C . LEU C 2 8 ? 33.78687 16.55088 36.58165 1.000 111.07140 6 LEU C C 1
ATOM 4532 O O . LEU C 2 8 ? 32.66208 16.62378 36.07659 1.000 112.03199 6 LEU C O 1
ATOM 4537 N N . PRO C 2 9 ? 34.76123 15.85192 36.00612 1.000 112.98497 7 PRO C N 1
ATOM 4538 C CA . PRO C 2 9 ? 34.50911 15.10954 34.76731 1.000 116.40750 7 PRO C CA 1
ATOM 4539 C C . PRO C 2 9 ? 33.52705 13.97777 35.00414 1.000 116.03542 7 PRO C C 1
ATOM 4540 O O . PRO C 2 9 ? 33.65562 13.22632 35.98256 1.000 119.24282 7 PRO C O 1
ATOM 4544 N N . PRO C 2 10 ? 32.52310 13.83159 34.14173 1.000 121.50423 8 PRO C N 1
ATOM 4545 C CA . PRO C 2 10 ? 31.55078 12.74663 34.32084 1.000 121.56397 8 PRO C CA 1
ATOM 4546 C C . PRO C 2 10 ? 32.21280 11.38691 34.15843 1.000 120.67502 8 PRO C C 1
ATOM 4547 O O . PRO C 2 10 ? 32.90602 11.12649 33.17239 1.000 130.07470 8 PRO C O 1
ATOM 4551 N N . LEU C 2 11 ? 31.99827 10.52182 35.14452 1.000 118.50335 9 LEU C N 1
ATOM 4552 C CA . LEU C 2 11 ? 32.55378 9.18268 35.09093 1.000 120.66564 9 LEU C CA 1
ATOM 4553 C C . LEU C 2 11 ? 31.88526 8.37959 33.97579 1.000 124.00115 9 LEU C C 1
ATOM 4554 O O . LEU C 2 11 ? 30.75507 8.67723 33.57916 1.000 124.61836 9 LEU C O 1
ATOM 4559 N N . PRO C 2 12 ? 32.57022 7.37188 33.44063 1.000 135.75483 10 PRO C N 1
ATOM 4560 C CA . PRO C 2 12 ? 31.96837 6.53077 32.40042 1.000 138.49602 10 PRO C CA 1
ATOM 4561 C C . PRO C 2 12 ? 30.69105 5.87999 32.89794 1.000 137.48655 10 PRO C C 1
ATOM 4562 O O . PRO C 2 12 ? 30.69119 5.20108 33.93616 1.000 132.53902 10 PRO C O 1
ATOM 4566 N N . PRO C 2 13 ? 29.57615 6.06858 32.18647 1.000 139.58730 11 PRO C N 1
ATOM 4567 C CA . PRO C 2 13 ? 28.30548 5.48174 32.63385 1.000 140.08484 11 PRO C CA 1
ATOM 4568 C C . PRO C 2 13 ? 28.27912 3.96760 32.49907 1.000 136.64082 11 PRO C C 1
ATOM 4569 O O . PRO C 2 13 ? 29.29338 3.34417 32.17014 1.000 136.58218 11 PRO C O 1
ATOM 4573 N N . LEU C 2 14 ? 27.12047 3.36781 32.74806 1.000 134.70623 12 LEU C N 1
ATOM 4574 C CA . LEU C 2 14 ? 26.99060 1.91725 32.70825 1.000 137.86665 12 LEU C CA 1
ATOM 4575 C C . LEU C 2 14 ? 26.10558 1.47520 31.54763 1.000 144.47095 12 LEU C C 1
ATOM 4576 O O . LEU C 2 14 ? 26.12808 0.31214 31.14521 1.000 149.08528 12 LEU C O 1
#

Sequence (573 aa):
APEEERIKYVITVVEQIAKDAHRNGQEELAKLAERTAEEEAKKATERGEEEETLRIVYVIVVVLQIALEAHRNGQEELAKLALRTAEEAIKATERGEEETLRIVYVIVVVLQIALEAHRNGQEELAKLALRTAEEAIKATERGEEETLRIVYVIVVVLQIALEAHRNGQQEELAKLALRTAEEAIKATERGEEETLRIVYVIVVVLQIALEAHRNGQEELAKLALRTAEEAIKATERGEEETERIVYDIVVVLQEALEAHRNGEEERAKKALDEARRRIEATEPEEERIKYVITVVEQIAKDAHRNGQEELAKLAERTAEEAKKATERGEEETLRIVYVIVVVLQIALEAHRNGQEELAKLALRTAEEAIKATERGEEETLRIVYVIVVVLQIALEAHRNGQEEELAKLALRTAEEAIKATERGEEETLRIVYVIVVVLQIALEAHRNGQEELAKLALRTAEEAIKATERGEEETLRIVYVIVVVLQIALEAHRNGQEELAKLALRTAEEAIKATERGEEETERIVYDIVVVLQEALEAHRNGEEERAKKALDEARRRIEATERGPPLPPLPPLPPL

B-factor: mean 113.68, std 27.85, range [56.85, 234.1]